Protein AF-A0A7X5Q658-F1 (afdb_monomer)

Sequence (736 aa):
MKQRGTKKLTTQADSSDDNTSDFSSGLELKPAPGEQIKYTPTYDLGKVPDCAEGCVRQLALLLENKLSSTMDMPSSSSGDVQDEQIKLVSSRLRVHLEREELMSKEIGKSLEMLDTKILCRDFTRAKDENAKIKRLLIPFDIEQMRILYEKSLQAGALLKGEEVILFLGETGAGKSSTIHYLAGSKFELREQILKKSKILYMSPVKLPEGNMHLRNVTVSPTAASETRYITAVPIDCGKMGDPFLEGRLVLCDAPGFGDTAGVEVDVANGLGLVEAMRECKSVRLFILVSQEGMGDRMQGVKLIAHRLLSLIPNIGDVLSSITYGFTKYETEEGRRNIPGKIESVYKELIKEEGVDRLFKDVVLDMGKKTRSRTLVVDLKSNQEARNQLLSALKDATPVADPASIFAYDPKAEAREAIAGHVYKCRRSLDVALKSGDYPLAAYQLDQLAFLHRLFAVDASYREAYEEGVEVLLSTLNGVTSQAESDFQRCMQDDYPLRLEDVQAFQEALKALDEAHPLIERHLDPSAPDIAGSGRLHQCLEIAIGELRRGIEEASPRDEHVTKRLEKLVLLKEHFPSCAGPQYDASVRALISPIQVQAGDFGGLSDALSSHEYQMIGERLIALNRFISNLDDKSSTKAQGLQALEKVRALIVERITSAVSINFNQKHVLRDHFMGQIKECAEQLESLVSCQALVTGMGPLEGDLRHLHVAFWEGLQKFFEGRQEKIKVLYKDQKHR

pLDDT: mean 80.55, std 19.77, range [24.72, 98.31]

Secondary structure (DSSP, 8-state):
--------------------------------TT----------GGGS-SSHHHHHHHHHHHHHHHHHHTTS---STHHHHHHHHHHHHHHHHHHHHHHTT---HHHHHHHHHHHHHHHTT-HHHHHHHHHHHHHHH-SS-HHHHHHHHHHHHHHHTTTTT-EEEEEE--TTSSHHHHHHHHTT-EEEEEEEEETTEEEEEEEEEEPPTT-GGGGGS---SSSS----S-EEEEEEGGGGT-TT--SEEEEEEPPPTT--S-HHHHHHHHHHHHHHHHTSSEEEEEEEEEHHHH-TT-HHHHHHHHHHHHH-TTGGGGGGGEEEEEES--SHHHHHTHHHHHHHHHHHHHHSTT--HHHHHHHHHHHHHHHH--EEE-TTS-HHHHHHHHHHHHHSPPBS-GGGT------HHHHHHHHHHHHHHHHHHHHHHHHT-HHHHHHHHHHHHHHHHHTTT-HHHHHHHHHHHHHHHHHHHHHHHHHHHHHHHHHSTTSPPPHHHHHHHHHHHHHHHHTHHHHHHHS-TT-TT---HHHHHHHHHHHHHHHHHHHHHS-TT-HHHHHHHHHHHHHHHH-HHHHHHHHHHHHHHHHHHHHHHHH-HHHHHHHHHTT-HHHHHHHHHHHHHHHHTS-TT-HHHHHHHHHHHHHHHHHHHHHHHHHHHHHH--SS-HHHHHHHHHHHHHHHHHHHHHHHT-TT-HHHHHHHHHHHHHHHHHHHHHHHHHHHHHHHHHHHTT--

Foldseek 3Di:
DDDDDDDDDDDDDDDDDDDPDDPDDDDPDDDDPPDDPPPPPPDPLVLPPLALLSLLVVLLVLLVVLVVCVVPDDDDPPNVVSLVVNLVSLVSNVVRCVLLVVDDPLLVVLSVVLNVCSVVVVSVVNSVSSVSNNCSQQLDDLRLLVVLLVVLVVQLVVQFAAEEEEEAFAQVLCQLVLVQLLLPFAWDWDWDQDPNDIDTDIDGPDGDPPFPLNVVRDDDPDSAWSALHKGWTKHAQCVLPDVVGGDIYIYIYATGPPHPPDLSSVLSRQLSVLSSQQRHQWYAYEYGGEPVCCDPLRVRLLSRLVSLCQFFVPCVVCLQRYDYEYEPPPDPVSLVCVLVSLVVNLVVQVVDPPDDPSSSVNSVSVSVNSVVPHHYDDSPDDSVSSSVNVVVRVPGDIGRRSNVGTDHDRDPSSVVSVVVNLVSLLSSLLSCLVVLVLSSNLSSLVSLVVVCVSCVVDVVSVVSNVVSVVSNQVSLLVLQVVLLVLVVVCLDLVHADDLVNLVSNVVSLVSQVSNVVVCVPRPDPPPPRRRHSVSSVVSVLVSLVVLLVCLLPDDLPDPSNLRSLVVLVSCCVSPVPRSVVSSVVSLCSVCVVLVVCLVCCVVVVVCVVVVVLVVVLVVLVSLVVVLVSDDPPDVSNVVSVVSSVSSLVVVLVVLVVLLVVLVPPPDDDPPVSVVVLVVSLVSLVVSLVSCVVDPDDPPSNVSSVVVNVVSVVVVVVVVVVVVVVVVVVVVVVVVD

Radius of gyration: 47.45 Å; Cα contacts (8 Å, |Δi|>4): 803; chains: 1; bounding box: 129×94×143 Å

Mean predicted aligned error: 13.36 Å

Nearest PDB structures (foldseek):
  4wnd-assembly1_A  TM=1.571E-01  e=8.594E-02  Homo sapiens

Structure (mmCIF, N/CA/C/O backbone):
data_AF-A0A7X5Q658-F1
#
_entry.id   AF-A0A7X5Q658-F1
#
loop_
_atom_site.group_PDB
_atom_site.id
_atom_site.type_symbol
_atom_site.label_atom_id
_atom_site.label_alt_id
_atom_site.label_comp_id
_atom_site.label_asym_id
_atom_site.label_entity_id
_atom_site.label_seq_id
_atom_site.pdbx_PDB_ins_code
_atom_site.Cartn_x
_atom_site.Cartn_y
_atom_site.Cartn_z
_atom_site.occupancy
_atom_site.B_iso_or_equiv
_atom_site.auth_seq_id
_atom_site.auth_comp_id
_atom_site.auth_asym_id
_atom_site.auth_atom_id
_atom_site.pdbx_PDB_model_num
ATOM 1 N N . MET A 1 1 ? -19.180 -63.395 -10.278 1.00 35.56 1 MET A N 1
ATOM 2 C CA . MET A 1 1 ? -18.336 -63.793 -11.434 1.00 35.56 1 MET A CA 1
ATOM 3 C C . MET A 1 1 ? -18.733 -62.900 -12.608 1.00 35.56 1 MET A C 1
ATOM 5 O O . MET A 1 1 ? -19.906 -62.930 -12.923 1.00 35.56 1 MET A O 1
ATOM 9 N N . LYS A 1 2 ? -17.950 -62.035 -13.262 1.00 33.91 2 LYS A N 1
ATOM 10 C CA . LYS A 1 2 ? -16.517 -61.673 -13.345 1.00 33.91 2 LYS A CA 1
ATOM 11 C C . LYS A 1 2 ? -16.477 -60.133 -13.522 1.00 33.91 2 LYS A C 1
ATOM 13 O O . LYS A 1 2 ? -17.253 -59.611 -14.307 1.00 33.91 2 LYS A O 1
ATOM 18 N N . GLN A 1 3 ? -15.808 -59.377 -12.652 1.00 32.81 3 GLN A N 1
ATOM 19 C CA . GLN A 1 3 ? -14.443 -58.831 -12.809 1.00 32.81 3 GLN A CA 1
ATOM 20 C C . GLN A 1 3 ? -14.199 -57.919 -14.036 1.00 32.81 3 GLN A C 1
ATOM 22 O O . GLN A 1 3 ? -13.914 -58.392 -15.130 1.00 32.81 3 GLN A O 1
ATOM 27 N N . ARG A 1 4 ? -14.185 -56.604 -13.778 1.00 36.41 4 ARG A N 1
ATOM 28 C CA . ARG A 1 4 ? -13.302 -55.566 -14.353 1.00 36.41 4 ARG A CA 1
ATOM 29 C C . ARG A 1 4 ? -13.048 -54.608 -13.176 1.00 36.41 4 ARG A C 1
ATOM 31 O O . ARG A 1 4 ? -14.013 -54.144 -12.593 1.00 36.41 4 ARG A O 1
ATOM 38 N N . GLY A 1 5 ? -11.856 -54.358 -12.649 1.00 28.84 5 GLY A N 1
ATOM 39 C CA . GLY A 1 5 ? -10.521 -54.354 -13.232 1.00 28.84 5 GLY A CA 1
ATOM 40 C C . GLY A 1 5 ? -9.914 -52.968 -12.986 1.00 28.84 5 GLY A C 1
ATOM 41 O O . GLY A 1 5 ? -9.596 -52.268 -13.937 1.00 28.84 5 GLY A O 1
ATOM 42 N N . THR A 1 6 ? -9.851 -52.534 -11.723 1.00 30.05 6 THR A N 1
ATOM 43 C CA . THR A 1 6 ? -9.251 -51.264 -11.295 1.00 30.05 6 THR A CA 1
ATOM 44 C C . THR A 1 6 ? -7.732 -51.417 -11.240 1.00 30.05 6 THR A C 1
ATOM 46 O O . THR A 1 6 ? -7.193 -52.127 -10.392 1.00 30.05 6 THR A O 1
ATOM 49 N N . LYS A 1 7 ? -7.022 -50.765 -12.168 1.00 30.78 7 LYS A N 1
ATOM 50 C CA . LYS A 1 7 ? -5.566 -50.601 -12.097 1.00 30.78 7 LYS A CA 1
ATOM 51 C C . LYS A 1 7 ? -5.246 -49.485 -11.100 1.00 30.78 7 LYS A C 1
ATOM 53 O O . LYS A 1 7 ? -5.541 -48.324 -11.357 1.00 30.78 7 LYS A O 1
ATOM 58 N N . LYS A 1 8 ? -4.632 -49.861 -9.975 1.00 29.81 8 LYS A N 1
ATOM 59 C CA . LYS A 1 8 ? -3.841 -48.967 -9.122 1.00 29.81 8 LYS A CA 1
ATOM 60 C C . LYS A 1 8 ? -2.563 -48.597 -9.882 1.00 29.81 8 LYS A C 1
ATOM 62 O O . LYS A 1 8 ? -1.805 -49.498 -10.234 1.00 29.81 8 LYS A O 1
ATOM 67 N N . LEU A 1 9 ? -2.326 -47.308 -10.112 1.00 27.50 9 LEU A N 1
ATOM 68 C CA . LEU A 1 9 ? -0.977 -46.790 -10.325 1.00 27.50 9 LEU A CA 1
ATOM 69 C C . LEU A 1 9 ? -0.419 -46.390 -8.959 1.00 27.50 9 LEU A C 1
ATOM 71 O O . LEU A 1 9 ? -0.879 -45.442 -8.332 1.00 27.50 9 LEU A O 1
ATOM 75 N N . THR A 1 10 ? 0.537 -47.178 -8.491 1.00 30.45 10 THR A N 1
ATOM 76 C CA . THR A 1 10 ? 1.516 -46.816 -7.470 1.00 30.45 10 THR A CA 1
ATOM 77 C C . THR A 1 10 ? 2.650 -46.073 -8.160 1.00 30.45 10 THR A C 1
ATOM 79 O O . THR A 1 10 ? 3.381 -46.682 -8.938 1.00 30.45 10 THR A O 1
ATOM 82 N N . THR A 1 11 ? 2.810 -44.788 -7.868 1.00 28.91 11 THR A N 1
ATOM 83 C CA . THR A 1 11 ? 4.055 -44.054 -8.116 1.00 28.91 11 THR A CA 1
ATOM 84 C C . THR A 1 11 ? 4.715 -43.787 -6.774 1.00 28.91 11 THR A C 1
ATOM 86 O O . THR A 1 11 ? 4.134 -43.151 -5.896 1.00 28.91 11 THR A O 1
ATOM 89 N N . GLN A 1 12 ? 5.900 -44.375 -6.621 1.00 27.09 12 GLN A N 1
ATOM 90 C CA . GLN A 1 12 ? 6.860 -44.103 -5.562 1.00 27.09 12 GLN A CA 1
ATOM 91 C C . GLN A 1 12 ? 7.224 -42.617 -5.603 1.00 27.09 12 GLN A C 1
ATOM 93 O O . GLN A 1 12 ? 7.562 -42.097 -6.664 1.00 27.09 12 GLN A O 1
ATOM 98 N N . ALA A 1 13 ? 7.113 -41.948 -4.459 1.00 28.23 13 ALA A N 1
ATOM 99 C CA . ALA A 1 13 ? 7.691 -40.634 -4.241 1.00 28.23 13 ALA A CA 1
ATOM 100 C C . ALA A 1 13 ? 9.098 -40.859 -3.684 1.00 28.23 13 ALA A C 1
ATOM 102 O O . ALA A 1 13 ? 9.244 -41.252 -2.525 1.00 28.23 13 ALA A O 1
ATOM 103 N N . ASP A 1 14 ? 10.097 -40.673 -4.542 1.00 27.88 14 ASP A N 1
ATOM 104 C CA . ASP A 1 14 ? 11.478 -40.513 -4.115 1.00 27.88 14 ASP A CA 1
ATOM 105 C C . ASP A 1 14 ? 11.698 -39.072 -3.653 1.00 27.88 14 ASP A C 1
ATOM 107 O O . ASP A 1 14 ? 11.283 -38.095 -4.277 1.00 27.88 14 ASP A O 1
ATOM 111 N N . SER A 1 15 ? 12.328 -39.010 -2.493 1.00 31.64 15 SER A N 1
ATOM 112 C CA . SER A 1 15 ? 12.862 -37.868 -1.777 1.00 31.64 15 SER A CA 1
ATOM 113 C C . SER A 1 15 ? 14.041 -37.222 -2.503 1.00 31.64 15 SER A C 1
ATOM 115 O O . SER A 1 15 ? 15.008 -37.930 -2.774 1.00 31.64 15 SER A O 1
ATOM 117 N N . SER A 1 16 ? 14.013 -35.899 -2.675 1.00 31.52 16 SER A N 1
ATOM 118 C CA . SER A 1 16 ? 15.163 -34.993 -2.491 1.00 31.52 16 SER A CA 1
ATOM 119 C C . SER A 1 16 ? 14.821 -33.597 -3.014 1.00 31.52 16 SER A C 1
ATOM 121 O O . SER A 1 16 ? 14.566 -33.448 -4.206 1.00 31.52 16 SER A O 1
ATOM 123 N N . ASP A 1 17 ? 14.787 -32.621 -2.103 1.00 27.41 17 ASP A N 1
ATOM 124 C CA . ASP A 1 17 ? 15.340 -31.257 -2.231 1.00 27.41 17 ASP A CA 1
ATOM 125 C C . ASP A 1 17 ? 14.513 -30.253 -1.414 1.00 27.41 17 ASP A C 1
ATOM 127 O O . ASP A 1 17 ? 13.723 -29.459 -1.922 1.00 27.41 17 ASP A O 1
ATOM 131 N N . ASP A 1 18 ? 14.736 -30.320 -0.098 1.00 29.25 18 ASP A N 1
ATOM 132 C CA . ASP A 1 18 ? 14.509 -29.220 0.834 1.00 29.25 18 ASP A CA 1
ATOM 133 C C . ASP A 1 18 ? 15.504 -28.097 0.512 1.00 29.25 18 ASP A C 1
ATOM 135 O O . ASP A 1 18 ? 16.709 -28.240 0.712 1.00 29.25 18 ASP A O 1
ATOM 139 N N . ASN A 1 19 ? 14.991 -26.966 0.035 1.00 28.89 19 ASN A N 1
ATOM 140 C CA . ASN A 1 19 ? 15.693 -25.685 0.038 1.00 28.89 19 ASN A CA 1
ATOM 141 C C . ASN A 1 19 ? 14.683 -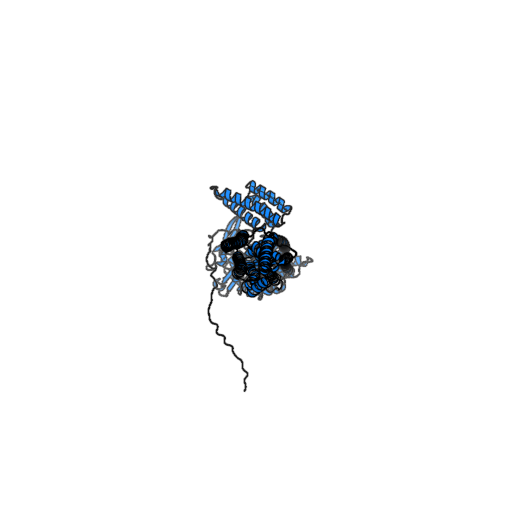24.561 0.316 1.00 28.89 19 ASN A C 1
ATOM 143 O O . ASN A 1 19 ? 14.460 -23.660 -0.489 1.00 28.89 19 ASN A O 1
ATOM 147 N N . THR A 1 20 ? 14.042 -24.618 1.484 1.00 28.72 20 THR A N 1
ATOM 148 C CA . THR A 1 20 ? 13.443 -23.434 2.109 1.00 28.72 20 THR A CA 1
ATOM 149 C C . THR A 1 20 ? 14.514 -22.766 2.958 1.00 28.72 20 THR A C 1
ATOM 151 O O . THR A 1 20 ? 14.817 -23.213 4.062 1.00 28.72 20 THR A O 1
ATOM 154 N N . SER A 1 21 ? 15.126 -21.721 2.409 1.00 27.70 21 SER A N 1
ATOM 155 C CA . SER A 1 21 ? 16.097 -20.885 3.105 1.00 27.70 21 SER A CA 1
ATOM 156 C C . SER A 1 21 ? 15.464 -20.199 4.318 1.00 27.70 21 SER A C 1
ATOM 158 O O . SER A 1 21 ? 14.494 -19.450 4.181 1.00 27.70 21 SER A O 1
ATOM 160 N N . ASP A 1 22 ? 16.069 -20.448 5.477 1.00 27.19 22 ASP A N 1
ATOM 161 C CA . ASP A 1 22 ? 15.908 -19.744 6.746 1.00 27.19 22 ASP A CA 1
ATOM 162 C C . ASP A 1 22 ? 15.853 -18.215 6.578 1.00 27.19 22 ASP A C 1
ATOM 164 O O . ASP A 1 22 ? 16.855 -17.562 6.290 1.00 27.19 22 ASP A O 1
ATOM 168 N N . PHE A 1 23 ? 14.688 -17.631 6.859 1.00 28.72 23 PHE A N 1
ATOM 169 C CA . PHE A 1 23 ? 14.532 -16.222 7.232 1.00 28.72 23 PHE A CA 1
ATOM 170 C C . PHE A 1 23 ? 13.868 -16.152 8.614 1.00 28.72 23 PHE A C 1
ATOM 172 O O . PHE A 1 23 ? 12.767 -15.640 8.795 1.00 28.72 23 PHE A O 1
ATOM 179 N N . SER A 1 24 ? 14.542 -16.703 9.623 1.00 29.53 24 SER A N 1
ATOM 180 C CA . SER A 1 24 ? 14.174 -16.492 11.024 1.00 29.53 24 SER A CA 1
ATOM 181 C C . SER A 1 24 ? 15.415 -16.387 11.902 1.00 29.53 24 SER A C 1
ATOM 183 O O . SER A 1 24 ? 15.733 -17.281 12.681 1.00 29.53 24 SER A O 1
ATOM 185 N N . SER A 1 25 ? 16.121 -15.261 11.808 1.00 27.11 25 SER A N 1
ATOM 186 C CA . SER A 1 25 ? 17.034 -14.855 12.874 1.00 27.11 25 SER A CA 1
ATOM 187 C C . SER A 1 25 ? 17.198 -13.339 12.925 1.00 27.11 25 SER A C 1
ATOM 189 O O . SER A 1 25 ? 17.791 -12.745 12.028 1.00 27.11 25 SER A O 1
ATOM 191 N N . GLY A 1 26 ? 16.746 -12.744 14.031 1.00 26.81 26 GLY A N 1
ATOM 192 C CA . GLY A 1 26 ? 17.356 -11.531 14.575 1.00 26.81 26 GLY A CA 1
ATOM 193 C C . GLY A 1 26 ? 16.479 -10.284 14.596 1.00 26.81 26 GLY A C 1
ATOM 194 O O . GLY A 1 26 ? 16.569 -9.473 13.689 1.00 26.81 26 GLY A O 1
ATOM 195 N N . LEU A 1 27 ? 15.707 -10.109 15.677 1.00 24.72 27 LEU A N 1
ATOM 196 C CA . LEU A 1 27 ? 15.677 -8.907 16.539 1.00 24.72 27 LEU A CA 1
ATOM 197 C C . LEU A 1 27 ? 14.484 -8.994 17.510 1.00 24.72 27 LEU A C 1
ATOM 199 O O . LEU A 1 27 ? 13.467 -8.325 17.351 1.00 24.72 27 LEU A O 1
ATOM 203 N N . GLU A 1 28 ? 14.614 -9.804 18.566 1.00 25.95 28 GLU A N 1
ATOM 204 C CA . GLU A 1 28 ? 13.789 -9.613 19.766 1.00 25.95 28 GLU A CA 1
ATOM 205 C C . GLU A 1 28 ? 14.334 -8.410 20.547 1.00 25.95 28 GLU A C 1
ATOM 207 O O . GLU A 1 28 ? 15.189 -8.535 21.426 1.00 25.95 28 GLU A O 1
ATOM 212 N N . LEU A 1 29 ? 13.839 -7.217 20.225 1.00 25.84 29 LEU A N 1
ATOM 213 C CA . LEU A 1 29 ? 13.955 -6.076 21.125 1.00 25.84 29 LEU A CA 1
ATOM 214 C C . LEU A 1 29 ? 12.963 -6.287 22.272 1.00 25.84 29 LEU A C 1
ATOM 216 O O . LEU A 1 29 ? 11.754 -6.188 22.083 1.00 25.84 29 LEU A O 1
ATOM 220 N N . LYS A 1 30 ? 13.473 -6.592 23.470 1.00 26.16 30 LYS A N 1
ATOM 221 C CA . LYS A 1 30 ? 12.689 -6.530 24.711 1.00 26.16 30 LYS A CA 1
ATOM 222 C C . LYS A 1 30 ? 12.522 -5.055 25.103 1.00 26.16 30 LYS A C 1
ATOM 224 O O . LYS A 1 30 ? 13.516 -4.457 25.514 1.00 26.16 30 LYS A O 1
ATOM 229 N N . PRO A 1 31 ? 11.322 -4.454 25.018 1.00 27.20 31 PRO A N 1
ATOM 230 C CA . PRO A 1 31 ? 11.116 -3.113 25.549 1.00 27.20 31 PRO A CA 1
ATOM 231 C C . PRO A 1 31 ? 11.199 -3.136 27.080 1.00 27.20 31 PRO A C 1
ATOM 233 O O . PRO A 1 31 ? 10.754 -4.086 27.736 1.00 27.20 31 PRO A O 1
ATOM 236 N N . ALA A 1 32 ? 11.776 -2.082 27.657 1.00 25.36 32 ALA A N 1
ATOM 237 C CA . ALA A 1 32 ? 11.790 -1.881 29.098 1.00 25.36 32 ALA A CA 1
ATOM 238 C C . ALA A 1 32 ? 10.349 -1.689 29.626 1.00 25.36 32 ALA A C 1
ATOM 240 O O . ALA A 1 32 ? 9.515 -1.072 28.956 1.00 25.36 32 ALA A O 1
ATOM 241 N N . PRO A 1 33 ? 10.014 -2.203 30.824 1.00 25.95 33 PRO A N 1
ATOM 242 C CA . PRO A 1 33 ? 8.676 -2.058 31.385 1.00 25.95 33 PRO A CA 1
ATOM 243 C C . PRO A 1 33 ? 8.398 -0.587 31.730 1.00 25.95 33 PRO A C 1
ATOM 245 O O . PRO A 1 33 ? 8.945 -0.061 32.696 1.00 25.95 33 PRO A O 1
ATOM 248 N N . GLY A 1 34 ? 7.525 0.059 30.952 1.00 31.28 34 GLY A N 1
ATOM 249 C CA . GLY A 1 34 ? 7.027 1.416 31.216 1.00 31.28 34 GLY A CA 1
ATOM 250 C C . GLY A 1 34 ? 7.221 2.430 30.087 1.00 31.28 34 GLY A C 1
ATOM 251 O O . GLY A 1 34 ? 6.726 3.549 30.209 1.00 31.28 34 GLY A O 1
ATOM 252 N N . GLU A 1 35 ? 7.884 2.067 28.988 1.00 28.78 35 GLU A N 1
ATOM 253 C CA . GLU A 1 35 ? 8.005 2.953 27.829 1.00 28.78 35 GLU A CA 1
ATOM 254 C C . GLU A 1 35 ? 6.730 2.880 26.977 1.00 28.78 35 GLU A C 1
ATOM 256 O O . GLU A 1 35 ? 6.410 1.850 26.382 1.00 28.78 35 GLU A O 1
ATOM 261 N N . GLN A 1 36 ? 5.966 3.977 26.939 1.00 34.78 36 GLN A N 1
ATOM 262 C CA . GLN A 1 36 ? 4.916 4.146 25.939 1.00 34.78 36 GLN A CA 1
ATOM 263 C C . GLN A 1 36 ? 5.590 4.135 24.568 1.00 34.78 36 GLN A C 1
ATOM 265 O O . GLN A 1 36 ? 6.280 5.092 24.212 1.00 34.78 36 GLN A O 1
ATOM 270 N N . ILE A 1 37 ? 5.390 3.066 23.798 1.00 33.56 37 ILE A N 1
ATOM 271 C CA . ILE A 1 37 ? 5.813 3.012 22.400 1.00 33.56 37 ILE A CA 1
ATOM 272 C C . ILE A 1 37 ? 4.954 4.032 21.652 1.00 33.56 37 ILE A C 1
ATOM 274 O O . ILE A 1 37 ? 3.869 3.721 21.158 1.00 33.56 37 ILE A O 1
ATOM 278 N N . LYS A 1 38 ? 5.416 5.286 21.578 1.00 43.91 38 LYS A N 1
ATOM 279 C CA . LYS A 1 38 ? 4.923 6.210 20.561 1.00 43.91 38 LYS A CA 1
ATOM 280 C C . LYS A 1 38 ? 5.203 5.532 19.235 1.00 43.91 38 LYS A C 1
ATOM 282 O O . LYS A 1 38 ? 6.355 5.318 18.876 1.00 43.91 38 LYS A O 1
ATOM 287 N N . TYR A 1 39 ? 4.139 5.148 18.543 1.00 49.41 39 TYR A N 1
ATOM 288 C CA . TYR A 1 39 ? 4.261 4.595 17.210 1.00 49.41 39 TYR A CA 1
ATOM 289 C C . TYR A 1 39 ? 4.769 5.695 16.279 1.00 49.41 39 TYR A C 1
ATOM 291 O O . TYR A 1 39 ? 3.988 6.499 15.769 1.00 49.41 39 TYR A O 1
ATOM 299 N N . THR A 1 40 ? 6.081 5.747 16.097 1.00 55.31 40 THR A N 1
ATOM 300 C CA . THR A 1 40 ? 6.717 6.405 14.964 1.00 55.31 40 THR A CA 1
ATOM 301 C C . THR A 1 40 ? 6.610 5.408 13.817 1.00 55.31 40 THR A C 1
ATOM 303 O O . THR A 1 40 ? 7.179 4.319 13.926 1.00 55.31 40 THR A O 1
ATOM 306 N N . PRO A 1 41 ? 5.839 5.689 12.754 1.00 56.12 41 PRO A N 1
ATOM 307 C CA . PRO A 1 41 ? 5.805 4.806 11.602 1.00 56.12 41 PRO A CA 1
ATOM 308 C C . PRO A 1 41 ? 7.232 4.698 11.058 1.00 56.12 41 PRO A C 1
ATOM 310 O O . PRO A 1 41 ? 7.781 5.673 10.548 1.00 56.12 41 PRO A O 1
ATOM 313 N N . THR A 1 42 ? 7.860 3.536 11.207 1.00 66.75 42 THR A N 1
ATOM 314 C CA . THR A 1 42 ? 9.114 3.233 10.523 1.00 66.75 42 THR A CA 1
ATOM 315 C C . THR A 1 42 ? 8.743 2.938 9.081 1.00 66.75 42 THR A C 1
ATOM 317 O O . THR A 1 42 ? 8.360 1.818 8.750 1.00 66.75 42 THR A O 1
ATOM 320 N N . TYR A 1 43 ? 8.748 3.972 8.242 1.00 74.12 43 TYR A N 1
ATOM 321 C CA . TYR A 1 43 ? 8.582 3.782 6.809 1.00 74.12 43 TYR A CA 1
ATOM 322 C C . TYR A 1 43 ? 9.789 3.009 6.290 1.00 74.12 43 TYR A C 1
ATOM 324 O O . TYR A 1 43 ? 10.930 3.422 6.507 1.00 74.12 43 TYR A O 1
ATOM 332 N N . ASP A 1 44 ? 9.533 1.907 5.594 1.00 82.88 44 ASP A N 1
ATOM 333 C CA . ASP A 1 44 ? 10.563 1.245 4.810 1.00 82.88 44 ASP A CA 1
ATOM 334 C C . ASP A 1 44 ? 10.799 2.067 3.540 1.00 82.88 44 ASP A C 1
ATOM 336 O O . ASP A 1 44 ? 10.178 1.850 2.499 1.00 82.88 44 ASP A O 1
ATOM 340 N N . LEU A 1 45 ? 11.664 3.079 3.653 1.00 86.00 45 LEU A N 1
ATOM 341 C CA . LEU A 1 45 ? 12.028 3.946 2.531 1.00 86.00 45 LEU A CA 1
ATOM 342 C C . LEU A 1 45 ? 12.662 3.158 1.374 1.00 86.00 45 LEU A C 1
ATOM 344 O O . LEU A 1 45 ? 12.697 3.678 0.268 1.00 86.00 45 LEU A O 1
ATOM 348 N N . GLY A 1 46 ? 13.123 1.919 1.597 1.00 87.50 46 GLY A N 1
ATOM 349 C CA . GLY A 1 46 ? 13.646 1.054 0.540 1.00 87.50 46 GLY A CA 1
ATOM 350 C C . GLY A 1 46 ? 12.577 0.544 -0.430 1.00 87.50 46 GLY A C 1
ATOM 351 O O . GLY A 1 46 ? 12.915 0.149 -1.542 1.00 87.50 46 GLY A O 1
ATOM 352 N N . LYS A 1 47 ? 11.294 0.576 -0.042 1.00 88.38 47 LYS A N 1
ATOM 353 C CA . LYS A 1 47 ? 10.166 0.167 -0.898 1.00 88.38 47 LYS A CA 1
ATOM 354 C C . LYS A 1 47 ? 9.595 1.297 -1.753 1.00 88.38 47 LYS A C 1
ATOM 356 O O . LYS A 1 47 ? 8.813 1.026 -2.659 1.00 88.38 47 LYS A O 1
ATOM 361 N N . VAL A 1 48 ? 9.946 2.548 -1.456 1.00 93.12 48 VAL A N 1
ATOM 362 C CA . VAL A 1 48 ? 9.453 3.722 -2.185 1.00 93.12 48 VAL A CA 1
ATOM 363 C C . VAL A 1 48 ? 10.552 4.179 -3.148 1.00 93.12 48 VAL A C 1
ATOM 365 O O . VAL A 1 48 ? 11.674 4.411 -2.695 1.00 93.12 48 VAL A O 1
ATOM 368 N N . PRO A 1 49 ? 10.278 4.314 -4.459 1.00 95.31 49 PRO A N 1
ATOM 369 C CA . PRO A 1 49 ? 11.281 4.770 -5.415 1.00 95.31 49 PRO A CA 1
ATOM 370 C C . PRO A 1 49 ? 11.708 6.217 -5.129 1.00 95.31 49 PRO A C 1
ATOM 372 O O . PRO A 1 49 ? 11.070 6.942 -4.358 1.00 95.31 49 PRO A O 1
ATOM 375 N N . ASP A 1 50 ? 12.787 6.661 -5.776 1.00 96.19 50 ASP A N 1
ATOM 376 C CA . ASP A 1 50 ? 13.228 8.054 -5.700 1.00 96.19 50 ASP A CA 1
ATOM 377 C C . ASP A 1 50 ? 12.250 8.982 -6.442 1.00 96.19 50 ASP A C 1
ATOM 379 O O . ASP A 1 50 ? 12.400 9.251 -7.631 1.00 96.19 50 ASP A O 1
ATOM 383 N N . CYS A 1 51 ? 11.225 9.435 -5.723 1.00 97.38 51 CYS A N 1
ATOM 384 C CA . CYS A 1 51 ? 10.111 10.236 -6.225 1.00 97.38 51 CYS A CA 1
ATOM 385 C C . CYS A 1 51 ? 9.691 11.310 -5.206 1.00 97.38 51 CYS A C 1
ATOM 387 O O . CYS A 1 51 ? 10.224 11.387 -4.087 1.00 97.38 51 CYS A O 1
ATOM 389 N N . ALA A 1 52 ? 8.701 12.131 -5.560 1.00 97.88 52 ALA A N 1
ATOM 390 C CA . ALA A 1 52 ? 8.180 13.190 -4.697 1.00 97.88 52 ALA A CA 1
ATOM 391 C C . ALA A 1 52 ? 7.642 12.636 -3.365 1.00 97.88 52 ALA A C 1
ATOM 393 O O . ALA A 1 52 ? 7.936 13.174 -2.294 1.00 97.88 52 ALA A O 1
ATOM 394 N N . GLU A 1 53 ? 6.906 11.521 -3.410 1.00 96.88 53 GLU A N 1
ATOM 395 C CA . GLU A 1 53 ? 6.417 10.831 -2.213 1.00 96.88 53 GLU A CA 1
ATOM 396 C C . GLU A 1 53 ? 7.574 10.349 -1.321 1.00 96.88 53 GLU A C 1
ATOM 398 O O . GLU A 1 53 ? 7.574 10.610 -0.110 1.00 96.88 53 GLU A O 1
ATOM 403 N N . GLY A 1 54 ? 8.582 9.701 -1.913 1.00 96.38 54 GLY A N 1
ATOM 404 C CA . GLY A 1 54 ? 9.780 9.242 -1.207 1.00 96.38 54 GLY A CA 1
ATOM 405 C C . GLY A 1 54 ? 10.509 10.391 -0.509 1.00 96.38 54 GLY A C 1
ATOM 406 O O . GLY A 1 54 ? 10.846 10.289 0.674 1.00 96.38 54 GLY A O 1
ATOM 407 N N . CYS A 1 55 ? 10.654 11.531 -1.188 1.00 97.69 55 CYS A N 1
ATOM 408 C CA . CYS A 1 55 ? 11.281 12.725 -0.625 1.00 97.69 55 CYS A CA 1
ATOM 409 C C . CYS A 1 55 ? 10.495 13.310 0.555 1.00 97.69 55 CYS A C 1
ATOM 411 O O . CYS A 1 55 ? 11.095 13.628 1.581 1.00 97.69 55 CYS A O 1
ATOM 413 N N . VAL A 1 56 ? 9.163 13.415 0.471 1.00 97.44 56 VAL A N 1
ATOM 414 C CA . VAL A 1 56 ? 8.343 13.924 1.589 1.00 97.44 56 VAL A CA 1
ATOM 415 C C . VAL A 1 56 ? 8.422 13.014 2.816 1.00 97.44 56 VAL A C 1
ATOM 417 O O . VAL A 1 56 ? 8.497 13.507 3.950 1.00 97.44 56 VAL A O 1
ATOM 420 N N . ARG A 1 57 ? 8.427 11.689 2.612 1.00 95.69 57 ARG A N 1
ATOM 421 C CA . ARG A 1 57 ? 8.588 10.703 3.695 1.00 95.69 57 ARG A CA 1
ATOM 422 C C . ARG A 1 57 ? 9.979 10.796 4.324 1.00 95.69 57 ARG A C 1
ATOM 424 O O . ARG A 1 57 ? 10.087 10.866 5.550 1.00 95.69 57 ARG A O 1
ATOM 431 N N . GLN A 1 58 ? 11.027 10.871 3.503 1.00 96.19 58 GLN A N 1
ATOM 432 C CA . GLN A 1 58 ? 12.405 11.043 3.967 1.00 96.19 58 GLN A CA 1
ATOM 433 C C . GLN A 1 58 ? 12.569 12.352 4.753 1.00 96.19 58 GLN A C 1
ATOM 435 O O . GLN A 1 58 ? 13.167 12.360 5.830 1.00 96.19 58 GLN A O 1
ATOM 440 N N . LEU A 1 59 ? 11.983 13.448 4.267 1.00 97.06 59 LEU A N 1
ATOM 441 C CA . LEU A 1 59 ? 12.034 14.744 4.932 1.00 97.06 59 LEU A CA 1
ATOM 442 C C . LEU A 1 59 ? 11.306 14.726 6.283 1.00 97.06 59 LEU A C 1
ATOM 444 O O . LEU A 1 59 ? 11.810 15.288 7.253 1.00 97.06 59 LEU A O 1
ATOM 448 N N . ALA A 1 60 ? 10.163 14.038 6.381 1.00 95.88 60 ALA A N 1
ATOM 449 C CA . ALA A 1 60 ? 9.446 13.874 7.646 1.00 95.88 60 ALA A CA 1
ATOM 450 C C . ALA A 1 60 ? 10.316 13.181 8.707 1.00 95.88 60 ALA A C 1
ATOM 452 O O . ALA A 1 60 ? 10.374 13.650 9.845 1.00 95.88 60 ALA A O 1
ATOM 453 N N . LEU A 1 61 ? 11.025 12.115 8.317 1.00 94.62 61 LEU A N 1
ATOM 454 C CA . LEU A 1 61 ? 11.935 11.378 9.195 1.00 94.62 61 LEU A CA 1
ATOM 455 C C . LEU A 1 61 ? 13.119 12.248 9.643 1.00 94.62 61 LEU A C 1
ATOM 457 O O . LEU A 1 61 ? 13.431 12.303 10.832 1.00 94.62 61 LEU A O 1
ATOM 461 N N . LEU A 1 62 ? 13.757 12.966 8.711 1.00 95.12 62 LEU A N 1
ATOM 462 C CA . LEU A 1 62 ? 14.883 13.854 9.022 1.00 95.12 62 LEU A CA 1
ATOM 463 C C . LEU A 1 62 ? 14.476 14.984 9.981 1.00 95.12 62 LEU A C 1
ATOM 465 O O . LEU A 1 62 ? 15.187 15.250 10.951 1.00 95.12 62 LEU A O 1
ATOM 469 N N . LEU A 1 63 ? 13.318 15.613 9.756 1.00 95.62 63 LEU A N 1
ATOM 470 C CA . LEU A 1 63 ? 12.794 16.675 10.621 1.00 95.62 63 LEU A CA 1
ATOM 471 C C . LEU A 1 63 ? 12.437 16.157 12.022 1.00 95.62 63 LEU A C 1
ATOM 473 O O . LEU A 1 63 ? 12.694 16.834 13.015 1.00 95.62 63 LEU A O 1
ATOM 477 N N . GLU A 1 64 ? 11.866 14.956 12.125 1.00 93.75 64 GLU A N 1
ATOM 478 C CA . GLU A 1 64 ? 11.555 14.331 13.413 1.00 93.75 64 GLU A CA 1
ATOM 479 C C . GLU A 1 64 ? 12.817 13.972 14.200 1.00 93.75 64 GLU A C 1
ATOM 481 O O . GLU A 1 64 ? 12.916 14.314 15.379 1.00 93.75 64 GLU A O 1
ATOM 486 N N . ASN A 1 65 ? 13.816 13.386 13.538 1.00 92.12 65 ASN A N 1
ATOM 487 C CA . ASN A 1 65 ? 15.114 13.104 14.146 1.00 92.12 65 ASN A CA 1
ATOM 488 C C . ASN A 1 65 ? 15.792 14.390 14.637 1.00 92.12 65 ASN A C 1
ATOM 490 O O . ASN A 1 65 ? 16.324 14.428 15.749 1.00 92.12 65 ASN A O 1
ATOM 494 N N . LYS A 1 66 ? 15.714 15.469 13.847 1.00 93.19 66 LYS A N 1
ATOM 495 C CA . LYS A 1 66 ? 16.267 16.772 14.223 1.00 93.19 66 LYS A CA 1
ATOM 496 C C . LYS A 1 66 ? 15.610 17.327 15.489 1.00 93.19 66 LYS A C 1
ATOM 498 O O . LYS A 1 66 ? 16.319 17.769 16.395 1.00 93.19 66 LYS A O 1
ATOM 503 N N . LEU A 1 67 ? 14.282 17.263 15.581 1.00 92.69 67 LEU A N 1
ATOM 504 C CA . LEU A 1 67 ? 13.520 17.731 16.745 1.00 92.69 67 LEU A CA 1
ATOM 505 C C . LEU A 1 67 ? 13.761 16.889 18.006 1.00 92.69 67 LEU A C 1
ATOM 507 O O . LEU A 1 67 ? 13.795 17.443 19.102 1.00 92.69 67 LEU A O 1
ATOM 511 N N . SER A 1 68 ? 13.964 15.577 17.866 1.00 90.38 68 SER A N 1
ATOM 512 C CA . SER A 1 68 ? 14.331 14.711 18.994 1.00 90.38 68 SER A CA 1
ATOM 513 C C . SER A 1 68 ? 15.740 15.020 19.499 1.00 90.38 68 SER A C 1
ATOM 515 O O . SER A 1 68 ? 15.940 15.194 20.696 1.00 90.38 68 SER A O 1
ATOM 517 N N . SER A 1 69 ? 16.705 15.186 18.588 1.00 88.06 69 SER A N 1
ATOM 518 C CA . SER A 1 69 ? 18.103 15.458 18.955 1.00 88.06 69 SER A CA 1
ATOM 519 C C . SER A 1 69 ? 18.324 16.813 19.636 1.00 88.06 69 SER A C 1
ATOM 521 O O . SER A 1 69 ? 19.285 16.970 20.375 1.00 88.06 69 SER A O 1
ATOM 523 N N . THR A 1 70 ? 17.440 17.796 19.423 1.00 77.12 70 THR A N 1
ATOM 524 C CA . THR A 1 70 ? 17.564 19.130 20.040 1.00 77.12 70 THR A CA 1
ATOM 525 C C . THR A 1 70 ? 17.166 19.155 21.517 1.00 77.12 70 THR A C 1
ATOM 527 O O . THR A 1 70 ? 17.448 20.141 22.198 1.00 77.12 70 THR A O 1
ATOM 530 N N . MET A 1 71 ? 16.519 18.099 22.020 1.00 76.06 71 MET A N 1
ATOM 531 C CA . MET A 1 71 ? 16.214 17.950 23.446 1.00 76.06 71 MET A CA 1
ATOM 532 C C . MET A 1 71 ? 17.389 17.382 24.253 1.00 76.06 71 MET A C 1
ATOM 534 O O . MET A 1 71 ? 17.443 17.602 25.464 1.00 76.06 71 MET A O 1
ATOM 538 N N . ASP A 1 72 ? 18.351 16.743 23.585 1.00 66.31 72 ASP A N 1
ATOM 539 C CA . ASP A 1 72 ? 19.571 16.217 24.190 1.00 66.31 72 ASP A CA 1
ATOM 540 C C . ASP A 1 72 ? 20.740 17.202 23.962 1.00 66.31 72 ASP A C 1
ATOM 542 O O . ASP A 1 72 ? 20.857 17.838 22.918 1.00 66.31 72 ASP A O 1
ATOM 546 N N . MET A 1 73 ? 21.576 17.405 24.985 1.00 65.12 73 MET A N 1
ATOM 547 C CA . MET A 1 73 ? 22.553 18.504 25.104 1.00 65.12 73 MET A CA 1
ATOM 548 C C . MET A 1 73 ? 23.353 18.846 23.817 1.00 65.12 73 MET A C 1
ATOM 550 O O . MET A 1 73 ? 23.917 17.956 23.176 1.00 65.12 73 MET A O 1
ATOM 554 N N . PRO A 1 74 ? 23.527 20.145 23.486 1.00 53.22 74 PRO A N 1
ATOM 555 C CA . PRO A 1 74 ? 24.174 20.597 22.257 1.00 53.22 74 PRO A CA 1
ATOM 556 C C . PRO A 1 74 ? 25.693 20.408 22.335 1.00 53.22 74 PRO A C 1
ATOM 558 O O . PRO A 1 74 ? 26.423 21.277 22.806 1.00 53.22 74 PRO A O 1
ATOM 561 N N . SER A 1 75 ? 26.198 19.266 21.873 1.00 50.66 75 SER A N 1
ATOM 562 C CA . SER A 1 75 ? 27.641 19.072 21.715 1.00 50.66 75 SER A CA 1
ATOM 563 C C . SER A 1 75 ? 27.963 18.105 20.576 1.00 50.66 75 SER A C 1
ATOM 565 O O . SER A 1 75 ? 27.983 16.896 20.766 1.00 50.66 75 SER A O 1
ATOM 567 N N . SER A 1 76 ? 28.175 18.643 19.368 1.00 57.78 76 SER A N 1
ATOM 568 C CA . SER A 1 76 ? 29.099 18.154 18.318 1.00 57.78 76 SER A CA 1
ATOM 569 C C . SER A 1 76 ? 28.664 18.602 16.914 1.00 57.78 76 SER A C 1
ATOM 571 O O . SER A 1 76 ? 27.501 18.896 16.654 1.00 57.78 76 SER A O 1
ATOM 573 N N . SER A 1 77 ? 29.626 18.617 15.995 1.00 66.56 77 SER A N 1
ATOM 574 C CA . SER A 1 77 ? 29.554 18.921 14.555 1.00 66.56 77 SER A CA 1
ATOM 575 C C . SER A 1 77 ? 28.537 18.116 13.721 1.00 66.56 77 SER A C 1
ATOM 577 O O . SER A 1 77 ? 28.433 18.327 12.515 1.00 66.56 77 SER A O 1
ATOM 579 N N . SER A 1 78 ? 27.776 17.199 14.323 1.00 70.44 78 SER A N 1
ATOM 580 C CA . SER A 1 78 ? 26.774 16.366 13.640 1.00 70.44 78 SER A CA 1
ATOM 581 C C . SER A 1 78 ? 25.537 17.152 13.182 1.00 70.44 78 SER A C 1
ATOM 583 O O . SER A 1 78 ? 24.882 16.766 12.212 1.00 70.44 78 SER A O 1
ATOM 585 N N . GLY A 1 79 ? 25.238 18.279 13.838 1.00 76.75 79 GLY A N 1
ATOM 586 C CA . GLY A 1 79 ? 24.066 19.102 13.540 1.00 76.75 79 GLY A CA 1
ATOM 587 C C . GLY A 1 79 ? 24.066 19.718 12.138 1.00 76.75 79 GLY A C 1
ATOM 588 O O . GLY A 1 79 ? 23.004 19.781 11.522 1.00 76.75 79 GLY A O 1
ATOM 589 N N . ASP A 1 80 ? 25.229 20.123 11.623 1.00 84.31 80 ASP A N 1
ATOM 590 C CA . ASP A 1 80 ? 25.327 20.774 10.309 1.00 84.31 80 ASP A CA 1
ATOM 591 C C . ASP A 1 80 ? 25.159 19.770 9.155 1.00 84.31 80 ASP A C 1
ATOM 593 O O . ASP A 1 80 ? 24.553 20.094 8.138 1.00 84.31 80 ASP A O 1
ATOM 597 N N . VAL A 1 81 ? 25.596 18.516 9.331 1.00 88.81 81 VAL A N 1
ATOM 598 C CA . VAL A 1 81 ? 25.430 17.459 8.314 1.00 88.81 81 VAL A CA 1
ATOM 599 C C . VAL A 1 81 ? 23.950 17.133 8.086 1.00 88.81 81 VAL A C 1
ATOM 601 O O . VAL A 1 81 ? 23.518 16.985 6.945 1.00 88.81 81 VAL A O 1
ATOM 604 N N . GLN A 1 82 ? 23.153 17.053 9.157 1.00 91.62 82 GLN A N 1
ATOM 605 C CA . GLN A 1 82 ? 21.708 16.821 9.041 1.00 91.62 82 GLN A CA 1
ATOM 606 C C . GLN A 1 82 ? 20.978 17.999 8.385 1.00 91.62 82 GLN A C 1
ATOM 608 O O . GLN A 1 82 ? 20.058 17.776 7.601 1.00 91.62 82 GLN A O 1
ATOM 613 N N . ASP A 1 83 ? 21.387 19.238 8.672 1.00 93.75 83 ASP A N 1
ATOM 614 C CA . ASP A 1 83 ? 20.799 20.427 8.045 1.00 93.75 83 ASP A CA 1
ATOM 615 C C . ASP A 1 83 ? 21.025 20.411 6.524 1.00 93.75 83 ASP A C 1
ATOM 617 O O . ASP A 1 83 ? 20.098 20.680 5.759 1.00 93.75 83 ASP A O 1
ATOM 621 N N . GLU A 1 84 ? 22.230 20.044 6.076 1.00 95.56 84 GLU A N 1
ATOM 622 C CA . GLU A 1 84 ? 22.541 19.908 4.648 1.00 95.56 84 GLU A CA 1
ATOM 623 C C . GLU A 1 84 ? 21.761 18.760 3.989 1.00 95.56 84 GLU A C 1
ATOM 625 O O . GLU A 1 84 ? 21.252 18.922 2.879 1.00 95.56 84 GLU A O 1
ATOM 630 N N . GLN A 1 85 ? 21.558 17.634 4.682 1.00 96.62 85 GLN A N 1
ATOM 631 C CA . GLN A 1 85 ? 20.691 16.556 4.187 1.00 96.62 85 GLN A CA 1
ATOM 632 C C . GLN A 1 85 ? 19.229 17.005 4.040 1.00 96.62 85 GLN A C 1
ATOM 634 O O . GLN A 1 85 ? 18.600 16.712 3.025 1.00 96.62 85 GLN A O 1
ATOM 639 N N . ILE A 1 86 ? 18.689 17.748 5.013 1.00 97.44 86 ILE A N 1
ATOM 640 C CA . ILE A 1 86 ? 17.328 18.307 4.955 1.00 97.44 86 ILE A CA 1
ATOM 641 C C . ILE A 1 86 ? 17.181 19.237 3.740 1.00 97.44 86 ILE A C 1
ATOM 643 O O . ILE A 1 86 ? 16.216 19.108 2.984 1.00 97.44 86 ILE A O 1
ATOM 647 N N . LYS A 1 87 ? 18.149 20.134 3.505 1.00 97.25 87 LYS A N 1
ATOM 648 C CA . LYS A 1 87 ? 18.155 21.034 2.336 1.00 97.25 87 LYS A CA 1
ATOM 649 C C . LYS A 1 87 ? 18.248 20.273 1.015 1.00 97.25 87 LYS A C 1
ATOM 651 O O . LYS A 1 87 ? 17.547 20.613 0.061 1.00 97.25 87 LYS A O 1
ATOM 656 N N . LEU A 1 88 ? 19.087 19.239 0.955 1.00 97.62 88 LEU A N 1
ATOM 657 C CA . LEU A 1 88 ? 19.242 18.403 -0.232 1.00 97.62 88 LEU A CA 1
ATOM 658 C C . LEU A 1 88 ? 17.934 17.681 -0.576 1.00 97.62 88 LEU A C 1
ATOM 660 O O . LEU A 1 88 ? 17.501 17.714 -1.726 1.00 97.62 88 LEU A O 1
ATOM 664 N N . VAL A 1 89 ? 17.278 17.069 0.414 1.00 97.94 89 VAL A N 1
ATOM 665 C CA . VAL A 1 89 ? 16.001 16.367 0.212 1.00 97.94 89 VAL A CA 1
ATOM 666 C C . VAL A 1 89 ? 14.875 17.341 -0.155 1.00 97.94 89 VAL A C 1
ATOM 668 O O . VAL A 1 89 ? 14.101 17.028 -1.054 1.00 97.94 89 VAL A O 1
ATOM 671 N N . SER A 1 90 ? 14.810 18.538 0.447 1.00 97.88 90 SER A N 1
ATOM 672 C CA . SER A 1 90 ? 13.843 19.584 0.042 1.00 97.88 90 SER A CA 1
ATOM 673 C C . SER A 1 90 ? 14.042 20.009 -1.419 1.00 97.88 90 SER A C 1
ATOM 675 O O . SER A 1 90 ? 13.088 20.154 -2.183 1.00 97.88 90 SER A O 1
ATOM 677 N N . SER A 1 91 ? 15.302 20.139 -1.841 1.00 97.81 91 SER A N 1
ATOM 678 C CA . SER A 1 91 ? 15.642 20.507 -3.220 1.00 97.81 91 SER A CA 1
ATOM 679 C C . SER A 1 91 ? 15.252 19.401 -4.209 1.00 97.81 91 SER A C 1
ATOM 681 O O . SER A 1 91 ? 14.661 19.685 -5.249 1.00 97.81 91 SER A O 1
ATOM 683 N N . ARG A 1 92 ? 15.516 18.132 -3.863 1.00 98.00 92 ARG A N 1
ATOM 684 C CA . ARG A 1 92 ? 15.088 16.958 -4.650 1.00 98.00 92 ARG A CA 1
ATOM 685 C C . ARG A 1 92 ? 13.569 16.846 -4.739 1.00 98.00 92 ARG A C 1
ATOM 687 O O . ARG A 1 92 ? 13.054 16.564 -5.815 1.00 98.00 92 ARG A O 1
ATOM 694 N N . LEU A 1 93 ? 12.855 17.125 -3.647 1.00 98.31 93 LEU A N 1
ATOM 695 C CA . LEU A 1 93 ? 11.394 17.153 -3.635 1.00 98.31 93 LEU A CA 1
ATOM 696 C C . LEU A 1 93 ? 10.849 18.105 -4.706 1.00 98.31 93 LEU A C 1
ATOM 698 O O . LEU A 1 93 ? 9.951 17.722 -5.446 1.00 98.31 93 LEU A O 1
ATOM 702 N N . ARG A 1 94 ? 11.407 19.315 -4.832 1.00 98.31 94 ARG A N 1
ATOM 703 C CA . ARG A 1 94 ? 10.997 20.278 -5.868 1.00 98.31 94 ARG A CA 1
ATOM 704 C C . ARG A 1 94 ? 11.174 19.720 -7.281 1.00 98.31 94 ARG A C 1
ATOM 706 O O . ARG A 1 94 ? 10.233 19.766 -8.066 1.00 98.31 94 ARG A O 1
ATOM 713 N N . VAL A 1 95 ? 12.351 19.161 -7.572 1.00 98.06 95 VAL A N 1
ATOM 714 C CA . VAL A 1 95 ? 12.662 18.567 -8.884 1.00 98.06 95 VAL A CA 1
ATOM 715 C C . VAL A 1 95 ? 11.679 17.447 -9.220 1.00 98.06 95 VAL A C 1
ATOM 717 O O . VAL A 1 95 ? 11.143 17.407 -10.323 1.00 98.06 95 VAL A O 1
ATOM 720 N N . HIS A 1 96 ? 11.391 16.567 -8.260 1.00 98.06 96 HIS A N 1
ATOM 721 C CA . HIS A 1 96 ? 10.437 15.477 -8.463 1.00 98.06 96 HIS A CA 1
ATOM 722 C C . HIS A 1 96 ? 9.001 15.962 -8.626 1.00 98.06 96 HIS A C 1
ATOM 724 O O . HIS A 1 96 ? 8.294 15.465 -9.492 1.00 98.06 96 HIS A O 1
ATOM 730 N N . LEU A 1 97 ? 8.569 16.970 -7.865 1.00 97.81 97 LEU A N 1
ATOM 731 C CA . LEU A 1 97 ? 7.237 17.557 -8.026 1.00 97.81 97 LEU A CA 1
ATOM 732 C C . LEU A 1 97 ? 7.025 18.158 -9.422 1.00 97.81 97 LEU A C 1
ATOM 734 O O . LEU A 1 97 ? 5.916 18.089 -9.951 1.00 97.81 97 LEU A O 1
ATOM 738 N N . GLU A 1 98 ? 8.060 18.765 -10.003 1.00 97.38 98 GLU A N 1
ATOM 739 C CA . GLU A 1 98 ? 8.025 19.302 -11.366 1.00 97.38 98 GLU A CA 1
ATOM 740 C C . GLU A 1 98 ? 8.038 18.176 -12.405 1.00 97.38 98 GLU A C 1
ATOM 742 O O . GLU A 1 98 ? 7.181 18.152 -13.286 1.00 97.38 98 GLU A O 1
ATOM 747 N N . ARG A 1 99 ? 8.956 17.211 -12.258 1.00 96.75 99 ARG A N 1
ATOM 748 C CA . ARG A 1 99 ? 9.107 16.054 -13.153 1.00 96.75 99 ARG A CA 1
ATOM 749 C C . ARG A 1 99 ? 7.858 15.173 -13.209 1.00 96.75 99 ARG A C 1
ATOM 751 O O . ARG A 1 99 ? 7.489 14.708 -14.277 1.00 96.75 99 ARG A O 1
ATOM 758 N N . GLU A 1 100 ? 7.211 14.956 -12.068 1.00 96.94 100 GLU A N 1
ATOM 759 C CA . GLU A 1 100 ? 5.999 14.137 -11.933 1.00 96.94 100 GLU A CA 1
ATOM 760 C C . GLU A 1 100 ? 4.707 14.945 -12.179 1.00 96.94 100 GLU A C 1
ATOM 762 O O . GLU A 1 100 ? 3.603 14.428 -12.012 1.00 96.94 100 GLU A O 1
ATOM 767 N N . GLU A 1 101 ? 4.824 16.227 -12.548 1.00 97.25 101 GLU A N 1
ATOM 768 C CA . GLU A 1 101 ? 3.709 17.156 -12.778 1.00 97.25 101 GLU A CA 1
ATOM 769 C C . GLU A 1 101 ? 2.733 17.307 -11.589 1.00 97.25 101 GLU A C 1
ATOM 771 O O . GLU A 1 101 ? 1.528 17.548 -11.751 1.00 97.25 101 GLU A O 1
ATOM 776 N N . LEU A 1 102 ? 3.247 17.190 -10.364 1.00 96.56 102 LEU A N 1
ATOM 777 C CA . LEU A 1 102 ? 2.477 17.254 -9.117 1.00 96.56 102 LEU A CA 1
ATOM 778 C C . LEU A 1 102 ? 2.415 18.667 -8.510 1.00 96.56 102 LEU A C 1
ATOM 780 O O . LEU A 1 102 ? 1.764 18.870 -7.481 1.00 96.56 102 LEU A O 1
ATOM 784 N N . MET A 1 103 ? 3.056 19.660 -9.132 1.00 97.19 103 MET A N 1
ATOM 785 C CA . MET A 1 103 ? 3.049 21.049 -8.663 1.00 97.19 103 MET A CA 1
ATOM 786 C C . MET A 1 103 ? 1.669 21.710 -8.802 1.00 97.19 103 MET A C 1
ATOM 788 O O . MET A 1 103 ? 1.269 22.164 -9.872 1.00 97.19 103 MET A O 1
ATOM 792 N N . SER A 1 104 ? 0.954 21.827 -7.681 1.00 96.75 104 SER A N 1
ATOM 793 C CA . SER A 1 104 ? -0.236 22.678 -7.539 1.00 96.75 104 SER A CA 1
ATOM 794 C C . SER A 1 104 ? 0.109 24.024 -6.898 1.00 96.75 104 SER A C 1
ATOM 796 O O . SER A 1 104 ? 1.172 24.197 -6.297 1.00 96.75 104 SER A O 1
ATOM 798 N N . LYS A 1 105 ? -0.813 24.991 -6.970 1.00 97.75 105 LYS A N 1
ATOM 799 C CA . LYS A 1 105 ? -0.649 26.306 -6.328 1.00 97.75 105 LYS A CA 1
ATOM 800 C C . LYS A 1 105 ? -0.485 26.181 -4.811 1.00 97.75 105 LYS A C 1
ATOM 802 O O . LYS A 1 105 ? 0.273 26.933 -4.202 1.00 97.75 105 LYS A O 1
ATOM 807 N N . GLU A 1 106 ? -1.205 25.251 -4.198 1.00 97.69 106 GLU A N 1
ATOM 808 C CA . GLU A 1 106 ? -1.163 24.957 -2.770 1.00 97.69 106 GLU A CA 1
ATOM 809 C C . GLU A 1 106 ? 0.169 24.309 -2.378 1.00 97.69 106 GLU A C 1
ATOM 811 O O . GLU A 1 106 ? 0.796 24.757 -1.417 1.00 97.69 106 GLU A O 1
ATOM 816 N N . ILE A 1 107 ? 0.634 23.317 -3.150 1.00 97.56 107 ILE A N 1
ATOM 817 C CA . ILE A 1 107 ? 1.937 22.669 -2.929 1.00 97.56 107 ILE A CA 1
ATOM 818 C C . ILE A 1 107 ? 3.071 23.681 -3.099 1.00 97.56 107 ILE A C 1
ATOM 820 O O . ILE A 1 107 ? 3.929 23.762 -2.226 1.00 97.56 107 ILE A O 1
ATOM 824 N N . GLY A 1 108 ? 3.044 24.497 -4.158 1.00 98.00 108 GLY A N 1
ATOM 825 C CA . GLY A 1 108 ? 4.067 25.514 -4.414 1.00 98.00 108 GLY A CA 1
ATOM 826 C C . GLY A 1 108 ? 4.218 26.499 -3.254 1.00 98.00 108 GLY A C 1
ATOM 827 O O . GLY A 1 108 ? 5.329 26.722 -2.779 1.00 98.00 108 GLY A O 1
ATOM 828 N N . LYS A 1 109 ? 3.098 27.000 -2.712 1.00 98.19 109 LYS A N 1
ATOM 829 C CA . LYS A 1 109 ? 3.111 27.850 -1.511 1.00 98.19 109 LYS A CA 1
ATOM 830 C C . LYS A 1 109 ? 3.727 27.126 -0.313 1.00 98.19 109 LYS A C 1
ATOM 832 O O . LYS A 1 109 ? 4.659 27.642 0.295 1.00 98.19 109 LYS A O 1
ATOM 837 N N . SER A 1 110 ? 3.237 25.931 0.028 1.00 98.19 110 SER A N 1
ATOM 838 C CA . SER A 1 110 ? 3.776 25.187 1.174 1.00 98.19 110 SER A CA 1
ATOM 839 C C . SER A 1 110 ? 5.251 24.825 1.016 1.00 98.19 110 SER A C 1
ATOM 841 O O . SER A 1 110 ? 5.965 24.822 2.015 1.00 98.19 110 SER A O 1
ATOM 843 N N . LEU A 1 111 ? 5.732 24.603 -0.209 1.00 98.06 111 LEU A N 1
ATOM 844 C CA . LEU A 1 111 ? 7.142 24.356 -0.502 1.00 98.06 111 LEU A CA 1
ATOM 845 C C . LEU A 1 111 ? 8.008 25.609 -0.278 1.00 98.06 111 LEU A C 1
ATOM 847 O O . LEU A 1 111 ? 9.039 25.525 0.380 1.00 98.06 111 LEU A O 1
ATOM 851 N N . GLU A 1 112 ? 7.567 26.790 -0.724 1.00 98.19 112 GLU A N 1
ATOM 852 C CA . GLU A 1 112 ? 8.254 28.065 -0.439 1.00 98.19 112 GLU A CA 1
ATOM 853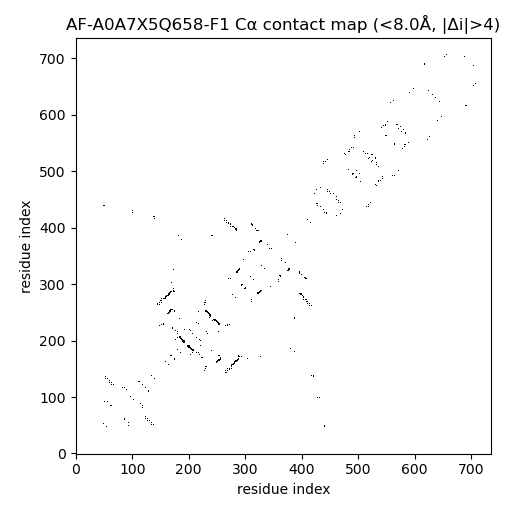 C C . GLU A 1 112 ? 8.335 28.357 1.068 1.00 98.19 112 GLU A C 1
ATOM 855 O O . GLU A 1 112 ? 9.371 28.786 1.594 1.00 98.19 112 GLU A O 1
ATOM 860 N N . MET A 1 113 ? 7.238 28.101 1.788 1.00 98.25 113 MET A N 1
ATOM 861 C CA . MET A 1 113 ? 7.205 28.222 3.243 1.00 98.25 113 MET A CA 1
ATOM 862 C C . MET A 1 113 ? 8.137 27.205 3.909 1.00 98.25 113 MET A C 1
ATOM 864 O O . MET A 1 113 ? 8.883 27.592 4.809 1.00 98.25 113 MET A O 1
ATOM 868 N N . LEU A 1 114 ? 8.132 25.947 3.466 1.00 98.06 114 LEU A N 1
ATOM 869 C CA . LEU A 1 114 ? 9.021 24.892 3.952 1.00 98.06 114 LEU A CA 1
ATOM 870 C C . LEU A 1 114 ? 10.496 25.289 3.796 1.00 98.06 114 LEU A C 1
ATOM 872 O O . LEU A 1 114 ? 11.226 25.280 4.789 1.00 98.06 114 LEU A O 1
ATOM 876 N N . ASP A 1 115 ? 10.906 25.728 2.604 1.00 97.81 115 ASP A N 1
ATOM 877 C CA . ASP A 1 115 ? 12.277 26.170 2.320 1.00 97.81 115 ASP A CA 1
ATOM 878 C C . ASP A 1 115 ? 12.680 27.340 3.234 1.00 97.81 115 ASP A C 1
ATOM 880 O O . ASP A 1 115 ? 13.742 27.324 3.862 1.00 97.81 115 ASP A O 1
ATOM 884 N N . THR A 1 116 ? 11.786 28.319 3.410 1.00 98.12 116 THR A N 1
ATOM 885 C CA . THR A 1 116 ? 12.005 29.448 4.329 1.00 98.12 116 THR A CA 1
ATOM 886 C C . THR A 1 116 ? 12.200 28.977 5.776 1.00 98.12 116 THR A C 1
ATOM 888 O O . THR A 1 116 ? 13.065 29.491 6.488 1.00 98.12 116 THR A O 1
ATOM 891 N N . LYS A 1 117 ? 11.416 27.995 6.247 1.00 97.94 117 LYS A N 1
ATOM 892 C CA . LYS A 1 117 ? 11.537 27.466 7.618 1.00 97.94 117 LYS A CA 1
ATOM 893 C C . LYS A 1 117 ? 12.799 26.641 7.825 1.00 97.94 117 LYS A C 1
ATOM 895 O O . LYS A 1 117 ? 13.408 26.769 8.887 1.00 97.94 117 LYS A O 1
ATOM 900 N N . ILE A 1 118 ? 13.230 25.878 6.822 1.00 96.50 118 ILE A N 1
ATOM 901 C CA . ILE A 1 118 ? 14.514 25.168 6.843 1.00 96.50 118 ILE A CA 1
ATOM 902 C C . ILE A 1 118 ? 15.671 26.175 6.928 1.00 96.50 118 ILE A C 1
ATOM 904 O O . ILE A 1 118 ? 16.540 26.032 7.788 1.00 96.50 118 ILE A O 1
ATOM 908 N N . LEU A 1 119 ? 15.653 27.238 6.114 1.00 96.38 119 LEU A N 1
ATOM 909 C CA . LEU A 1 119 ? 16.683 28.287 6.130 1.00 96.38 119 LEU A CA 1
ATOM 910 C C . LEU A 1 119 ? 16.767 29.016 7.479 1.00 96.38 119 LEU A C 1
ATOM 912 O O . LEU A 1 119 ? 17.862 29.293 7.965 1.00 96.38 119 LEU A O 1
ATOM 916 N N . CYS A 1 120 ? 15.626 29.288 8.115 1.00 96.56 120 CYS A N 1
ATOM 917 C CA . CYS A 1 120 ? 15.572 29.908 9.440 1.00 96.56 120 CYS A CA 1
ATOM 918 C C . CYS A 1 120 ? 15.777 28.924 10.611 1.00 96.56 120 CYS A C 1
ATOM 920 O O . CYS A 1 120 ? 15.650 29.347 11.760 1.00 96.56 120 CYS A O 1
ATOM 922 N N . ARG A 1 121 ? 16.066 27.637 10.351 1.00 95.31 121 ARG A N 1
ATOM 923 C CA . ARG A 1 121 ? 16.196 26.566 11.363 1.00 95.31 121 ARG A CA 1
ATOM 924 C C . ARG A 1 121 ? 14.957 26.390 12.264 1.00 95.31 121 ARG A C 1
ATOM 926 O O . ARG A 1 121 ? 15.060 25.923 13.396 1.00 95.31 121 ARG A O 1
ATOM 933 N N . ASP A 1 122 ? 13.767 26.723 11.761 1.00 96.56 122 ASP A N 1
ATOM 934 C CA . ASP A 1 122 ? 12.481 26.519 12.446 1.00 96.56 122 ASP A CA 1
ATOM 935 C C . ASP A 1 122 ? 11.883 25.155 12.056 1.00 96.56 122 ASP A C 1
ATOM 937 O O . ASP A 1 122 ? 10.913 25.053 11.298 1.00 96.56 122 ASP A O 1
ATOM 941 N N . PHE A 1 123 ? 12.507 24.079 12.546 1.00 95.81 123 PHE A N 1
ATOM 942 C CA . PHE A 1 123 ? 12.176 22.707 12.139 1.00 95.81 123 PHE A CA 1
ATOM 943 C C . PHE A 1 123 ? 10.783 22.242 12.580 1.00 95.81 123 PHE A C 1
ATOM 945 O O . PHE A 1 123 ? 10.197 21.376 11.933 1.00 95.81 123 PHE A O 1
ATOM 952 N N . THR A 1 124 ? 10.214 22.842 13.630 1.00 96.25 124 THR A N 1
ATOM 953 C CA . THR A 1 124 ? 8.833 22.563 14.052 1.00 96.25 124 THR A CA 1
ATOM 954 C C . THR A 1 124 ? 7.855 23.013 12.974 1.00 96.25 124 THR A C 1
ATOM 956 O O . THR A 1 124 ? 7.039 22.220 12.513 1.00 96.25 124 THR A O 1
ATOM 959 N N . ARG A 1 125 ? 7.981 24.260 12.496 1.00 97.19 125 ARG A N 1
ATOM 960 C CA . ARG A 1 125 ? 7.115 24.752 11.415 1.00 97.19 125 ARG A CA 1
ATOM 961 C C . ARG A 1 125 ? 7.439 24.105 10.072 1.00 97.19 125 ARG A C 1
ATOM 963 O O . ARG A 1 125 ? 6.529 23.902 9.278 1.00 97.19 125 ARG A O 1
ATOM 970 N N . ALA A 1 126 ? 8.700 23.746 9.823 1.00 97.81 126 ALA A N 1
ATOM 971 C CA . ALA A 1 126 ? 9.061 22.954 8.647 1.00 97.81 126 ALA A CA 1
ATOM 972 C C . ALA A 1 126 ? 8.347 21.588 8.649 1.00 97.81 126 ALA A C 1
ATOM 974 O O . ALA A 1 126 ? 7.810 21.179 7.623 1.00 97.81 126 ALA A O 1
ATOM 975 N N . LYS A 1 127 ? 8.261 20.911 9.807 1.00 97.12 127 LYS A N 1
ATOM 976 C CA . LYS A 1 127 ? 7.498 19.660 9.958 1.00 97.12 127 LYS A CA 1
ATOM 977 C C . LYS A 1 127 ? 6.017 19.865 9.641 1.00 97.12 127 LYS A C 1
ATOM 979 O O . LYS A 1 127 ? 5.440 19.041 8.933 1.00 97.12 127 LYS A O 1
ATOM 984 N N . ASP A 1 128 ? 5.425 20.964 10.105 1.00 96.81 128 ASP A N 1
ATOM 985 C CA . ASP A 1 128 ? 4.024 21.294 9.823 1.00 96.81 128 ASP A CA 1
ATOM 986 C C . ASP A 1 128 ? 3.770 21.551 8.327 1.00 96.81 128 ASP A C 1
ATOM 988 O O . ASP A 1 128 ? 2.788 21.049 7.779 1.00 96.81 128 ASP A O 1
ATOM 992 N N . GLU A 1 129 ? 4.648 22.293 7.642 1.00 98.12 129 GLU A N 1
ATOM 993 C CA . GLU A 1 129 ? 4.532 22.518 6.192 1.00 98.12 129 GLU A CA 1
ATOM 994 C C . GLU A 1 129 ? 4.757 21.231 5.389 1.00 98.12 129 GLU A C 1
ATOM 996 O O . GLU A 1 129 ? 3.961 20.922 4.503 1.00 98.12 129 GLU A O 1
ATOM 1001 N N . ASN A 1 130 ? 5.756 20.416 5.748 1.00 97.81 130 ASN A N 1
ATOM 1002 C CA . ASN A 1 130 ? 5.963 19.111 5.117 1.00 97.81 130 ASN A CA 1
ATOM 1003 C C . ASN A 1 130 ? 4.744 18.191 5.306 1.00 97.81 130 ASN A C 1
ATOM 1005 O O . ASN A 1 130 ? 4.347 17.488 4.381 1.00 97.81 130 ASN A O 1
ATOM 1009 N N . ALA A 1 131 ? 4.091 18.228 6.473 1.00 95.75 131 ALA A N 1
ATOM 1010 C CA . ALA A 1 131 ? 2.863 17.472 6.711 1.00 95.75 131 ALA A CA 1
ATOM 1011 C C . ALA A 1 131 ? 1.692 17.945 5.828 1.00 95.75 131 ALA A C 1
ATOM 1013 O O . ALA A 1 131 ? 0.880 17.119 5.409 1.00 95.75 131 ALA A O 1
ATOM 1014 N N . LYS A 1 132 ? 1.601 19.245 5.508 1.00 97.25 132 LYS A N 1
ATOM 1015 C CA . LYS A 1 132 ? 0.611 19.756 4.543 1.00 97.25 132 LYS A CA 1
ATOM 1016 C C . LYS A 1 132 ? 0.900 19.251 3.133 1.00 97.25 132 LYS A C 1
ATOM 1018 O O . LYS A 1 132 ? -0.016 18.746 2.492 1.00 97.25 132 LYS A O 1
ATOM 1023 N N . ILE A 1 133 ? 2.158 19.326 2.687 1.00 97.88 133 ILE A N 1
ATOM 1024 C CA . ILE A 1 133 ? 2.575 18.784 1.383 1.00 97.88 133 ILE A CA 1
ATOM 1025 C C . ILE A 1 133 ? 2.261 17.285 1.325 1.00 97.88 133 ILE A C 1
ATOM 1027 O O . ILE A 1 133 ? 1.638 16.839 0.367 1.00 97.88 133 ILE A O 1
ATOM 1031 N N . LYS A 1 134 ? 2.585 16.524 2.382 1.00 96.06 134 LYS A N 1
ATOM 1032 C CA . LYS A 1 134 ? 2.271 15.092 2.481 1.00 96.06 134 LYS A CA 1
ATOM 1033 C C . LYS A 1 134 ? 0.787 14.813 2.260 1.00 96.06 134 LYS A C 1
ATOM 1035 O O . LYS A 1 134 ? 0.470 13.990 1.416 1.00 96.06 134 LYS A O 1
ATOM 1040 N N . ARG A 1 135 ? -0.114 15.505 2.968 1.00 94.00 135 ARG A N 1
ATOM 1041 C CA . ARG A 1 135 ? -1.572 15.311 2.816 1.00 94.00 135 ARG A CA 1
ATOM 1042 C C . ARG A 1 135 ? -2.069 15.644 1.412 1.00 94.00 135 ARG A C 1
ATOM 1044 O O . ARG A 1 135 ? -2.999 15.013 0.929 1.00 94.00 135 ARG A O 1
ATOM 1051 N N . LEU A 1 136 ? -1.466 16.645 0.769 1.00 95.44 136 LEU A N 1
ATOM 1052 C CA . LEU A 1 136 ? -1.813 17.015 -0.601 1.00 95.44 136 LEU A CA 1
ATOM 1053 C C . LEU A 1 136 ? -1.283 16.008 -1.617 1.00 95.44 136 LEU A C 1
ATOM 1055 O O . LEU A 1 136 ? -1.947 15.793 -2.624 1.00 95.44 136 LEU A O 1
ATOM 1059 N N . LEU A 1 137 ? -0.109 15.410 -1.391 1.00 95.69 137 LEU A N 1
ATOM 1060 C CA . LEU A 1 137 ? 0.496 14.421 -2.286 1.00 95.69 137 LEU A CA 1
ATOM 1061 C C . LEU A 1 137 ? -0.096 13.027 -2.121 1.00 95.69 137 LEU A C 1
ATOM 1063 O O . LEU A 1 137 ? -0.392 12.403 -3.135 1.00 95.69 137 LEU A O 1
ATOM 1067 N N . ILE A 1 138 ? -0.323 12.611 -0.878 1.00 95.50 138 ILE A N 1
ATOM 1068 C CA . ILE A 1 138 ? -0.722 11.269 -0.458 1.00 95.50 138 ILE A CA 1
ATOM 1069 C C . ILE A 1 138 ? -2.053 11.398 0.306 1.00 95.50 138 ILE A C 1
ATOM 1071 O O . ILE A 1 138 ? -2.041 11.491 1.537 1.00 95.50 138 ILE A O 1
ATOM 1075 N N . PRO A 1 139 ? -3.206 11.475 -0.388 1.00 94.56 139 PRO A N 1
ATOM 1076 C CA . PRO A 1 139 ? -4.507 11.567 0.276 1.00 94.56 139 PRO A CA 1
ATOM 1077 C C . PRO A 1 139 ? -4.826 10.334 1.122 1.00 94.56 139 PRO A C 1
ATOM 1079 O O . PRO A 1 139 ? -5.582 10.445 2.083 1.00 94.56 139 PRO A O 1
ATOM 1082 N N . PHE A 1 140 ? -4.251 9.184 0.756 1.00 96.31 140 PHE A N 1
ATOM 1083 C CA . PHE A 1 140 ? -4.389 7.927 1.470 1.00 96.31 140 PHE A CA 1
ATOM 1084 C C . PHE A 1 140 ? -3.038 7.200 1.531 1.00 96.31 140 PHE A C 1
ATOM 1086 O O . PHE A 1 140 ? -2.510 6.747 0.518 1.00 96.31 140 PHE A O 1
ATOM 1093 N N . ASP A 1 141 ? -2.445 7.102 2.719 1.00 94.75 141 ASP A N 1
ATOM 1094 C CA . ASP A 1 141 ? -1.130 6.481 2.919 1.00 94.75 141 ASP A CA 1
ATOM 1095 C C . ASP A 1 141 ? -1.233 4.943 2.912 1.00 94.75 141 ASP A C 1
ATOM 1097 O O . ASP A 1 141 ? -1.373 4.297 3.956 1.00 94.75 141 ASP A O 1
ATOM 1101 N N . ILE A 1 142 ? -1.153 4.352 1.712 1.00 94.44 142 ILE A N 1
ATOM 1102 C CA . ILE A 1 142 ? -1.243 2.898 1.499 1.00 94.44 142 ILE A CA 1
ATOM 1103 C C . ILE A 1 142 ? -0.230 2.126 2.341 1.00 94.44 142 ILE A C 1
ATOM 1105 O O . ILE A 1 142 ? -0.591 1.109 2.925 1.00 94.44 142 ILE A O 1
ATOM 1109 N N . GLU A 1 143 ? 1.013 2.593 2.444 1.00 91.38 143 GLU A N 1
ATOM 1110 C CA . GLU A 1 143 ? 2.043 1.880 3.205 1.00 91.38 143 GLU A CA 1
ATOM 1111 C C . GLU A 1 143 ? 1.768 1.918 4.711 1.00 91.38 143 GLU A C 1
ATOM 1113 O O . GLU A 1 143 ? 1.896 0.900 5.394 1.00 91.38 143 GLU A O 1
ATOM 1118 N N . GLN A 1 144 ? 1.301 3.054 5.241 1.00 90.19 144 GLN A N 1
ATOM 1119 C CA . GLN A 1 144 ? 0.839 3.108 6.627 1.00 90.19 144 GLN A CA 1
ATOM 1120 C C . GLN A 1 144 ? -0.342 2.156 6.857 1.00 90.19 144 GLN A C 1
ATOM 1122 O O . GLN A 1 144 ? -0.350 1.426 7.853 1.00 90.19 144 GLN A O 1
ATOM 1127 N N . MET A 1 145 ? -1.324 2.156 5.954 1.00 92.62 145 MET A N 1
ATOM 1128 C CA . MET A 1 145 ? -2.487 1.276 6.043 1.00 92.62 145 MET A CA 1
ATOM 1129 C C . MET A 1 145 ? -2.075 -0.202 5.981 1.00 92.62 145 MET A C 1
ATOM 1131 O O . MET A 1 145 ? -2.495 -0.975 6.839 1.00 92.62 145 MET A O 1
ATOM 1135 N N . ARG A 1 146 ? -1.180 -0.578 5.057 1.00 91.94 146 ARG A N 1
ATOM 1136 C CA . ARG A 1 146 ? -0.637 -1.936 4.901 1.00 91.94 146 ARG A CA 1
ATOM 1137 C C . ARG A 1 146 ? 0.013 -2.434 6.187 1.00 91.94 146 ARG A C 1
ATOM 1139 O O . ARG A 1 146 ? -0.340 -3.509 6.654 1.00 91.94 146 ARG A O 1
ATOM 1146 N N . ILE A 1 147 ? 0.889 -1.639 6.806 1.00 89.38 147 ILE A N 1
ATOM 1147 C CA . ILE A 1 147 ? 1.559 -2.022 8.061 1.00 89.38 147 ILE A CA 1
ATOM 1148 C C . ILE A 1 147 ? 0.537 -2.270 9.183 1.00 89.38 147 ILE A C 1
ATOM 1150 O O . ILE A 1 147 ? 0.674 -3.210 9.967 1.00 89.38 147 ILE A O 1
ATOM 1154 N N . LEU A 1 148 ? -0.487 -1.419 9.294 1.00 88.50 148 LEU A N 1
ATOM 1155 C CA . LEU A 1 148 ? -1.537 -1.570 10.308 1.00 88.50 148 LEU A CA 1
ATOM 1156 C C . LEU A 1 148 ? -2.426 -2.790 10.034 1.00 88.50 148 LEU A C 1
ATOM 1158 O O . LEU A 1 148 ? -2.798 -3.516 10.960 1.00 88.50 148 LEU A O 1
ATOM 1162 N N . TYR A 1 149 ? -2.732 -3.037 8.764 1.00 91.19 149 TYR A N 1
ATOM 1163 C CA . TYR A 1 149 ? -3.508 -4.182 8.320 1.00 91.19 149 TYR A CA 1
ATOM 1164 C C . TYR A 1 149 ? -2.754 -5.500 8.553 1.00 91.19 149 TYR A C 1
ATOM 1166 O O . TYR A 1 149 ? -3.300 -6.411 9.167 1.00 91.19 149 TYR A O 1
ATOM 1174 N N . GLU A 1 150 ? -1.469 -5.582 8.196 1.00 90.19 150 GLU A N 1
ATOM 1175 C CA . GLU A 1 150 ? -0.612 -6.751 8.450 1.00 90.19 150 GLU A CA 1
ATOM 1176 C C . GLU A 1 150 ? -0.512 -7.083 9.944 1.00 90.19 150 GLU A C 1
ATOM 1178 O O . GLU A 1 150 ? -0.615 -8.248 10.330 1.00 90.19 150 GLU A O 1
ATOM 1183 N N . LYS A 1 151 ? -0.391 -6.070 10.813 1.00 85.94 151 LYS A N 1
ATOM 1184 C CA . LYS A 1 151 ? -0.442 -6.273 12.273 1.00 85.94 151 LYS A CA 1
ATOM 1185 C C . LYS A 1 151 ? -1.779 -6.845 12.732 1.00 85.94 151 LYS A C 1
ATOM 1187 O O . LYS A 1 151 ? -1.814 -7.692 13.623 1.00 85.94 151 LYS A O 1
ATOM 1192 N N . SER A 1 152 ? -2.871 -6.405 12.113 1.00 86.56 152 SER A N 1
ATOM 1193 C CA . SER A 1 152 ? -4.203 -6.935 12.401 1.00 86.56 152 SER A CA 1
ATOM 1194 C C . SER A 1 152 ? -4.345 -8.388 11.936 1.00 86.56 152 SER A C 1
ATOM 1196 O O . SER A 1 152 ? -4.908 -9.195 12.670 1.00 86.56 152 SER A O 1
ATOM 1198 N N . LEU A 1 153 ? -3.759 -8.765 10.793 1.00 88.44 153 LEU A N 1
ATOM 1199 C CA . LEU A 1 153 ? -3.714 -10.159 10.328 1.00 88.44 153 LEU A CA 1
ATOM 1200 C C . LEU A 1 153 ? -2.873 -11.056 11.247 1.00 88.44 153 LEU A C 1
ATOM 1202 O O . LEU A 1 153 ? -3.288 -12.168 11.571 1.00 88.44 153 LEU A O 1
ATOM 1206 N N . GLN A 1 154 ? -1.723 -10.570 11.724 1.00 87.94 154 GLN A N 1
ATOM 1207 C CA . GLN A 1 154 ? -0.899 -11.292 12.702 1.00 87.94 154 GLN A CA 1
ATOM 1208 C C . GLN A 1 154 ? -1.671 -11.560 13.999 1.00 87.94 154 GLN A C 1
ATOM 1210 O O . GLN A 1 154 ? -1.597 -12.657 14.551 1.00 87.94 154 GLN A O 1
ATOM 1215 N N . ALA A 1 155 ? -2.452 -10.584 14.467 1.00 82.62 155 ALA A N 1
ATOM 1216 C CA . ALA A 1 155 ? -3.352 -10.787 15.595 1.00 82.62 155 ALA A CA 1
ATOM 1217 C C . ALA A 1 155 ? -4.498 -11.759 15.263 1.00 82.62 155 ALA A C 1
ATOM 1219 O O . ALA A 1 155 ? -4.843 -12.602 16.091 1.00 82.62 155 ALA A O 1
ATOM 1220 N N . GLY A 1 156 ? -5.048 -11.683 14.046 1.00 88.06 156 GLY A N 1
ATOM 1221 C CA . GLY A 1 156 ? -6.076 -12.586 13.526 1.00 88.06 156 GLY A CA 1
ATOM 1222 C C . GLY A 1 156 ? -5.646 -14.054 13.491 1.00 88.06 156 GLY A C 1
ATOM 1223 O O . GLY A 1 156 ? -6.451 -14.934 13.783 1.00 88.06 156 GLY A O 1
ATOM 1224 N N . ALA A 1 157 ? -4.363 -14.337 13.254 1.00 90.88 157 ALA A N 1
ATOM 1225 C CA . ALA A 1 157 ? -3.833 -15.702 13.287 1.00 90.88 157 ALA A CA 1
ATOM 1226 C C . ALA A 1 157 ? -4.042 -16.401 14.647 1.00 90.88 157 ALA A C 1
ATOM 1228 O O . ALA A 1 157 ? -4.221 -17.616 14.687 1.00 90.88 157 ALA A O 1
ATOM 1229 N N . LEU A 1 158 ? -4.081 -15.646 15.756 1.00 89.31 158 LEU A N 1
ATOM 1230 C CA . LEU A 1 158 ? -4.375 -16.176 17.097 1.00 89.31 158 LEU A CA 1
ATOM 1231 C C . LEU A 1 158 ? -5.866 -16.466 17.329 1.00 89.31 158 LEU A C 1
ATOM 1233 O O . LEU A 1 158 ? -6.211 -17.105 18.321 1.00 89.31 158 LEU A O 1
ATOM 1237 N N . LEU A 1 159 ? -6.740 -15.959 16.459 1.00 94.50 159 LEU A N 1
ATOM 1238 C CA . LEU A 1 159 ? -8.195 -16.103 16.539 1.00 94.50 159 LEU A CA 1
ATOM 1239 C C . LEU A 1 159 ? -8.719 -17.235 15.643 1.00 94.50 159 LEU A C 1
ATOM 1241 O O . LEU A 1 159 ? -9.848 -17.695 15.827 1.00 94.50 159 LEU A O 1
ATOM 1245 N N . LYS A 1 160 ? -7.895 -17.716 14.705 1.00 95.75 160 LYS A N 1
ATOM 1246 C CA . LYS A 1 160 ? -8.261 -18.757 13.744 1.00 95.75 160 LYS A CA 1
ATOM 1247 C C . LYS A 1 160 ? -8.744 -20.028 14.448 1.00 95.75 160 LYS A C 1
ATOM 1249 O O . LYS A 1 160 ? -8.004 -20.659 15.198 1.00 95.75 160 LYS A O 1
ATOM 1254 N N . GLY A 1 161 ? -9.987 -20.423 14.173 1.00 95.75 161 GLY A N 1
ATOM 1255 C CA . GLY A 1 161 ? -10.619 -21.614 14.746 1.00 95.75 161 GLY A CA 1
ATOM 1256 C C . GLY A 1 161 ? -10.982 -21.514 16.235 1.00 95.75 161 GLY A C 1
ATOM 1257 O O . GLY A 1 161 ? -11.422 -22.508 16.814 1.00 95.75 161 GLY A O 1
ATOM 1258 N N . GLU A 1 162 ? -10.841 -20.344 16.859 1.00 96.06 162 GLU A N 1
ATOM 1259 C CA . GLU A 1 162 ? -11.143 -20.139 18.279 1.00 96.06 162 GLU A CA 1
ATOM 1260 C C . GLU A 1 162 ? -12.580 -19.631 18.496 1.00 96.06 162 GLU A C 1
ATOM 1262 O O . GLU A 1 162 ? -13.234 -19.097 17.593 1.00 96.06 162 GLU A O 1
ATOM 1267 N N . GLU A 1 163 ? -13.086 -19.801 19.721 1.00 96.25 163 GLU A N 1
ATOM 1268 C CA . GLU A 1 163 ? -14.325 -19.162 20.174 1.00 96.25 163 GLU A CA 1
ATOM 1269 C C . GLU A 1 163 ? -14.009 -17.805 20.802 1.00 96.25 163 GLU A C 1
ATOM 1271 O O . GLU A 1 163 ? -13.307 -17.710 21.815 1.00 96.25 163 GLU A O 1
ATOM 1276 N N . VAL A 1 164 ? -14.543 -16.746 20.198 1.00 96.94 164 VAL A N 1
ATOM 1277 C CA . VAL A 1 164 ? -14.122 -15.375 20.485 1.00 96.94 164 VAL A CA 1
ATOM 1278 C C . VAL A 1 164 ? -15.247 -14.575 21.130 1.00 96.94 164 VAL A C 1
ATOM 1280 O O . VAL A 1 164 ? -16.401 -14.652 20.709 1.00 96.94 164 VAL A O 1
ATOM 1283 N N . ILE A 1 165 ? -14.908 -13.765 22.134 1.00 97.62 165 ILE A N 1
ATOM 1284 C CA . ILE A 1 165 ? -15.751 -12.664 22.612 1.00 97.62 165 ILE A CA 1
ATOM 1285 C C . ILE A 1 165 ? -15.148 -11.367 22.079 1.00 97.62 165 ILE A C 1
ATOM 1287 O O . ILE A 1 165 ? -14.075 -10.949 22.517 1.00 97.62 165 ILE A O 1
ATOM 1291 N N . LEU A 1 166 ? -15.840 -10.738 21.133 1.00 96.69 166 LEU A N 1
ATOM 1292 C CA . LEU A 1 166 ? -15.432 -9.484 20.516 1.00 96.69 166 LEU A CA 1
ATOM 1293 C C . LEU A 1 166 ? -15.975 -8.297 21.312 1.00 96.69 166 LEU A C 1
ATOM 1295 O O . LEU A 1 166 ? -17.190 -8.124 21.434 1.00 96.69 166 LEU A O 1
ATOM 1299 N N . PHE A 1 167 ? -15.071 -7.464 21.829 1.00 96.00 167 PHE A N 1
ATOM 1300 C CA . PHE A 1 167 ? -15.422 -6.270 22.591 1.00 96.00 167 PHE A CA 1
ATOM 1301 C C . PHE A 1 167 ? -15.592 -5.085 21.652 1.00 96.00 167 PHE A C 1
ATOM 1303 O O . PHE A 1 167 ? -14.648 -4.657 20.992 1.00 96.00 167 PHE A O 1
ATOM 1310 N N . LEU A 1 168 ? -16.792 -4.515 21.639 1.00 93.62 168 LEU A N 1
ATOM 1311 C CA . LEU A 1 168 ? -17.162 -3.393 20.786 1.00 93.62 168 LEU A CA 1
ATOM 1312 C C . LEU A 1 168 ? -17.619 -2.208 21.636 1.00 93.62 168 LEU A C 1
ATOM 1314 O O . LEU A 1 168 ? -18.190 -2.375 22.710 1.00 93.62 168 LEU A O 1
ATOM 1318 N N . GLY A 1 169 ? -17.357 -0.991 21.171 1.00 91.69 169 GLY A N 1
ATOM 1319 C CA . GLY A 1 169 ? -17.729 0.232 21.882 1.00 91.69 169 GLY A CA 1
ATOM 1320 C C . GLY A 1 169 ? -16.792 1.392 21.573 1.00 91.69 169 GLY A C 1
ATOM 1321 O O . GLY A 1 169 ? -15.695 1.208 21.034 1.00 91.69 169 GLY A O 1
ATOM 1322 N N . GLU A 1 170 ? -17.216 2.597 21.935 1.00 88.81 170 GLU A N 1
ATOM 1323 C CA . GLU A 1 170 ? -16.435 3.818 21.726 1.00 88.81 170 GLU A CA 1
ATOM 1324 C C . GLU A 1 170 ? -15.103 3.803 22.498 1.00 88.81 170 GLU A C 1
ATOM 1326 O O . GLU A 1 170 ? -14.868 3.004 23.421 1.00 88.81 170 GLU A O 1
ATOM 1331 N N . THR A 1 171 ? -14.186 4.688 22.111 1.00 85.75 171 THR A N 1
ATOM 1332 C CA . THR A 1 171 ? -12.969 4.943 22.889 1.00 85.75 171 THR A CA 1
ATOM 1333 C C . THR A 1 171 ? -13.352 5.422 24.291 1.00 85.75 171 THR A C 1
ATOM 1335 O O . THR A 1 171 ? -14.221 6.270 24.460 1.00 85.75 171 THR A O 1
ATOM 1338 N N . GLY A 1 172 ? -12.756 4.826 25.327 1.00 88.19 172 GLY A N 1
ATOM 1339 C CA . GLY A 1 172 ? -13.120 5.113 26.721 1.00 88.19 172 GLY A CA 1
ATOM 1340 C C . GLY A 1 172 ? -14.369 4.385 27.249 1.00 88.19 172 GLY A C 1
ATOM 1341 O O . GLY A 1 172 ? -14.722 4.572 28.417 1.00 88.19 172 GLY A O 1
ATOM 1342 N N . ALA A 1 173 ? -15.003 3.504 26.459 1.00 92.00 173 ALA A N 1
ATOM 1343 C CA . ALA A 1 173 ? -16.106 2.647 26.921 1.00 92.00 173 ALA A CA 1
ATOM 1344 C C . ALA A 1 173 ? -15.679 1.584 27.957 1.00 92.00 173 ALA A C 1
ATOM 1346 O O . ALA A 1 173 ? -16.527 0.977 28.606 1.00 92.00 173 ALA A O 1
ATOM 1347 N N . GLY A 1 174 ? -14.372 1.363 28.136 1.00 93.31 174 GLY A N 1
ATOM 1348 C CA . GLY A 1 174 ? -13.824 0.421 29.117 1.00 93.31 174 GLY A CA 1
ATOM 1349 C C . GLY A 1 174 ? -13.543 -0.986 28.581 1.00 93.31 174 GLY A C 1
ATOM 1350 O O . GLY A 1 174 ? -13.473 -1.911 29.383 1.00 93.31 174 GLY A O 1
ATOM 1351 N N . LYS A 1 175 ? -13.365 -1.161 27.262 1.00 94.44 175 LYS A N 1
ATOM 1352 C CA . LYS A 1 175 ? -13.043 -2.451 26.612 1.00 94.44 175 LYS A CA 1
ATOM 1353 C C . LYS A 1 175 ? -11.805 -3.120 27.207 1.00 94.44 175 LYS A C 1
ATOM 1355 O O . LYS A 1 175 ? -11.930 -4.130 27.895 1.00 94.44 175 LYS A O 1
ATOM 1360 N N . SER A 1 176 ? -10.648 -2.481 27.068 1.00 94.12 176 SER A N 1
ATOM 1361 C CA . SER A 1 176 ? -9.361 -2.971 27.565 1.00 94.12 176 SER A CA 1
ATOM 1362 C C . SER A 1 176 ? -9.386 -3.229 29.080 1.00 94.12 176 SER A C 1
ATOM 1364 O O . SER A 1 176 ? -8.940 -4.275 29.548 1.00 94.12 176 SER A O 1
ATOM 1366 N N . SER A 1 177 ? -10.003 -2.337 29.869 1.00 95.38 177 SER A N 1
ATOM 1367 C CA . SER A 1 177 ? -10.176 -2.537 31.318 1.00 95.38 177 SER A CA 1
ATOM 1368 C C . SER A 1 177 ? -11.058 -3.746 31.644 1.00 95.38 177 SER A C 1
ATOM 1370 O O . SER A 1 177 ? -10.749 -4.501 32.563 1.00 95.38 177 SER A O 1
ATOM 1372 N N . THR A 1 178 ? -12.134 -3.958 30.885 1.00 96.88 178 THR A N 1
ATOM 1373 C CA . THR A 1 178 ? -13.031 -5.105 31.072 1.00 96.88 178 THR A CA 1
ATOM 1374 C C . THR A 1 178 ? -12.335 -6.410 30.698 1.00 96.88 178 THR A C 1
ATOM 1376 O O . THR A 1 178 ? -12.480 -7.390 31.420 1.00 96.88 178 THR A O 1
ATOM 1379 N N . ILE A 1 179 ? -11.519 -6.422 29.640 1.00 96.69 179 ILE A N 1
ATOM 1380 C CA . ILE A 1 179 ? -10.708 -7.586 29.253 1.00 96.69 179 ILE A CA 1
ATOM 1381 C C . ILE A 1 179 ? -9.711 -7.937 30.353 1.00 96.69 179 ILE A C 1
ATOM 1383 O O . ILE A 1 179 ? -9.660 -9.085 30.785 1.00 96.69 179 ILE A O 1
ATOM 1387 N N . HIS A 1 180 ? -8.974 -6.955 30.878 1.00 96.12 180 HIS A N 1
ATOM 1388 C CA . HIS A 1 180 ? -8.092 -7.171 32.025 1.00 96.12 180 HIS A CA 1
ATOM 1389 C C . HIS A 1 180 ? -8.840 -7.745 33.227 1.00 96.12 180 HIS A C 1
ATOM 1391 O O . HIS A 1 180 ? -8.353 -8.688 33.854 1.00 96.12 180 HIS A O 1
ATOM 1397 N N . TYR A 1 181 ? -10.006 -7.181 33.549 1.00 96.12 181 TYR A N 1
ATOM 1398 C CA . TYR A 1 181 ? -10.835 -7.621 34.666 1.00 96.12 181 TYR A CA 1
ATOM 1399 C C . TYR A 1 181 ? -11.307 -9.063 34.475 1.00 96.12 181 TYR A C 1
ATOM 1401 O O . TYR A 1 181 ? -11.065 -9.891 35.352 1.00 96.12 181 TYR A O 1
ATOM 1409 N N . LEU A 1 182 ? -11.881 -9.388 33.314 1.00 95.50 182 LEU A N 1
ATOM 1410 C CA . LEU A 1 182 ? -12.358 -10.728 32.967 1.00 95.50 182 LEU A CA 1
ATOM 1411 C C . LEU A 1 182 ? -11.233 -11.754 32.871 1.00 95.50 182 LEU A C 1
ATOM 1413 O O . LEU A 1 182 ? -11.448 -12.898 33.243 1.00 95.50 182 LEU A O 1
ATOM 1417 N N . ALA A 1 183 ? -10.034 -11.355 32.448 1.00 94.81 183 ALA A N 1
ATOM 1418 C CA . ALA A 1 183 ? -8.855 -12.217 32.435 1.00 94.81 183 ALA A CA 1
ATOM 1419 C C . ALA A 1 183 ? -8.206 -12.378 33.823 1.00 94.81 183 ALA A C 1
ATOM 1421 O O . ALA A 1 183 ? -7.277 -13.161 33.982 1.00 94.81 183 ALA A O 1
ATOM 1422 N N . GLY A 1 184 ? -8.691 -11.667 34.846 1.00 93.81 184 GLY A N 1
ATOM 1423 C CA . GLY A 1 184 ? -8.286 -11.867 36.237 1.00 93.81 184 GLY A CA 1
ATOM 1424 C C . GLY A 1 184 ? -7.222 -10.906 36.761 1.00 93.81 184 GLY A C 1
ATOM 1425 O O . GLY A 1 184 ? -6.639 -11.158 37.817 1.00 93.81 184 GLY A O 1
ATOM 1426 N N . SER A 1 185 ? -6.980 -9.795 36.065 1.00 94.31 185 SER A N 1
ATOM 1427 C CA . SER A 1 185 ? -6.100 -8.730 36.555 1.00 94.31 185 SER A CA 1
ATOM 1428 C C . SER A 1 185 ? -6.684 -8.073 37.809 1.00 94.31 185 SER A C 1
ATOM 1430 O O . SER A 1 185 ? -7.896 -7.878 37.918 1.00 94.31 185 SER A O 1
ATOM 1432 N N . LYS A 1 186 ? -5.820 -7.686 38.752 1.00 92.75 186 LYS A N 1
ATOM 1433 C CA . LYS A 1 186 ? -6.213 -6.875 39.916 1.00 92.75 186 LYS A CA 1
ATOM 1434 C C . LYS A 1 186 ? -6.081 -5.397 39.586 1.00 92.75 186 LYS A C 1
ATOM 1436 O O . LYS A 1 186 ? -5.088 -5.014 38.970 1.00 92.75 186 LYS A O 1
ATOM 1441 N N . PHE A 1 187 ? -7.033 -4.583 40.031 1.00 93.56 187 PHE A N 1
ATOM 1442 C CA . PHE A 1 187 ? -7.055 -3.143 39.784 1.00 93.56 187 PHE A CA 1
ATOM 1443 C C . PHE A 1 187 ? -6.864 -2.333 41.062 1.00 93.56 187 PHE A C 1
ATOM 1445 O O . PHE A 1 187 ? -7.359 -2.712 42.121 1.00 93.56 187 PHE A O 1
ATOM 1452 N N . GLU A 1 188 ? -6.223 -1.175 40.929 1.00 92.94 188 GLU A N 1
ATOM 1453 C CA . GLU A 1 188 ? -6.158 -0.141 41.965 1.00 92.94 188 GLU A CA 1
ATOM 1454 C C . GLU A 1 188 ? -6.426 1.236 41.354 1.00 92.94 188 GLU A C 1
ATOM 1456 O O . GLU A 1 188 ? -6.253 1.450 40.149 1.00 92.94 188 GLU A O 1
ATOM 1461 N N . LEU A 1 189 ? -6.839 2.177 42.202 1.00 91.19 189 LEU A N 1
ATOM 1462 C CA . LEU A 1 189 ? -6.995 3.572 41.816 1.00 91.19 189 LEU A CA 1
ATOM 1463 C C . LEU A 1 189 ? -5.609 4.224 41.727 1.00 91.19 189 LEU A C 1
ATOM 1465 O O . LEU A 1 189 ? -4.873 4.256 42.712 1.00 91.19 189 LEU A O 1
ATOM 1469 N N . ARG A 1 190 ? -5.256 4.745 40.552 1.00 89.31 190 ARG A N 1
ATOM 1470 C CA . ARG A 1 190 ? -3.997 5.451 40.296 1.00 89.31 190 ARG A CA 1
ATOM 1471 C C . ARG A 1 190 ? -4.249 6.882 39.855 1.00 89.31 190 ARG A C 1
ATOM 1473 O O . ARG A 1 190 ? -5.297 7.203 39.303 1.00 89.31 190 ARG A O 1
ATOM 1480 N N . GLU A 1 191 ? -3.255 7.727 40.088 1.00 86.69 191 GLU A N 1
ATOM 1481 C CA . GLU A 1 191 ? -3.247 9.122 39.662 1.00 86.69 191 GLU A CA 1
ATOM 1482 C C . GLU A 1 191 ? -2.297 9.290 38.467 1.00 86.69 191 GLU A C 1
ATOM 1484 O O . GLU A 1 191 ? -1.164 8.810 38.501 1.00 86.69 191 GLU A O 1
ATOM 1489 N N . GLN A 1 192 ? -2.742 9.979 37.415 1.00 83.50 192 GLN A N 1
ATOM 1490 C CA . GLN A 1 192 ? -1.894 10.397 36.298 1.00 83.50 192 GLN A CA 1
ATOM 1491 C C . GLN A 1 192 ? -1.981 11.908 36.102 1.00 83.50 192 GLN A C 1
ATOM 1493 O O . GLN A 1 192 ? -3.064 12.495 36.118 1.00 83.50 192 GLN A O 1
ATOM 1498 N N . ILE A 1 193 ? -0.823 12.535 35.888 1.00 82.75 193 ILE A N 1
ATOM 1499 C CA . ILE A 1 193 ? -0.727 13.967 35.607 1.00 82.75 193 ILE A CA 1
ATOM 1500 C C . ILE A 1 193 ? -0.826 14.173 34.093 1.00 82.75 193 ILE A C 1
ATOM 1502 O O . ILE A 1 193 ? 0.064 13.786 33.340 1.00 82.75 193 ILE A O 1
ATOM 1506 N N . LEU A 1 194 ? -1.904 14.815 33.647 1.00 76.19 194 LEU A N 1
ATOM 1507 C CA . LEU A 1 194 ? -2.172 15.159 32.251 1.00 76.19 194 LEU A CA 1
ATOM 1508 C C . LEU A 1 194 ? -2.337 16.673 32.126 1.00 76.19 194 LEU A C 1
ATOM 1510 O O . LEU A 1 194 ? -3.235 17.257 32.727 1.00 76.19 194 LEU A O 1
ATOM 1514 N N . LYS A 1 195 ? -1.460 17.332 31.354 1.00 74.12 195 LYS A N 1
ATOM 1515 C CA . LYS A 1 195 ? -1.523 18.782 31.062 1.00 74.12 195 LYS A CA 1
ATOM 1516 C C . LYS A 1 195 ? -1.767 19.662 32.310 1.00 74.12 195 LYS A C 1
ATOM 1518 O O . LYS A 1 195 ? -2.565 20.591 32.262 1.00 74.12 195 LYS A O 1
ATOM 1523 N N . LYS A 1 196 ? -1.061 19.381 33.417 1.00 79.44 196 LYS A N 1
ATOM 1524 C CA . LYS A 1 196 ? -1.176 20.047 34.741 1.00 79.44 196 LYS A CA 1
ATOM 1525 C C . LYS A 1 196 ? -2.434 19.717 35.566 1.00 79.44 196 LYS A C 1
ATOM 1527 O O . LYS A 1 196 ? -2.624 20.310 36.622 1.00 79.44 196 LYS A O 1
ATOM 1532 N N . SER A 1 197 ? -3.259 18.767 35.135 1.00 80.75 197 SER A N 1
ATOM 1533 C CA . SER A 1 197 ? -4.397 18.244 35.903 1.00 80.75 197 SER A CA 1
ATOM 1534 C C . SER A 1 197 ? -4.125 16.818 36.387 1.00 80.75 197 SER A C 1
ATOM 1536 O O . SER A 1 197 ? -3.425 16.058 35.717 1.00 80.75 197 SER A O 1
ATOM 1538 N N . LYS A 1 198 ? -4.646 16.470 37.568 1.00 85.06 198 LYS A N 1
ATOM 1539 C CA . LYS A 1 198 ? -4.564 15.124 38.146 1.00 85.06 198 LYS A CA 1
ATOM 1540 C C . LYS A 1 198 ? -5.834 14.363 37.788 1.00 85.06 198 LYS A C 1
ATOM 1542 O O . LYS A 1 198 ? -6.924 14.822 38.119 1.00 85.06 198 LYS A O 1
ATOM 1547 N N . ILE A 1 199 ? -5.691 13.219 37.129 1.00 84.94 199 ILE A N 1
ATOM 1548 C CA . ILE A 1 199 ? -6.811 12.344 36.781 1.00 84.94 199 ILE A CA 1
ATOM 1549 C C . ILE A 1 199 ? -6.657 11.045 37.564 1.00 84.94 199 ILE A C 1
ATOM 1551 O O . ILE A 1 199 ? -5.614 10.392 37.493 1.00 84.94 199 ILE A O 1
ATOM 1555 N N . LEU A 1 200 ? -7.695 10.687 38.320 1.00 86.88 200 LEU A N 1
ATOM 1556 C CA . LEU A 1 200 ? -7.793 9.397 38.995 1.00 86.88 200 LEU A CA 1
ATOM 1557 C C . LEU A 1 200 ? -8.438 8.385 38.052 1.00 86.88 200 LEU A C 1
ATOM 1559 O O . LEU A 1 200 ? -9.474 8.668 37.453 1.00 86.88 200 LEU A O 1
ATOM 1563 N N . TYR A 1 201 ? -7.843 7.204 37.927 1.00 88.50 201 TYR A N 1
ATOM 1564 C CA . TYR A 1 201 ? -8.380 6.132 37.094 1.00 88.50 201 TYR A CA 1
ATOM 1565 C C . TYR A 1 201 ? -8.012 4.755 37.643 1.00 88.50 201 TYR A C 1
ATOM 1567 O O . TYR A 1 201 ? -7.040 4.595 38.380 1.00 88.50 201 TYR A O 1
ATOM 1575 N N . MET A 1 202 ? -8.806 3.745 37.293 1.00 89.56 202 MET A N 1
ATOM 1576 C CA . MET A 1 202 ? -8.535 2.357 37.665 1.00 89.56 202 MET A CA 1
ATOM 1577 C C . MET A 1 202 ? -7.521 1.750 36.695 1.00 89.56 202 MET A C 1
ATOM 1579 O O . MET A 1 202 ? -7.763 1.706 35.489 1.00 89.56 202 MET A O 1
ATOM 1583 N N . SER A 1 203 ? -6.406 1.249 37.222 1.00 90.88 203 SER A N 1
ATOM 1584 C CA . SER A 1 203 ? -5.315 0.661 36.438 1.00 90.88 203 SER A CA 1
ATOM 1585 C C . SER A 1 203 ? -5.008 -0.762 36.916 1.00 90.88 203 SER A C 1
ATOM 1587 O O . SER A 1 203 ? -5.056 -1.009 38.127 1.00 90.88 203 SER A O 1
ATOM 1589 N N . PRO A 1 204 ? -4.703 -1.713 36.011 1.00 91.75 204 PRO A N 1
ATOM 1590 C CA . PRO A 1 204 ? -4.279 -3.047 36.410 1.00 91.75 204 PRO A CA 1
ATOM 1591 C C . PRO A 1 204 ? -2.908 -2.983 37.102 1.00 91.75 204 PRO A C 1
ATOM 1593 O O . PRO A 1 204 ? -1.938 -2.463 36.557 1.00 91.75 204 PRO A O 1
ATOM 1596 N N . VAL A 1 205 ? -2.818 -3.533 38.313 1.00 91.25 205 VAL A N 1
ATOM 1597 C CA . VAL A 1 205 ? -1.587 -3.548 39.127 1.00 91.25 205 VAL A CA 1
ATOM 1598 C C . VAL A 1 205 ? -0.924 -4.914 39.195 1.00 91.25 205 VAL A C 1
ATOM 1600 O O . VAL A 1 205 ? 0.283 -5.007 39.408 1.00 91.25 205 VAL A O 1
ATOM 1603 N N . LYS A 1 206 ? -1.701 -5.983 39.000 1.00 91.44 206 LYS A N 1
ATOM 1604 C CA . LYS A 1 206 ? -1.202 -7.357 38.956 1.00 91.44 206 LYS A CA 1
ATOM 1605 C C . LYS A 1 206 ? -1.889 -8.106 37.826 1.00 91.44 206 LYS A C 1
ATOM 1607 O O . LYS A 1 206 ? -3.113 -8.230 37.832 1.00 91.44 206 LYS A O 1
ATOM 1612 N N . LEU A 1 207 ? -1.089 -8.612 36.893 1.00 92.25 207 LEU A N 1
ATOM 1613 C CA . LEU A 1 207 ? -1.552 -9.502 35.835 1.00 92.25 207 LEU A CA 1
ATOM 1614 C C . LEU A 1 207 ? -1.638 -10.947 36.362 1.00 92.25 207 LEU A C 1
ATOM 1616 O O . LEU A 1 207 ? -0.842 -11.319 37.232 1.00 92.25 207 LEU A O 1
ATOM 1620 N N . PRO A 1 208 ? -2.586 -11.759 35.867 1.00 89.75 208 PRO A N 1
ATOM 1621 C CA . PRO A 1 208 ? -2.621 -13.194 36.137 1.00 89.75 208 PRO A CA 1
ATOM 1622 C C . PRO A 1 208 ? -1.340 -13.871 35.622 1.00 89.75 208 PRO A C 1
ATOM 1624 O O . PRO A 1 208 ? -0.811 -13.524 34.562 1.00 89.75 208 PRO A O 1
ATOM 1627 N N . GLU A 1 209 ? -0.828 -14.838 36.380 1.00 85.94 209 GLU A N 1
ATOM 1628 C CA . GLU A 1 209 ? 0.370 -15.590 36.000 1.00 85.94 209 GLU A CA 1
ATOM 1629 C C . GLU A 1 209 ? 0.127 -16.380 34.704 1.00 85.94 209 GLU A C 1
ATOM 1631 O O . GLU A 1 209 ? -0.935 -16.967 34.506 1.00 85.94 209 GLU A O 1
ATOM 1636 N N . GLY A 1 210 ? 1.106 -16.368 33.796 1.00 83.25 210 GLY A N 1
ATOM 1637 C CA . GLY A 1 210 ? 1.050 -17.111 32.532 1.00 83.25 210 GLY A CA 1
ATOM 1638 C C . GLY A 1 210 ? 0.307 -16.433 31.372 1.00 83.25 210 GLY A C 1
ATOM 1639 O O . GLY A 1 210 ? 0.459 -16.887 30.242 1.00 83.25 210 GLY A O 1
ATOM 1640 N N . ASN A 1 211 ? -0.428 -15.331 31.581 1.00 87.88 211 ASN A N 1
ATOM 1641 C CA . ASN A 1 211 ? -1.103 -14.619 30.485 1.00 87.88 211 ASN A CA 1
ATOM 1642 C C . ASN A 1 211 ? -0.295 -13.403 30.002 1.00 87.88 211 ASN A C 1
ATOM 1644 O O . ASN A 1 211 ? -0.551 -12.259 30.385 1.00 87.88 211 ASN A O 1
ATOM 1648 N N . MET A 1 212 ? 0.709 -13.650 29.156 1.00 88.19 212 MET A N 1
ATOM 1649 C CA . MET A 1 212 ? 1.573 -12.586 28.627 1.00 88.19 212 MET A CA 1
ATOM 1650 C C . MET A 1 212 ? 0.860 -11.661 27.630 1.00 88.19 212 MET A C 1
ATOM 1652 O O . MET A 1 212 ? 1.270 -10.510 27.492 1.00 88.19 212 MET A O 1
ATOM 1656 N N . HIS A 1 213 ? -0.228 -12.113 26.995 1.00 89.94 213 HIS A N 1
ATOM 1657 C CA . HIS A 1 213 ? -0.979 -11.334 26.000 1.00 89.94 213 HIS A CA 1
ATOM 1658 C C . HIS A 1 213 ? -1.614 -10.068 26.587 1.00 89.94 213 HIS A C 1
ATOM 1660 O O . HIS A 1 213 ? -1.736 -9.061 25.897 1.00 89.94 213 HIS A O 1
ATOM 1666 N N . LEU A 1 214 ? -1.930 -10.070 27.887 1.00 90.56 214 LEU A N 1
ATOM 1667 C CA . LEU A 1 214 ? -2.428 -8.887 28.595 1.00 90.56 214 LEU A CA 1
ATOM 1668 C C . LEU A 1 214 ? -1.431 -7.724 28.636 1.00 90.56 214 LEU A C 1
ATOM 1670 O O . LEU A 1 214 ? -1.838 -6.602 28.904 1.00 90.56 214 LEU A O 1
ATOM 1674 N N . ARG A 1 215 ? -0.138 -7.954 28.370 1.00 88.75 215 ARG A N 1
ATOM 1675 C CA . ARG A 1 215 ? 0.845 -6.863 28.248 1.00 88.75 215 ARG A CA 1
ATOM 1676 C C . ARG A 1 215 ? 0.629 -6.016 26.995 1.00 88.75 215 ARG A C 1
ATOM 1678 O O . ARG A 1 215 ? 1.059 -4.870 26.973 1.00 88.75 215 ARG A O 1
ATOM 1685 N N . ASN A 1 216 ? -0.047 -6.571 25.991 1.00 86.88 216 ASN A N 1
ATOM 1686 C CA . ASN A 1 216 ? -0.374 -5.884 24.744 1.00 86.88 216 ASN A CA 1
ATOM 1687 C C . ASN A 1 216 ? -1.729 -5.160 24.819 1.00 86.88 216 ASN A C 1
ATOM 1689 O O . ASN A 1 216 ? -2.124 -4.490 23.869 1.00 86.88 216 ASN A O 1
ATOM 1693 N N . VAL A 1 217 ? -2.447 -5.286 25.939 1.00 88.19 217 VAL A N 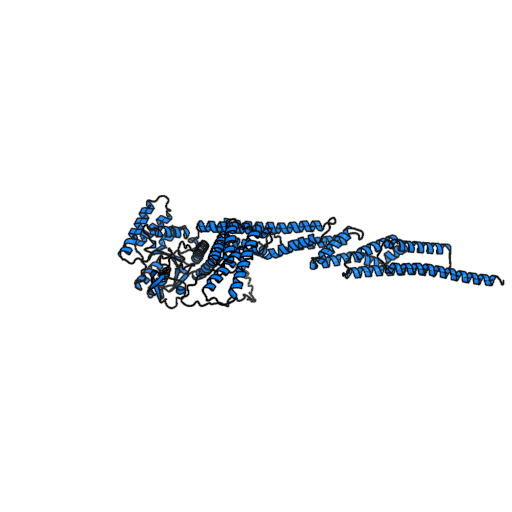1
ATOM 1694 C CA . VAL A 1 217 ? -3.684 -4.555 26.215 1.00 88.19 217 VAL A CA 1
ATOM 1695 C C . VAL A 1 217 ? -3.330 -3.381 27.121 1.00 88.19 217 VAL A C 1
ATOM 1697 O O . VAL A 1 217 ? -2.878 -3.563 28.247 1.00 88.19 217 VAL A O 1
ATOM 1700 N N . THR A 1 218 ? -3.494 -2.158 26.622 1.00 86.56 218 THR A N 1
ATOM 1701 C CA . THR A 1 218 ? -3.126 -0.950 27.373 1.00 86.56 218 THR A CA 1
ATOM 1702 C C . THR A 1 218 ? -4.369 -0.296 27.961 1.00 86.56 218 THR A C 1
ATOM 1704 O O . THR A 1 218 ? -5.346 -0.048 27.260 1.00 86.56 218 THR A O 1
ATOM 1707 N N . VAL A 1 219 ? -4.336 0.019 29.259 1.00 86.94 219 VAL A N 1
ATOM 1708 C CA . VAL A 1 219 ? -5.385 0.799 29.934 1.00 86.94 219 VAL A CA 1
ATOM 1709 C C . VAL A 1 219 ? -4.864 2.209 30.178 1.00 86.94 219 VAL A C 1
ATOM 1711 O O . VAL A 1 219 ? -3.899 2.391 30.918 1.00 86.94 219 VAL A O 1
ATOM 1714 N N . SER A 1 220 ? -5.528 3.203 29.588 1.00 82.75 220 SER A N 1
ATOM 1715 C CA . SER A 1 220 ? -5.187 4.620 29.729 1.00 82.75 220 SER A CA 1
ATOM 1716 C C . SER A 1 220 ? -6.417 5.444 30.132 1.00 82.75 220 SER A C 1
ATOM 1718 O O . SER A 1 220 ? -7.530 5.118 29.710 1.00 82.75 220 SER A O 1
ATOM 1720 N N . PRO A 1 221 ? -6.253 6.519 30.928 1.00 78.44 221 PRO A N 1
ATOM 1721 C CA . PRO A 1 221 ? -7.314 7.489 31.186 1.00 78.44 221 PRO A CA 1
ATOM 1722 C C . PRO A 1 221 ? -7.491 8.509 30.051 1.00 78.44 221 PRO A C 1
ATOM 1724 O O . PRO A 1 221 ? -8.383 9.353 30.126 1.00 78.44 221 PRO A O 1
ATOM 1727 N N . THR A 1 222 ? -6.633 8.495 29.026 1.00 76.62 222 THR A N 1
ATOM 1728 C CA . THR A 1 222 ? -6.742 9.410 27.886 1.00 76.62 222 THR A CA 1
ATOM 1729 C C . THR A 1 222 ? -7.866 8.983 26.944 1.00 76.62 222 THR A C 1
ATOM 1731 O O . THR A 1 222 ? -8.123 7.803 26.736 1.00 76.62 222 THR A O 1
ATOM 1734 N N . ALA A 1 223 ? -8.528 9.964 26.327 1.00 62.22 223 ALA A N 1
ATOM 1735 C CA . ALA A 1 223 ? -9.544 9.724 25.299 1.00 62.22 223 ALA A CA 1
ATOM 1736 C C . ALA A 1 223 ? -8.948 9.327 23.930 1.00 62.22 223 ALA A C 1
ATOM 1738 O O . ALA A 1 223 ? -9.687 9.188 22.962 1.00 62.22 223 ALA A O 1
ATOM 1739 N N . ALA A 1 224 ? -7.623 9.180 23.831 1.00 64.25 224 ALA A N 1
ATOM 1740 C CA . ALA A 1 224 ? -6.962 8.699 22.624 1.00 64.25 224 ALA A CA 1
ATOM 1741 C C . ALA A 1 224 ? -6.992 7.167 22.613 1.00 64.25 224 ALA A C 1
ATOM 1743 O O . ALA A 1 224 ? -6.709 6.540 23.634 1.00 64.25 224 ALA A O 1
ATOM 1744 N N . SER A 1 225 ? -7.343 6.565 21.475 1.00 59.44 225 SER A N 1
ATOM 1745 C CA . SER A 1 225 ? -7.294 5.111 21.337 1.00 59.44 225 SER A CA 1
ATOM 1746 C C . SER A 1 225 ? -5.835 4.6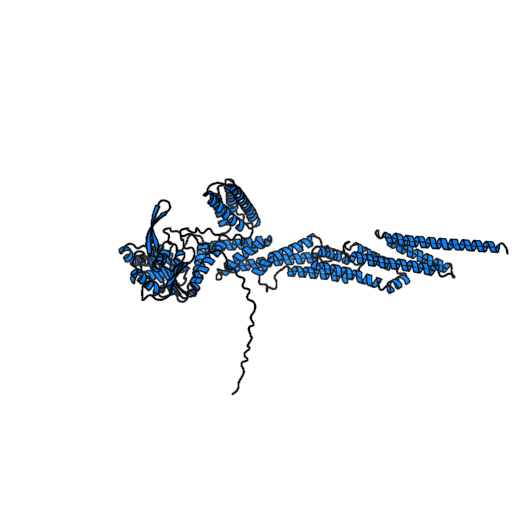60 21.328 1.00 59.44 225 SER A C 1
ATOM 1748 O O . SER A 1 225 ? -5.079 4.960 20.404 1.00 59.44 225 SER A O 1
ATOM 1750 N N . GLU A 1 226 ? -5.428 3.951 22.376 1.00 65.31 226 GLU A N 1
ATOM 1751 C CA . GLU A 1 226 ? -4.124 3.280 22.421 1.00 65.31 226 GLU A CA 1
ATOM 1752 C C . GLU A 1 226 ? -4.155 1.978 21.591 1.00 65.31 226 GLU A C 1
ATOM 1754 O O . GLU A 1 226 ? -3.138 1.547 21.048 1.00 65.31 226 GLU A O 1
ATOM 1759 N N . THR A 1 227 ? -5.339 1.372 21.436 1.00 68.69 227 THR A N 1
ATOM 1760 C CA . THR A 1 227 ? -5.555 0.139 20.668 1.00 68.69 227 THR A CA 1
ATOM 1761 C C . THR A 1 227 ? -5.679 0.472 19.180 1.00 68.69 227 THR A C 1
ATOM 1763 O O . THR A 1 227 ? -6.727 0.923 18.718 1.00 68.69 227 THR A O 1
ATOM 1766 N N . ARG A 1 228 ? -4.588 0.268 18.432 1.00 74.12 228 ARG A N 1
ATOM 1767 C CA . ARG A 1 228 ? -4.483 0.557 16.986 1.00 74.12 228 ARG A CA 1
ATOM 1768 C C . ARG A 1 228 ? -4.667 -0.649 16.069 1.00 74.12 228 ARG A C 1
ATOM 1770 O O . ARG A 1 228 ? -4.559 -0.493 14.864 1.00 74.12 228 ARG A O 1
ATOM 1777 N N . TYR A 1 229 ? -4.814 -1.834 16.637 1.00 81.50 229 TYR A N 1
ATOM 1778 C CA . TYR A 1 229 ? -5.066 -3.095 15.951 1.00 81.50 229 TYR A CA 1
ATOM 1779 C C . TYR A 1 229 ? -5.680 -4.048 16.974 1.00 81.50 229 TYR A C 1
ATOM 1781 O O . TYR A 1 229 ? -5.710 -3.754 18.172 1.00 81.50 229 TYR A O 1
ATOM 1789 N N . ILE A 1 230 ? -6.209 -5.166 16.504 1.00 89.06 230 ILE A N 1
ATOM 1790 C CA . ILE A 1 230 ? -6.888 -6.135 17.361 1.00 89.06 230 ILE A CA 1
ATOM 1791 C C . ILE A 1 230 ? -5.894 -6.841 18.273 1.00 89.06 230 ILE A C 1
ATOM 1793 O O . ILE A 1 230 ? -4.826 -7.248 17.826 1.00 89.06 230 ILE A O 1
ATOM 1797 N N . THR A 1 231 ? -6.270 -7.048 19.533 1.00 91.19 231 THR A N 1
ATOM 1798 C CA . THR A 1 231 ? -5.464 -7.821 20.484 1.00 91.19 231 THR A CA 1
ATOM 1799 C C . THR A 1 231 ? -6.262 -9.003 21.014 1.00 91.19 231 THR A C 1
ATOM 1801 O O . THR A 1 231 ? -7.284 -8.842 21.681 1.00 91.19 231 THR A O 1
ATOM 1804 N N . ALA A 1 232 ? -5.759 -10.206 20.746 1.00 93.38 232 ALA A N 1
ATOM 1805 C CA . ALA A 1 232 ? -6.314 -11.459 21.235 1.00 93.38 232 ALA A CA 1
ATOM 1806 C C . ALA A 1 232 ? -5.736 -11.815 22.615 1.00 93.38 232 ALA A C 1
ATOM 1808 O O . ALA A 1 232 ? -4.519 -11.912 22.787 1.00 93.38 232 ALA A O 1
ATOM 1809 N N . VAL A 1 233 ? -6.608 -12.050 23.596 1.00 94.81 233 VAL A N 1
ATOM 1810 C CA . VAL A 1 233 ? -6.250 -12.481 24.952 1.00 94.81 233 VAL A CA 1
ATOM 1811 C C . VAL A 1 233 ? -6.905 -13.833 25.237 1.00 94.81 233 VAL A C 1
ATOM 1813 O O . VAL A 1 233 ? -8.084 -13.882 25.599 1.00 94.81 233 VAL A O 1
ATOM 1816 N N . PRO A 1 234 ? -6.172 -14.949 25.089 1.00 94.19 234 PRO A N 1
ATOM 1817 C CA . PRO A 1 234 ? -6.693 -16.255 25.451 1.00 94.19 234 PRO A CA 1
ATOM 1818 C C . PRO A 1 234 ? -6.887 -16.340 26.968 1.00 94.19 234 PRO A C 1
ATOM 1820 O O . PRO A 1 234 ? -6.032 -15.914 27.750 1.00 94.19 234 PRO A O 1
ATOM 1823 N N . ILE A 1 235 ? -8.010 -16.917 27.380 1.00 93.56 235 ILE A N 1
ATOM 1824 C CA . ILE A 1 235 ? -8.324 -17.236 28.768 1.00 93.56 235 ILE A CA 1
ATOM 1825 C C . ILE A 1 235 ? -8.737 -18.705 28.876 1.00 93.56 235 ILE A C 1
ATOM 1827 O O . ILE A 1 235 ? -9.471 -19.245 28.046 1.00 93.56 235 ILE A O 1
ATOM 1831 N N . ASP A 1 236 ? -8.238 -19.356 29.919 1.00 90.94 236 ASP A N 1
ATOM 1832 C CA . ASP A 1 236 ? -8.647 -20.700 30.310 1.00 90.94 236 ASP A CA 1
ATOM 1833 C C . ASP A 1 236 ? -9.679 -20.553 31.424 1.00 90.94 236 ASP A C 1
ATOM 1835 O O . ASP A 1 236 ? -9.339 -20.183 32.551 1.00 90.94 236 ASP A O 1
ATOM 1839 N N . CYS A 1 237 ? -10.944 -20.790 31.086 1.00 87.25 237 CYS A N 1
ATOM 1840 C CA . CYS A 1 237 ? -12.061 -20.582 31.996 1.00 87.25 237 CYS A CA 1
ATOM 1841 C C . CYS A 1 237 ? -11.911 -21.415 33.277 1.00 87.25 237 CYS A C 1
ATOM 1843 O O . CYS A 1 237 ? -12.184 -20.905 34.365 1.00 87.25 237 CYS A O 1
ATOM 1845 N N . GLY A 1 238 ? -11.367 -22.635 33.175 1.00 84.31 238 GLY A N 1
ATOM 1846 C CA . GLY A 1 238 ? -11.196 -23.528 34.326 1.00 84.31 238 GLY A CA 1
ATOM 1847 C C . GLY A 1 238 ? -10.174 -23.006 35.339 1.00 84.31 238 GLY A C 1
ATOM 1848 O O . GLY A 1 238 ? -10.236 -23.323 36.526 1.00 84.31 238 GLY A O 1
ATOM 1849 N N . LYS A 1 239 ? -9.254 -22.137 34.901 1.00 84.94 239 LYS A N 1
ATOM 1850 C CA . LYS A 1 239 ? -8.258 -21.485 35.765 1.00 84.94 239 LYS A CA 1
ATOM 1851 C C . LYS A 1 239 ? -8.761 -20.191 36.411 1.00 84.94 239 LYS A C 1
ATOM 1853 O O . LYS A 1 239 ? -8.045 -19.600 37.218 1.00 84.94 239 LYS A O 1
ATOM 1858 N N . MET A 1 240 ? -9.987 -19.753 36.115 1.00 81.62 240 MET A N 1
ATOM 1859 C CA . MET A 1 240 ? -10.557 -18.501 36.639 1.00 81.62 240 MET A CA 1
ATOM 1860 C C . MET A 1 240 ? -11.194 -18.639 38.033 1.00 81.62 240 MET A C 1
ATOM 1862 O O . MET A 1 240 ? -11.695 -17.654 38.593 1.00 81.62 240 MET A O 1
ATOM 1866 N N . GLY A 1 241 ? -11.115 -19.834 38.628 1.00 75.94 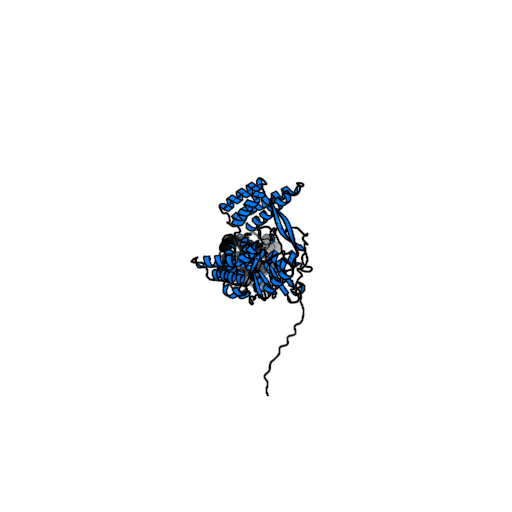241 GLY A N 1
ATOM 1867 C CA . GLY A 1 241 ? -11.571 -20.132 39.987 1.00 75.94 241 GLY A CA 1
ATOM 1868 C C . GLY A 1 241 ? -13.069 -20.416 40.107 1.00 75.94 241 GLY A C 1
ATOM 1869 O O . GLY A 1 241 ? -13.587 -20.381 41.218 1.00 75.94 241 GLY A O 1
ATOM 1870 N N . ASP A 1 242 ? -13.754 -20.671 38.991 1.00 78.56 242 ASP A N 1
ATOM 1871 C CA . ASP A 1 242 ? -15.123 -21.189 38.969 1.00 78.56 242 ASP A CA 1
ATOM 1872 C C . ASP A 1 242 ? -15.102 -22.651 38.489 1.00 78.56 242 ASP A C 1
ATOM 1874 O O . ASP A 1 242 ? -14.685 -22.896 37.355 1.00 78.56 242 ASP A O 1
ATOM 1878 N N . PRO A 1 243 ? -15.525 -23.627 39.313 1.00 74.31 243 PRO A N 1
ATOM 1879 C CA . PRO A 1 243 ? -15.491 -25.039 38.939 1.00 74.31 243 PRO A CA 1
ATOM 1880 C C . PRO A 1 243 ? -16.488 -25.406 37.829 1.00 74.31 243 PRO A C 1
ATOM 1882 O O . PRO A 1 243 ? -16.363 -26.482 37.256 1.00 74.31 243 PRO A O 1
ATOM 1885 N N . PHE A 1 244 ? -17.465 -24.550 37.517 1.00 80.50 244 PHE A N 1
ATOM 1886 C CA . PHE A 1 244 ? -18.463 -24.801 36.471 1.00 80.50 244 PHE A CA 1
ATOM 1887 C C . PHE A 1 244 ? -18.114 -24.127 35.138 1.00 80.50 244 PHE A C 1
ATOM 1889 O O . PHE A 1 244 ? -18.772 -24.355 34.120 1.00 80.50 244 PHE A O 1
ATOM 1896 N N . LEU A 1 245 ? -17.075 -23.291 35.121 1.00 81.56 245 LEU A N 1
ATOM 1897 C CA . LEU A 1 245 ? -16.662 -22.547 33.942 1.00 81.56 245 LEU A CA 1
ATOM 1898 C C . LEU A 1 245 ? -15.502 -23.271 33.244 1.00 81.56 245 LEU A C 1
ATOM 1900 O O . LEU A 1 245 ? -14.341 -22.985 33.490 1.00 81.56 245 LEU A O 1
ATOM 1904 N N . GLU A 1 246 ? -15.800 -24.208 32.346 1.00 84.00 246 GLU A N 1
ATOM 1905 C CA . GLU A 1 246 ? -14.760 -24.951 31.608 1.00 84.00 246 GLU A CA 1
ATOM 1906 C C . GLU A 1 246 ? -14.474 -24.382 30.208 1.00 84.00 246 GLU A C 1
ATOM 1908 O O . GLU A 1 246 ? -15.256 -23.604 29.661 1.00 84.00 246 GLU A O 1
ATOM 1913 N N . GLY A 1 247 ? -13.370 -24.802 29.591 1.00 87.56 247 GLY A N 1
ATOM 1914 C CA . GLY A 1 247 ? -13.057 -24.505 28.193 1.00 87.56 247 GLY A CA 1
ATOM 1915 C C . GLY A 1 247 ? -12.187 -23.267 27.972 1.00 87.56 247 GLY A C 1
ATOM 1916 O O . GLY A 1 247 ? -11.830 -22.529 28.891 1.00 87.56 247 GLY A O 1
ATOM 1917 N N . ARG A 1 248 ? -11.819 -23.065 26.708 1.00 91.50 248 ARG A N 1
ATOM 1918 C CA . ARG A 1 248 ? -10.963 -21.967 26.262 1.00 91.50 248 ARG A CA 1
ATOM 1919 C C . ARG A 1 248 ? -11.806 -20.929 25.535 1.00 91.50 248 ARG A C 1
ATOM 1921 O O . ARG A 1 248 ? -12.628 -21.287 24.699 1.00 91.50 248 ARG A O 1
ATOM 1928 N N . LEU A 1 249 ? -11.583 -19.661 25.860 1.00 93.88 249 LEU A N 1
ATOM 1929 C CA . LEU A 1 249 ? -12.170 -18.520 25.162 1.00 93.88 249 LEU A CA 1
ATOM 1930 C C . LEU A 1 249 ? -11.066 -17.532 24.819 1.00 93.88 249 LEU A C 1
ATOM 1932 O O . LEU A 1 249 ? -10.063 -17.439 25.529 1.00 93.88 249 LEU A O 1
ATOM 1936 N N . VAL A 1 250 ? -11.267 -16.754 23.764 1.00 96.25 250 VAL A N 1
ATOM 1937 C CA . VAL A 1 250 ? -10.381 -15.638 23.442 1.00 96.25 250 VAL A CA 1
ATOM 1938 C C . VAL A 1 250 ? -11.151 -14.332 23.578 1.00 96.25 250 VAL A C 1
ATOM 1940 O O . VAL A 1 250 ? -12.163 -14.115 22.915 1.00 96.25 250 VAL A O 1
ATOM 1943 N N . LEU A 1 251 ? -10.684 -13.459 24.470 1.00 96.69 251 LEU A N 1
ATOM 1944 C CA . LEU A 1 251 ? -11.196 -12.099 24.598 1.00 96.69 251 LEU A CA 1
ATOM 1945 C C . LEU A 1 251 ? -10.481 -11.224 23.573 1.00 96.69 251 LEU A C 1
ATOM 1947 O O . LEU A 1 251 ? -9.253 -11.194 23.535 1.00 96.69 251 LEU A O 1
ATOM 1951 N N . CYS A 1 252 ? -11.238 -10.522 22.744 1.00 95.19 252 CYS A N 1
ATOM 1952 C CA . CYS A 1 252 ? -10.699 -9.755 21.632 1.00 95.19 252 CYS A CA 1
ATOM 1953 C C . CYS A 1 252 ? -10.924 -8.258 21.875 1.00 95.19 252 CYS A C 1
ATOM 1955 O O . CYS A 1 252 ? -12.066 -7.791 21.852 1.00 95.19 252 CYS A O 1
ATOM 1957 N N . ASP A 1 253 ? -9.839 -7.521 22.143 1.00 93.06 253 ASP A N 1
ATOM 1958 C CA . ASP A 1 253 ? -9.870 -6.057 22.218 1.00 93.06 253 ASP A CA 1
ATOM 1959 C C . ASP A 1 253 ? -9.823 -5.499 20.800 1.00 93.06 253 ASP A C 1
ATOM 1961 O O . ASP A 1 253 ? -8.836 -5.695 20.088 1.00 93.06 253 ASP A O 1
ATOM 1965 N N . ALA A 1 254 ? -10.883 -4.811 20.389 1.00 88.56 254 ALA A N 1
ATOM 1966 C CA . ALA A 1 254 ? -10.921 -4.114 19.115 1.00 88.56 254 ALA A CA 1
ATOM 1967 C C . ALA A 1 254 ? -10.613 -2.618 19.308 1.00 88.56 254 ALA A C 1
ATOM 1969 O O . ALA A 1 254 ? -10.962 -2.040 20.348 1.00 88.56 254 ALA A O 1
ATOM 1970 N N . PRO A 1 255 ? -10.015 -1.956 18.302 1.00 83.94 255 PRO A N 1
ATOM 1971 C CA . PRO A 1 255 ? -9.920 -0.501 18.252 1.00 83.94 255 PRO A CA 1
ATOM 1972 C C . PRO A 1 255 ? -11.271 0.176 18.519 1.00 83.94 255 PRO A C 1
ATOM 1974 O O . PRO A 1 255 ? -12.337 -0.359 18.204 1.00 83.94 255 PRO A O 1
ATOM 1977 N N . GLY A 1 256 ? -11.245 1.361 19.135 1.00 76.50 256 GLY A N 1
ATOM 1978 C CA . GLY A 1 256 ? -12.467 2.129 19.364 1.00 76.50 256 GLY A CA 1
ATOM 1979 C C . GLY A 1 256 ? -13.180 2.474 18.057 1.00 76.50 256 GLY A C 1
ATOM 1980 O O . GLY A 1 256 ? -12.550 2.866 17.077 1.00 76.50 256 GLY A O 1
ATOM 1981 N N . PHE A 1 257 ? -14.510 2.358 18.040 1.00 68.69 257 PHE A N 1
ATOM 1982 C CA . PHE A 1 257 ? -15.283 2.806 16.887 1.00 68.69 257 PHE A CA 1
ATOM 1983 C C . PHE A 1 257 ? -15.110 4.306 16.659 1.00 68.69 257 PHE A C 1
ATOM 1985 O O . PHE A 1 257 ? -15.308 5.099 17.578 1.00 68.69 257 PHE A O 1
ATOM 1992 N N . GLY A 1 258 ? -14.826 4.693 15.414 1.00 61.16 258 GLY A N 1
ATOM 1993 C CA . GLY A 1 258 ? -14.639 6.100 15.066 1.00 61.16 258 GLY A CA 1
ATOM 1994 C C . GLY A 1 258 ? -13.331 6.683 15.590 1.00 61.16 258 GLY A C 1
ATOM 1995 O O . GLY A 1 258 ? -13.292 7.875 15.882 1.00 61.16 258 GLY A O 1
ATOM 1996 N N . ASP A 1 259 ? -12.290 5.858 15.722 1.00 64.44 259 ASP A N 1
ATOM 1997 C CA . ASP A 1 259 ? -10.951 6.344 16.031 1.00 64.44 259 ASP A CA 1
ATOM 1998 C C . ASP A 1 259 ? -10.554 7.456 15.046 1.00 64.44 259 ASP A C 1
ATOM 2000 O O . ASP A 1 259 ? -10.641 7.303 13.827 1.00 64.44 259 ASP A O 1
ATOM 2004 N N . THR A 1 260 ? -10.163 8.612 15.576 1.00 64.38 260 THR A N 1
ATOM 2005 C CA . THR A 1 260 ? -9.867 9.824 14.794 1.00 64.38 260 THR A CA 1
ATOM 2006 C C . THR A 1 260 ? -8.404 9.872 14.352 1.00 64.38 260 THR A C 1
ATOM 2008 O O . THR A 1 260 ? -7.885 10.937 14.018 1.00 64.38 260 THR A O 1
ATOM 2011 N N . ALA A 1 261 ? -7.702 8.739 14.412 1.00 75.12 261 ALA A N 1
ATOM 2012 C CA . ALA A 1 261 ? -6.269 8.642 14.151 1.00 75.12 261 ALA A CA 1
ATOM 2013 C C . ALA A 1 261 ? -5.894 8.707 12.655 1.00 75.12 261 ALA A C 1
ATOM 2015 O O . ALA A 1 261 ? -4.706 8.668 12.335 1.00 75.12 261 ALA A O 1
ATOM 2016 N N . GLY A 1 262 ? -6.879 8.830 11.759 1.00 86.94 262 GLY A N 1
ATOM 2017 C CA . GLY A 1 262 ? -6.705 8.946 10.309 1.00 86.94 262 GLY A CA 1
ATOM 2018 C C . GLY A 1 262 ? -7.569 7.947 9.540 1.00 86.94 262 GLY A C 1
ATOM 2019 O O . GLY A 1 262 ? -8.016 6.943 10.097 1.00 86.94 262 GLY A O 1
ATOM 2020 N N . VAL A 1 263 ? -7.795 8.220 8.254 1.00 90.75 263 VAL A N 1
ATOM 2021 C CA . VAL A 1 263 ? -8.578 7.343 7.365 1.00 90.75 263 VAL A CA 1
ATOM 2022 C C . VAL A 1 263 ? -7.889 5.993 7.154 1.00 90.75 263 VAL A C 1
ATOM 2024 O O . VAL A 1 263 ? -8.555 4.967 7.082 1.00 90.75 263 VAL A O 1
ATOM 2027 N N . GLU A 1 264 ? -6.557 5.962 7.151 1.00 91.69 264 GLU A N 1
ATOM 2028 C CA . GLU A 1 264 ? -5.752 4.747 7.008 1.00 91.69 264 GLU A CA 1
ATOM 2029 C C . GLU A 1 264 ? -5.916 3.811 8.203 1.00 91.69 264 GLU A C 1
ATOM 2031 O O . GLU A 1 264 ? -6.010 2.598 8.035 1.00 91.69 264 GLU A O 1
ATOM 2036 N N . VAL A 1 265 ? -5.965 4.379 9.413 1.00 88.62 265 VAL A N 1
ATOM 2037 C CA . VAL A 1 265 ? -6.164 3.618 10.652 1.00 88.62 265 VAL A CA 1
ATOM 2038 C C . VAL A 1 265 ? -7.572 3.031 10.682 1.00 88.62 265 VAL A C 1
ATOM 2040 O O . VAL A 1 265 ? -7.737 1.864 11.021 1.00 88.62 265 VAL A O 1
ATOM 2043 N N . ASP A 1 266 ? -8.579 3.813 10.288 1.00 88.06 266 ASP A N 1
ATOM 2044 C CA . ASP A 1 266 ? -9.969 3.353 10.218 1.00 88.06 266 ASP A CA 1
ATOM 2045 C C . ASP A 1 266 ? -10.144 2.197 9.222 1.00 88.06 266 ASP A C 1
ATOM 2047 O O . ASP A 1 266 ? -10.749 1.181 9.564 1.00 88.06 266 ASP A O 1
ATOM 2051 N N . VAL A 1 267 ? -9.559 2.322 8.026 1.00 91.00 267 VAL A N 1
ATOM 2052 C CA . VAL A 1 267 ? -9.598 1.287 6.984 1.00 91.00 267 VAL A CA 1
ATOM 2053 C C . VAL A 1 267 ? -8.846 0.030 7.412 1.00 91.00 267 VAL A C 1
ATOM 2055 O O . VAL A 1 267 ? -9.410 -1.062 7.347 1.00 91.00 267 VAL A O 1
ATOM 2058 N N . ALA A 1 268 ? -7.613 0.169 7.908 1.00 91.50 268 ALA A N 1
ATOM 2059 C CA . ALA A 1 268 ? -6.823 -0.967 8.380 1.00 91.50 268 ALA A CA 1
ATOM 2060 C C . ALA A 1 268 ? -7.530 -1.730 9.507 1.00 91.50 268 ALA A C 1
ATOM 2062 O O . ALA A 1 268 ? -7.574 -2.958 9.486 1.00 91.50 268 ALA A O 1
ATOM 2063 N N . ASN A 1 269 ? -8.108 -1.007 10.469 1.00 88.25 269 ASN A N 1
ATOM 2064 C CA . ASN A 1 269 ? -8.819 -1.604 11.595 1.00 88.25 269 ASN A CA 1
ATOM 2065 C C . ASN A 1 269 ? -10.103 -2.301 11.159 1.00 88.25 269 ASN A C 1
ATOM 2067 O O . ASN A 1 269 ? -10.385 -3.397 11.633 1.00 88.25 269 ASN A O 1
ATOM 2071 N N . GLY A 1 270 ? -10.880 -1.676 10.272 1.00 89.81 270 GLY A N 1
ATOM 2072 C CA . GLY A 1 270 ? -12.122 -2.247 9.766 1.00 89.81 270 GLY A CA 1
ATOM 2073 C C . GLY A 1 270 ? -11.893 -3.537 8.986 1.00 89.81 270 GLY A C 1
ATOM 2074 O O . GLY A 1 270 ? -12.494 -4.564 9.301 1.00 89.81 270 GLY A O 1
ATOM 2075 N N . LEU A 1 271 ? -10.969 -3.509 8.025 1.00 91.25 271 LEU A N 1
ATOM 2076 C CA . LEU A 1 271 ? -10.605 -4.683 7.230 1.00 91.25 271 LEU A CA 1
ATOM 2077 C C . LEU A 1 271 ? -9.935 -5.761 8.077 1.00 91.25 271 LEU A C 1
ATOM 2079 O O . LEU A 1 271 ? -10.324 -6.923 8.016 1.00 91.25 271 LEU A O 1
ATOM 2083 N N . GLY A 1 272 ? -8.970 -5.368 8.910 1.00 92.06 272 GLY A N 1
ATOM 2084 C CA . GLY A 1 272 ? -8.280 -6.276 9.818 1.00 92.06 272 GLY A CA 1
ATOM 2085 C C . GLY A 1 272 ? -9.240 -6.970 10.782 1.00 92.06 272 GLY A C 1
ATOM 2086 O O . GLY A 1 272 ? -9.072 -8.153 11.061 1.00 92.06 272 GLY A O 1
ATOM 2087 N N . LEU A 1 273 ? -10.281 -6.266 11.242 1.00 92.25 273 LEU A N 1
ATOM 2088 C CA . LEU A 1 273 ? -11.350 -6.845 12.052 1.00 92.25 273 LEU A CA 1
ATOM 2089 C C . LEU A 1 273 ? -12.179 -7.855 11.296 1.00 92.25 273 LEU A C 1
ATOM 2091 O O . LEU A 1 273 ? -12.386 -8.947 11.815 1.00 92.25 273 LEU A O 1
ATOM 2095 N N . VAL A 1 274 ? -12.640 -7.515 10.098 1.00 92.38 274 VAL A N 1
ATOM 2096 C CA . VAL A 1 274 ? -13.435 -8.447 9.302 1.00 92.38 274 VAL A CA 1
ATOM 2097 C C . VAL A 1 274 ? -12.638 -9.713 9.035 1.00 92.38 274 VAL A C 1
ATOM 2099 O O . VAL A 1 274 ? -13.088 -10.777 9.442 1.00 92.38 274 VAL A O 1
ATOM 2102 N N . GLU A 1 275 ? -11.436 -9.606 8.473 1.00 92.56 275 GLU A N 1
ATOM 2103 C CA . GLU A 1 275 ? -10.589 -10.762 8.155 1.00 92.56 275 GLU A CA 1
ATOM 2104 C C . GLU A 1 275 ? -10.270 -11.614 9.385 1.00 92.56 275 GLU A C 1
ATOM 2106 O O . GLU A 1 275 ? -10.434 -12.833 9.358 1.00 92.56 275 GLU A O 1
ATOM 2111 N N . ALA A 1 276 ? -9.917 -10.983 10.509 1.00 93.56 276 ALA A N 1
ATOM 2112 C CA . ALA A 1 276 ? -9.697 -11.703 11.758 1.00 93.56 276 ALA A CA 1
ATOM 2113 C C . ALA A 1 276 ? -10.957 -12.440 12.237 1.00 93.56 276 ALA A C 1
ATOM 2115 O O . ALA A 1 276 ? -10.855 -13.551 12.753 1.00 93.56 276 ALA A O 1
ATOM 2116 N N . MET A 1 277 ? -12.144 -11.843 12.083 1.00 94.94 277 MET A N 1
ATOM 2117 C CA . MET A 1 277 ? -13.398 -12.480 12.483 1.00 94.94 277 MET A CA 1
ATOM 2118 C C . MET A 1 277 ? -13.791 -13.631 11.555 1.00 94.94 277 MET A C 1
ATOM 2120 O O . MET A 1 277 ? -14.293 -14.631 12.066 1.00 94.94 277 MET A O 1
ATOM 2124 N N . ARG A 1 278 ? -13.546 -13.534 10.238 1.00 93.69 278 ARG A N 1
ATOM 2125 C CA . ARG A 1 278 ? -13.883 -14.587 9.255 1.00 93.69 278 ARG A CA 1
ATOM 2126 C C . ARG A 1 278 ? -13.217 -15.927 9.559 1.00 93.69 278 ARG A C 1
ATOM 2128 O O . ARG A 1 278 ? -13.795 -16.972 9.285 1.00 93.69 278 ARG A O 1
ATOM 2135 N N . GLU A 1 279 ? -12.025 -15.894 10.144 1.00 94.62 279 GLU A N 1
ATOM 2136 C CA . GLU A 1 279 ? -11.241 -17.086 10.475 1.00 94.62 279 GLU A CA 1
ATOM 2137 C C . GLU A 1 279 ? -11.637 -17.725 11.823 1.00 94.62 279 GLU A C 1
ATOM 2139 O O . GLU A 1 279 ? -11.185 -18.828 12.146 1.00 94.62 279 GLU A O 1
ATOM 2144 N N . CYS A 1 280 ? -12.469 -17.063 12.635 1.00 96.69 280 CYS A N 1
ATOM 2145 C CA . CYS A 1 280 ? -12.916 -17.576 13.933 1.00 96.69 280 CYS A CA 1
ATOM 2146 C C . CYS A 1 280 ? -13.886 -18.757 13.779 1.00 96.69 280 CYS A C 1
ATOM 2148 O O . CYS A 1 280 ? -14.710 -18.788 12.869 1.00 96.69 280 CYS A O 1
ATOM 2150 N N . LYS A 1 281 ? -13.890 -19.684 14.749 1.00 96.56 281 LYS A N 1
ATOM 2151 C CA . LYS A 1 281 ? -14.909 -20.750 14.808 1.00 96.56 281 LYS A CA 1
ATOM 2152 C C . LYS A 1 281 ? -16.288 -20.180 15.122 1.00 96.56 281 LYS A C 1
ATOM 2154 O O . LYS A 1 281 ? -17.285 -20.652 14.594 1.00 96.56 281 LYS A O 1
ATOM 2159 N N . SER A 1 282 ? -16.354 -19.232 16.055 1.00 97.00 282 SER A N 1
ATOM 2160 C CA . SER A 1 282 ? -17.590 -18.521 16.379 1.00 97.00 282 SER A CA 1
ATOM 2161 C C . SER A 1 282 ? -17.301 -17.229 17.138 1.00 97.00 282 SER A C 1
ATOM 2163 O O . SER A 1 282 ? -16.296 -17.140 17.851 1.00 97.00 282 SER A O 1
ATOM 2165 N N . VAL A 1 283 ? -18.181 -16.234 17.009 1.00 97.38 283 VAL A N 1
ATOM 2166 C CA . VAL A 1 283 ? -18.000 -14.910 17.628 1.00 97.38 283 VAL A CA 1
ATOM 2167 C C . VAL A 1 283 ? -19.207 -14.542 18.483 1.00 97.38 283 VAL A C 1
ATOM 2169 O O . VAL A 1 283 ? -20.350 -14.616 18.044 1.00 97.38 283 VAL A O 1
ATOM 2172 N N . ARG A 1 284 ? -18.961 -14.098 19.714 1.00 96.94 284 ARG A N 1
ATOM 2173 C CA . ARG A 1 284 ? -19.956 -13.479 20.598 1.00 96.94 284 ARG A CA 1
ATOM 2174 C C . ARG A 1 284 ? -19.669 -11.993 20.696 1.00 96.94 284 ARG A C 1
ATOM 2176 O O . ARG A 1 284 ? -18.527 -11.594 20.910 1.00 96.94 284 ARG A O 1
ATOM 2183 N N . LEU A 1 285 ? -20.698 -11.173 20.546 1.00 96.69 285 LEU A N 1
ATOM 2184 C CA . LEU A 1 285 ? -20.546 -9.724 20.519 1.00 96.69 285 LEU A CA 1
ATOM 2185 C C . LEU A 1 285 ? -20.801 -9.165 21.913 1.00 96.69 285 LEU A C 1
ATOM 2187 O O . LEU A 1 285 ? -21.881 -9.368 22.465 1.00 96.69 285 LEU A O 1
ATOM 2191 N N . PHE A 1 286 ? -19.838 -8.437 22.476 1.00 97.50 286 PHE A N 1
ATOM 2192 C CA . PHE A 1 286 ? -20.020 -7.736 23.741 1.00 97.50 286 PHE A CA 1
ATOM 2193 C C . PHE A 1 286 ? -19.840 -6.232 23.563 1.00 97.50 286 PHE A C 1
ATOM 2195 O O . PHE A 1 286 ? -18.730 -5.719 23.427 1.00 97.50 286 PHE A O 1
ATOM 2202 N N . ILE A 1 287 ? -20.963 -5.521 23.555 1.00 96.06 287 ILE A N 1
ATOM 2203 C CA . ILE A 1 287 ? -21.015 -4.078 23.357 1.00 96.06 287 ILE A CA 1
ATOM 2204 C C . ILE A 1 287 ? -20.954 -3.391 24.712 1.00 96.06 287 ILE A C 1
ATOM 2206 O O . ILE A 1 287 ? -21.850 -3.555 25.539 1.00 96.06 287 ILE A O 1
ATOM 2210 N N . LEU A 1 288 ? -19.925 -2.576 24.913 1.00 95.69 288 LEU A N 1
ATOM 2211 C CA . LEU A 1 288 ? -19.746 -1.781 26.115 1.00 95.69 288 LEU A CA 1
ATOM 2212 C C . LEU A 1 288 ? -20.196 -0.338 25.903 1.00 95.69 288 LEU A C 1
ATOM 2214 O O . LEU A 1 288 ? -19.763 0.338 24.969 1.00 95.69 288 LEU A O 1
ATOM 2218 N N . VAL A 1 289 ? -21.018 0.144 26.832 1.00 94.50 289 VAL A N 1
ATOM 2219 C CA . VAL A 1 289 ? -21.473 1.534 26.913 1.00 94.50 289 VAL A CA 1
ATOM 2220 C C . VAL A 1 289 ? -21.074 2.089 28.275 1.00 94.50 289 VAL A C 1
ATOM 2222 O O . VAL A 1 289 ? -21.487 1.570 29.313 1.00 94.50 289 VAL A O 1
ATOM 2225 N N . SER A 1 290 ? -20.258 3.139 28.302 1.00 93.88 290 SER A N 1
ATOM 2226 C CA . SER A 1 290 ? -19.935 3.810 29.563 1.00 93.88 290 SER A CA 1
ATOM 2227 C C . SER A 1 290 ? -21.039 4.786 29.965 1.00 93.88 290 SER A C 1
ATOM 2229 O O . SER A 1 290 ? -21.735 5.326 29.106 1.00 93.88 290 SER A O 1
ATOM 2231 N N . GLN A 1 291 ? -21.184 5.054 31.266 1.00 93.19 291 GLN A N 1
ATOM 2232 C CA . GLN A 1 291 ? -22.136 6.054 31.765 1.00 93.19 291 GLN A CA 1
ATOM 2233 C C . GLN A 1 291 ? -21.948 7.421 31.086 1.00 93.19 291 GLN A C 1
ATOM 2235 O O . GLN A 1 291 ? -22.929 8.070 30.731 1.00 93.19 291 GLN A O 1
ATOM 2240 N N . GLU A 1 292 ? -20.696 7.838 30.892 1.00 88.38 292 GLU A N 1
ATOM 2241 C CA . GLU A 1 292 ? -20.337 9.093 30.221 1.00 88.38 292 GLU A CA 1
ATOM 2242 C C . GLU A 1 292 ? -20.633 9.038 28.718 1.00 88.38 292 GLU A C 1
ATOM 2244 O O . GLU A 1 292 ? -21.249 9.956 28.185 1.00 88.38 292 GLU A O 1
ATOM 2249 N N . GLY A 1 293 ? -20.246 7.946 28.045 1.00 85.44 293 GLY A N 1
ATOM 2250 C CA . GLY A 1 293 ? -20.473 7.755 26.609 1.00 85.44 293 GLY A CA 1
ATOM 2251 C C . GLY A 1 293 ? -21.954 7.649 26.253 1.00 85.44 293 GLY A C 1
ATOM 2252 O O . GLY A 1 293 ? -22.353 7.983 25.145 1.00 85.44 293 GLY A O 1
ATOM 2253 N N . MET A 1 294 ? -22.801 7.264 27.211 1.00 86.31 294 MET A N 1
ATOM 2254 C CA . MET A 1 294 ? -24.250 7.338 27.057 1.00 86.31 294 MET A CA 1
ATOM 2255 C C . MET A 1 294 ? -24.679 8.771 26.671 1.00 86.31 294 MET A C 1
ATOM 2257 O O . MET A 1 294 ? -25.436 8.943 25.720 1.00 86.31 294 MET A O 1
ATOM 2261 N N . GLY A 1 295 ? -24.124 9.801 27.319 1.00 84.06 295 GLY A N 1
ATOM 2262 C CA . GLY A 1 295 ? -24.401 11.214 27.040 1.00 84.06 295 GLY A CA 1
ATOM 2263 C C . GLY A 1 295 ? -25.804 11.687 27.454 1.00 84.06 295 GLY A C 1
ATOM 2264 O O . GLY A 1 295 ? -26.701 10.891 27.735 1.00 84.06 295 GLY A O 1
ATOM 2265 N N . ASP A 1 296 ? -26.017 13.007 27.452 1.00 73.19 296 ASP A N 1
ATOM 2266 C CA . ASP A 1 296 ? -27.257 13.641 27.949 1.00 73.19 296 ASP A CA 1
ATOM 2267 C C . ASP A 1 296 ? -28.502 13.299 27.118 1.00 73.19 296 ASP A C 1
ATOM 2269 O O . ASP A 1 296 ? -29.631 13.363 27.602 1.00 73.19 296 ASP A O 1
ATOM 2273 N N . ARG A 1 297 ? -28.293 12.924 25.851 1.00 71.62 297 ARG A N 1
ATOM 2274 C CA . ARG A 1 297 ? -29.338 12.526 24.893 1.00 71.62 297 ARG A CA 1
ATOM 2275 C C . ARG A 1 297 ? -29.029 11.204 24.208 1.00 71.62 297 ARG A C 1
ATOM 2277 O O . ARG A 1 297 ? -29.437 10.987 23.070 1.00 71.62 297 ARG A O 1
ATOM 2284 N N . MET A 1 298 ? -28.276 10.333 24.880 1.00 76.25 298 MET A N 1
ATOM 2285 C CA . MET A 1 298 ? -28.104 8.949 24.426 1.00 76.25 298 MET A CA 1
ATOM 2286 C C . MET A 1 298 ? -27.383 8.845 23.073 1.00 76.25 298 MET A C 1
ATOM 2288 O O . MET A 1 298 ? -27.569 7.889 22.319 1.00 76.25 298 MET A O 1
ATOM 2292 N N . GLN A 1 299 ? -26.560 9.850 22.752 1.00 81.12 299 GLN A N 1
ATOM 2293 C CA . GLN A 1 299 ? -25.852 9.949 21.476 1.00 81.12 299 GLN A CA 1
ATOM 2294 C C . GLN A 1 299 ? -24.902 8.768 21.271 1.00 81.12 299 GLN A C 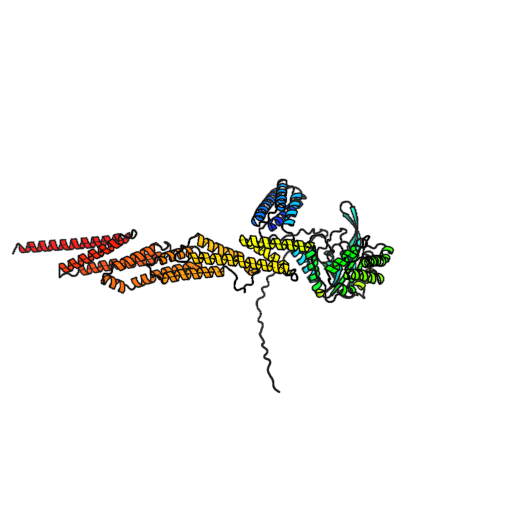1
ATOM 2296 O O . GLN A 1 299 ? -24.848 8.248 20.161 1.00 81.12 299 GLN A O 1
ATOM 2301 N N . GLY A 1 300 ? -24.249 8.273 22.329 1.00 82.88 300 GLY A N 1
ATOM 2302 C CA . GLY A 1 300 ? -23.377 7.100 22.217 1.00 82.88 300 GLY A CA 1
ATOM 2303 C C . GLY A 1 300 ? -24.126 5.827 21.832 1.00 82.88 300 GLY A C 1
ATOM 2304 O O . GLY A 1 300 ? -23.613 5.022 21.063 1.00 82.88 300 GLY A O 1
ATOM 2305 N N . VAL A 1 301 ? -25.382 5.654 22.266 1.00 83.75 301 VAL A N 1
ATOM 2306 C CA . VAL A 1 301 ? -26.208 4.512 21.824 1.00 83.75 301 VAL A CA 1
ATOM 2307 C C . VAL A 1 301 ? -26.499 4.617 20.327 1.00 83.75 301 VAL A C 1
ATOM 2309 O O . VAL A 1 301 ? -26.392 3.617 19.614 1.00 83.75 301 VAL A O 1
ATOM 2312 N N . LYS A 1 302 ? -26.809 5.827 19.836 1.00 83.94 302 LYS A N 1
ATOM 2313 C CA . LYS A 1 302 ? -27.012 6.061 18.401 1.00 83.94 302 LYS A CA 1
ATOM 2314 C C . LYS A 1 302 ? -25.727 5.782 17.608 1.00 83.94 302 LYS A C 1
ATOM 2316 O O . LYS A 1 302 ? -25.750 5.064 16.614 1.00 83.94 302 LYS A O 1
ATOM 2321 N N . LEU A 1 303 ? -24.587 6.292 18.064 1.00 84.69 303 LEU A N 1
ATOM 2322 C CA . LEU A 1 303 ? -23.301 6.082 17.397 1.00 84.69 303 LEU A CA 1
ATOM 2323 C C . LEU A 1 303 ? -22.919 4.599 17.341 1.00 84.69 303 LEU A C 1
ATOM 2325 O O . LEU A 1 303 ? -22.555 4.104 16.275 1.00 84.69 303 LEU A O 1
ATOM 2329 N N . ILE A 1 304 ? -23.074 3.870 18.447 1.00 87.12 304 ILE A N 1
ATOM 2330 C CA . ILE A 1 304 ? -22.808 2.429 18.508 1.00 87.12 304 ILE A CA 1
ATOM 2331 C C . ILE A 1 304 ? -23.696 1.664 17.526 1.00 87.12 304 ILE A C 1
ATOM 2333 O O . ILE A 1 304 ? -23.185 0.843 16.769 1.00 87.12 304 ILE A O 1
ATOM 2337 N N . ALA A 1 305 ? -25.000 1.942 17.486 1.00 86.75 305 ALA A N 1
ATOM 2338 C CA . ALA A 1 305 ? -25.907 1.253 16.572 1.00 86.75 305 ALA A CA 1
ATOM 2339 C C . ALA A 1 305 ? -25.542 1.500 15.096 1.00 86.75 305 ALA A C 1
ATOM 2341 O O . ALA A 1 305 ? -25.430 0.539 14.340 1.00 86.75 305 ALA A O 1
ATOM 2342 N N . HIS A 1 306 ? -25.246 2.743 14.695 1.00 85.19 306 HIS A N 1
ATOM 2343 C CA . HIS A 1 306 ? -24.775 3.030 13.331 1.00 85.19 306 HIS A CA 1
ATOM 2344 C C . HIS A 1 306 ? -23.475 2.293 12.979 1.00 85.19 306 HIS A C 1
ATOM 2346 O O . HIS A 1 306 ? -23.316 1.811 11.861 1.00 85.19 306 HIS A O 1
ATOM 2352 N N . ARG A 1 307 ? -22.546 2.177 13.932 1.00 84.75 307 ARG A N 1
ATOM 2353 C CA . ARG A 1 307 ? -21.270 1.475 13.730 1.00 84.75 307 ARG A CA 1
ATOM 2354 C C . ARG A 1 307 ? -21.450 -0.028 13.589 1.00 84.75 307 ARG A C 1
ATOM 2356 O O . ARG A 1 307 ? -20.791 -0.650 12.760 1.00 84.75 307 ARG A O 1
ATOM 2363 N N . LEU A 1 308 ? -22.358 -0.609 14.361 1.00 88.88 308 LEU A N 1
ATOM 2364 C CA . LEU A 1 308 ? -22.665 -2.026 14.237 1.00 88.88 308 LEU A CA 1
ATOM 2365 C C . LEU A 1 308 ? -23.300 -2.340 12.884 1.00 88.88 308 LEU A C 1
ATOM 2367 O O . LEU A 1 308 ? -22.923 -3.336 12.287 1.00 88.88 308 LEU A O 1
ATOM 2371 N N . LEU A 1 309 ? -24.170 -1.466 12.368 1.00 89.25 309 LEU A N 1
ATOM 2372 C CA . LEU A 1 309 ? -24.735 -1.615 11.022 1.00 89.25 309 LEU A CA 1
ATOM 2373 C C . LEU A 1 309 ? -23.660 -1.576 9.929 1.00 89.25 309 LEU A C 1
ATOM 2375 O O . LEU A 1 309 ? -23.759 -2.320 8.961 1.00 89.25 309 LEU A O 1
ATOM 2379 N N . SER A 1 310 ? -22.608 -0.764 10.096 1.00 85.31 310 SER A N 1
ATOM 2380 C CA . SER A 1 310 ? -21.490 -0.735 9.137 1.00 85.31 310 SER A CA 1
ATOM 2381 C C . SER A 1 310 ? -20.585 -1.971 9.183 1.00 85.31 310 SER A C 1
ATOM 2383 O O . SER A 1 310 ? -19.923 -2.264 8.197 1.00 85.31 310 SER A O 1
ATOM 2385 N N . LEU A 1 311 ? -20.537 -2.674 10.320 1.00 88.81 311 LEU A N 1
ATOM 2386 C CA . LEU A 1 311 ? -19.726 -3.885 10.501 1.00 88.81 311 LEU A CA 1
ATOM 2387 C C . LEU A 1 311 ? -20.526 -5.170 10.216 1.00 88.81 311 LEU A C 1
ATOM 2389 O O . LEU A 1 311 ? -19.969 -6.203 9.848 1.00 88.81 311 LEU A O 1
ATOM 2393 N N . ILE A 1 312 ? -21.837 -5.108 10.445 1.00 92.50 312 ILE A N 1
ATOM 2394 C CA . ILE A 1 312 ? -22.782 -6.212 10.328 1.00 92.50 312 ILE A CA 1
ATOM 2395 C C . ILE A 1 312 ? -24.035 -5.686 9.613 1.00 92.50 312 ILE A C 1
ATOM 2397 O O . ILE A 1 312 ? -24.999 -5.280 10.273 1.00 92.50 312 ILE A O 1
ATOM 2401 N N . PRO A 1 313 ? -24.047 -5.683 8.268 1.00 89.88 313 PRO A N 1
ATOM 2402 C CA . PRO A 1 313 ? -25.149 -5.116 7.491 1.00 89.88 313 PRO A CA 1
ATOM 2403 C C . PRO A 1 313 ? -26.511 -5.744 7.821 1.00 89.88 313 PRO A C 1
ATOM 2405 O O . PRO A 1 313 ? -27.512 -5.042 7.933 1.00 89.88 313 PRO A O 1
ATOM 2408 N N . ASN A 1 314 ? -26.540 -7.057 8.073 1.00 91.00 314 ASN A N 1
ATOM 2409 C CA . ASN A 1 314 ? -27.746 -7.805 8.441 1.00 91.00 314 ASN A CA 1
ATOM 2410 C C . ASN A 1 314 ? -27.836 -8.033 9.957 1.00 91.00 314 ASN A C 1
ATOM 2412 O O . ASN A 1 314 ? -28.061 -9.148 10.423 1.00 91.00 314 ASN A O 1
ATOM 2416 N N . ILE A 1 315 ? -27.644 -6.976 10.757 1.00 93.75 315 ILE A N 1
ATOM 2417 C CA . ILE A 1 315 ? -27.564 -7.107 12.223 1.00 93.75 315 ILE A CA 1
ATOM 2418 C C . ILE A 1 315 ? -28.788 -7.769 12.863 1.00 93.75 315 ILE A C 1
ATOM 2420 O O . ILE A 1 315 ? -28.661 -8.387 13.919 1.00 93.75 315 ILE A O 1
ATOM 2424 N N . GLY A 1 316 ? -29.957 -7.665 12.220 1.00 93.62 316 GLY A N 1
ATOM 2425 C CA . GLY A 1 316 ? -31.201 -8.292 12.666 1.00 93.62 316 GLY A CA 1
ATOM 2426 C C . GLY A 1 316 ? -31.053 -9.794 12.926 1.00 93.62 316 GLY A C 1
ATOM 2427 O O . GLY A 1 316 ? -31.579 -10.291 13.922 1.00 93.62 316 GLY A O 1
ATOM 2428 N N . ASP A 1 317 ? -30.260 -10.480 12.101 1.00 93.19 317 ASP A N 1
ATOM 2429 C CA . ASP A 1 317 ? -30.059 -11.932 12.163 1.00 93.19 317 ASP A CA 1
ATOM 2430 C C . ASP A 1 317 ? -29.147 -12.357 13.321 1.00 93.19 317 ASP A C 1
ATOM 2432 O O . ASP A 1 317 ? -29.134 -13.522 13.717 1.00 93.19 317 ASP A O 1
ATOM 2436 N N . VAL A 1 318 ? -28.405 -11.411 13.905 1.00 95.19 318 VAL A N 1
ATOM 2437 C CA . VAL A 1 318 ? -27.442 -11.675 14.983 1.00 95.19 318 VAL A CA 1
ATOM 2438 C C . VAL A 1 318 ? -27.752 -10.932 16.275 1.00 95.19 318 VAL A C 1
ATOM 2440 O O . VAL A 1 318 ? -26.959 -10.991 17.215 1.00 95.19 318 VAL A O 1
ATOM 2443 N N . LEU A 1 319 ? -28.911 -10.270 16.380 1.00 95.75 319 LEU A N 1
ATOM 2444 C CA . LEU A 1 319 ? -29.309 -9.573 17.607 1.00 95.75 319 LEU A CA 1
ATOM 2445 C C . LEU A 1 319 ? -29.251 -10.508 18.816 1.00 95.75 319 LEU A C 1
ATOM 2447 O O . LEU A 1 319 ? -28.722 -10.118 19.849 1.00 95.75 319 LEU A O 1
ATOM 2451 N N . SER A 1 320 ? -29.681 -11.769 18.703 1.00 94.44 320 SER A N 1
ATOM 2452 C CA . SER A 1 320 ? -29.591 -12.751 19.800 1.00 94.44 320 SER A CA 1
ATOM 2453 C C . SER A 1 320 ? -28.165 -12.985 20.309 1.00 94.44 320 SER A C 1
ATOM 2455 O O . SER A 1 320 ? -27.992 -13.316 21.480 1.00 94.44 320 SER A O 1
ATOM 2457 N N . SER A 1 321 ? -27.156 -12.771 19.463 1.00 95.00 321 SER A N 1
ATOM 2458 C CA . SER A 1 321 ? -25.738 -12.967 19.779 1.00 95.00 321 SER A CA 1
ATOM 2459 C C . SER A 1 321 ? -25.058 -11.765 20.425 1.00 95.00 321 SER A C 1
ATOM 2461 O O . SER A 1 321 ? -23.895 -11.842 20.832 1.00 95.00 321 SER A O 1
ATOM 2463 N N . ILE A 1 322 ? -25.775 -10.649 20.535 1.00 96.31 322 ILE A N 1
ATOM 2464 C CA . ILE A 1 322 ? -25.268 -9.420 21.126 1.00 96.31 322 ILE A CA 1
ATOM 2465 C C . ILE A 1 322 ? -25.521 -9.404 22.631 1.00 96.31 322 ILE A C 1
ATOM 2467 O O . ILE A 1 322 ? -26.646 -9.553 23.101 1.00 96.31 322 ILE A O 1
ATOM 2471 N N . THR A 1 323 ? -24.482 -9.137 23.405 1.00 97.50 323 THR A N 1
ATOM 2472 C CA . THR A 1 323 ? -24.580 -8.841 24.832 1.00 97.50 323 THR A CA 1
ATOM 2473 C C . THR A 1 323 ? -24.227 -7.377 25.070 1.00 97.50 323 THR A C 1
ATOM 2475 O O . THR A 1 323 ? -23.293 -6.857 24.464 1.00 97.50 323 THR A O 1
ATOM 2478 N N . TYR A 1 324 ? -24.958 -6.706 25.962 1.00 97.06 324 TYR A N 1
ATOM 2479 C CA . TYR A 1 324 ? -24.737 -5.296 26.294 1.00 97.06 324 TYR A CA 1
ATOM 2480 C C . TYR A 1 324 ? -24.219 -5.162 27.722 1.00 97.06 324 TYR A C 1
ATOM 2482 O O . TYR A 1 324 ? -24.860 -5.642 28.658 1.00 97.06 324 TYR A O 1
ATOM 2490 N N . GLY A 1 325 ? -23.070 -4.513 27.885 1.00 96.75 325 GLY A N 1
ATOM 2491 C CA . GLY A 1 325 ? -22.437 -4.247 29.170 1.00 96.75 325 GLY A CA 1
ATOM 2492 C C . GLY A 1 325 ? -22.308 -2.755 29.437 1.00 96.75 325 GLY A C 1
ATOM 2493 O O . GLY A 1 325 ? -22.052 -1.959 28.535 1.00 96.75 325 GLY A O 1
ATOM 2494 N N . PHE A 1 326 ? -22.468 -2.377 30.698 1.00 96.56 326 PHE A N 1
ATOM 2495 C CA . PHE A 1 326 ? -22.482 -0.986 31.128 1.00 96.56 326 PHE A CA 1
ATOM 2496 C C . PHE A 1 326 ? -21.326 -0.719 32.082 1.00 96.56 326 PHE A C 1
ATOM 2498 O O . PHE A 1 326 ? -21.167 -1.420 33.079 1.00 96.56 326 PHE A O 1
ATOM 2505 N N . THR A 1 327 ? -20.503 0.283 31.784 1.00 95.94 327 THR A N 1
ATOM 2506 C CA . THR A 1 327 ? -19.288 0.586 32.556 1.00 95.94 327 THR A CA 1
ATOM 2507 C C . THR A 1 327 ? -19.372 1.960 33.212 1.00 95.94 327 THR A C 1
ATOM 2509 O O . THR A 1 327 ? -20.165 2.813 32.810 1.00 95.94 327 THR A O 1
ATOM 2512 N N . LYS A 1 328 ? -18.544 2.190 34.237 1.00 93.50 328 LYS A N 1
ATOM 2513 C CA . LYS A 1 328 ? -18.462 3.465 34.977 1.00 93.50 328 LYS A CA 1
ATOM 2514 C C . LYS A 1 328 ? -19.752 3.883 35.709 1.00 93.50 328 LYS A C 1
ATOM 2516 O O . LYS A 1 328 ? -19.898 5.050 36.042 1.00 93.50 328 LYS A O 1
ATOM 2521 N N . TYR A 1 329 ? -20.661 2.947 35.998 1.00 93.12 329 TYR A N 1
ATOM 2522 C CA . TYR A 1 329 ? -21.838 3.208 36.836 1.00 93.12 329 TYR A CA 1
ATOM 2523 C C . TYR A 1 329 ? -21.512 3.007 38.316 1.00 93.12 329 TYR A C 1
ATOM 2525 O O . TYR A 1 329 ? -21.536 1.881 38.828 1.00 93.12 329 TYR A O 1
ATOM 2533 N N . GLU A 1 330 ? -21.211 4.111 38.998 1.00 88.06 330 GLU A N 1
ATOM 2534 C CA . GLU A 1 330 ? -20.780 4.105 40.402 1.00 88.06 330 GLU A CA 1
ATOM 2535 C C . GLU A 1 330 ? -21.935 3.936 41.398 1.00 88.06 330 GLU A C 1
ATOM 2537 O O . GLU A 1 330 ? -21.729 3.408 42.488 1.00 88.06 330 GLU A O 1
ATOM 2542 N N . THR A 1 331 ? -23.152 4.358 41.036 1.00 91.25 331 THR A N 1
ATOM 2543 C CA . THR A 1 331 ? -24.314 4.336 41.935 1.00 91.25 331 THR A CA 1
ATOM 2544 C C . THR A 1 331 ? -25.339 3.279 41.533 1.00 91.25 331 THR A C 1
ATOM 2546 O O . THR A 1 331 ? -25.654 3.098 40.357 1.00 91.25 331 THR A O 1
ATOM 2549 N N . GLU A 1 332 ? -25.934 2.618 42.528 1.00 90.12 332 GLU A N 1
ATOM 2550 C CA . GLU A 1 332 ? -27.022 1.649 42.322 1.00 90.12 332 GLU A CA 1
ATOM 2551 C C . GLU A 1 332 ? -28.262 2.267 41.664 1.00 90.12 332 GLU A C 1
ATOM 2553 O O . GLU A 1 332 ? -28.981 1.599 40.923 1.00 90.12 332 GLU A O 1
ATOM 2558 N N . GLU A 1 333 ? -28.520 3.551 41.912 1.00 91.69 333 GLU A N 1
ATOM 2559 C CA . GLU A 1 333 ? -29.572 4.303 41.226 1.00 91.69 333 GLU A CA 1
ATOM 2560 C C . GLU A 1 333 ? -29.255 4.463 39.733 1.00 91.69 333 GLU A C 1
ATOM 2562 O O . GLU A 1 333 ? -30.101 4.188 38.882 1.00 91.69 333 GLU A O 1
ATOM 2567 N N . GLY A 1 334 ? -28.011 4.829 39.400 1.00 90.56 334 GLY A N 1
ATOM 2568 C CA . GLY A 1 334 ? -27.550 4.914 38.018 1.00 90.56 334 GLY A CA 1
ATOM 2569 C C . GLY A 1 334 ? -27.726 3.591 37.276 1.00 90.56 334 GLY A C 1
ATOM 2570 O O . GLY A 1 334 ? -28.235 3.594 36.155 1.00 90.56 334 GLY A O 1
ATOM 2571 N N . ARG A 1 335 ? -27.380 2.472 37.929 1.00 93.31 335 ARG A N 1
ATOM 2572 C CA . ARG A 1 335 ? -27.537 1.106 37.398 1.00 93.31 335 ARG A CA 1
ATOM 2573 C C . ARG A 1 335 ? -29.007 0.748 37.158 1.00 93.31 335 ARG A C 1
ATOM 2575 O O . ARG A 1 335 ? -29.358 0.300 36.069 1.00 93.31 335 ARG A O 1
ATOM 2582 N N . ARG A 1 336 ? -29.883 1.002 38.138 1.00 94.25 336 ARG A N 1
ATOM 2583 C CA . ARG A 1 336 ? -31.331 0.723 38.043 1.00 94.25 336 ARG A CA 1
ATOM 2584 C C . ARG A 1 336 ? -32.045 1.544 36.969 1.00 94.25 336 ARG A C 1
ATOM 2586 O O . ARG A 1 336 ? -33.046 1.088 36.424 1.00 94.25 336 ARG A O 1
ATOM 2593 N N . ASN A 1 337 ? -31.517 2.718 36.631 1.00 93.81 337 ASN A N 1
ATOM 2594 C CA . ASN A 1 337 ? -32.112 3.614 35.642 1.00 93.81 337 ASN A CA 1
ATOM 2595 C C . ASN A 1 337 ? -31.718 3.301 34.184 1.00 93.81 337 ASN A C 1
ATOM 2597 O O . ASN A 1 337 ? -32.293 3.897 33.271 1.00 93.81 337 ASN A O 1
ATOM 2601 N N . ILE A 1 338 ? -30.777 2.379 33.931 1.00 94.25 338 ILE A N 1
ATOM 2602 C CA . ILE A 1 338 ? -30.321 2.030 32.570 1.00 94.25 338 ILE A CA 1
ATOM 2603 C C . ILE A 1 338 ? -31.480 1.584 31.653 1.00 94.25 338 ILE A C 1
ATOM 2605 O O . ILE A 1 338 ? -31.618 2.172 30.576 1.00 94.25 338 ILE A O 1
ATOM 2609 N N . PRO A 1 339 ? -32.360 0.634 32.044 1.00 95.25 339 PRO A N 1
ATOM 2610 C CA . PRO A 1 339 ? -33.446 0.189 31.168 1.00 95.25 339 PRO A CA 1
ATOM 2611 C C . PRO A 1 339 ? -34.424 1.318 30.811 1.00 95.25 339 PRO A C 1
ATOM 2613 O O . PRO A 1 339 ? -34.835 1.441 29.658 1.00 95.25 339 PRO A O 1
ATOM 2616 N N . GLY A 1 340 ? -34.761 2.176 31.783 1.00 93.31 340 GLY A N 1
ATOM 2617 C CA . GLY A 1 340 ? -35.658 3.316 31.568 1.00 93.31 340 GLY A CA 1
ATOM 2618 C C . GLY A 1 340 ? -35.058 4.366 30.630 1.00 93.31 340 GLY A C 1
ATOM 2619 O O . GLY A 1 340 ? -35.754 4.903 29.768 1.00 93.31 340 GLY A O 1
ATOM 2620 N N . LYS A 1 341 ? -33.746 4.603 30.740 1.00 92.44 341 LYS A N 1
ATOM 2621 C CA . LYS A 1 341 ? -32.995 5.479 29.834 1.00 92.44 341 LYS A CA 1
ATOM 2622 C C . LYS A 1 341 ? -33.043 4.975 28.389 1.00 92.44 341 LYS A C 1
ATOM 2624 O O . LYS A 1 341 ? -33.400 5.746 27.505 1.00 92.44 341 LYS A O 1
ATOM 2629 N N . ILE A 1 342 ? -32.766 3.691 28.151 1.00 92.25 342 ILE A N 1
ATOM 2630 C CA . ILE A 1 342 ? -32.804 3.087 26.804 1.00 92.25 342 ILE A CA 1
ATOM 2631 C C . ILE A 1 342 ? -34.225 3.096 26.226 1.00 92.25 342 ILE A C 1
ATOM 2633 O O . ILE A 1 342 ? -34.421 3.391 25.049 1.00 92.25 342 ILE A O 1
ATOM 2637 N N . GLU A 1 343 ? -35.238 2.830 27.052 1.00 92.06 343 GLU A N 1
ATOM 2638 C CA . GLU A 1 343 ? -36.635 2.902 26.622 1.00 92.06 343 GLU A CA 1
ATOM 2639 C C . GLU A 1 343 ? -37.037 4.312 26.167 1.00 92.06 343 GLU A C 1
ATOM 2641 O O . GLU A 1 343 ? -37.779 4.445 25.191 1.00 92.06 343 GLU A O 1
ATOM 2646 N N . SER A 1 344 ? -36.545 5.360 26.837 1.00 90.38 344 SER A N 1
ATOM 2647 C CA . SER A 1 344 ? -36.769 6.745 26.402 1.00 90.38 344 SER A CA 1
ATOM 2648 C C . SER A 1 344 ? -36.223 6.974 24.994 1.00 90.38 344 SER A C 1
ATOM 2650 O O . SER A 1 344 ? -36.945 7.487 24.140 1.00 90.38 344 SER A O 1
ATOM 2652 N N . VAL A 1 345 ? -35.000 6.501 24.719 1.00 89.06 345 VAL A N 1
ATOM 2653 C CA . VAL A 1 345 ? -34.379 6.580 23.383 1.00 89.06 345 VAL A CA 1
ATOM 2654 C C . VAL A 1 345 ? -35.244 5.896 22.349 1.00 89.06 345 VAL A C 1
ATOM 2656 O O . VAL A 1 345 ? -35.553 6.477 21.317 1.00 89.06 345 VAL A O 1
ATOM 2659 N N . TYR A 1 346 ? -35.669 4.666 22.627 1.00 91.25 346 TYR A N 1
ATOM 2660 C CA . TYR A 1 346 ? -36.492 3.914 21.692 1.00 91.25 346 TYR A CA 1
ATOM 2661 C C . TYR A 1 346 ? -37.808 4.644 21.372 1.00 91.25 346 TYR A C 1
ATOM 2663 O O . TYR A 1 346 ? -38.192 4.750 20.208 1.00 91.25 346 TYR A O 1
ATOM 2671 N N . LYS A 1 347 ? -38.473 5.216 22.385 1.00 91.88 347 LYS A N 1
ATOM 2672 C CA . LYS A 1 347 ? -39.703 6.007 22.203 1.00 91.88 347 LYS A CA 1
ATOM 2673 C C . LYS A 1 347 ? -39.478 7.273 21.379 1.00 91.88 347 LYS A C 1
ATOM 2675 O O . LYS A 1 347 ? -40.368 7.654 20.624 1.00 91.88 347 LYS A O 1
ATOM 2680 N N . GLU A 1 348 ? -38.331 7.928 21.528 1.00 89.38 348 GLU A N 1
ATOM 2681 C CA . GLU A 1 348 ? -37.947 9.076 20.700 1.00 89.38 348 GLU A CA 1
ATOM 2682 C C . GLU A 1 348 ? -37.683 8.650 19.251 1.00 89.38 348 GLU A C 1
ATOM 2684 O O . GLU A 1 348 ? -38.235 9.247 18.331 1.00 89.38 348 GLU A O 1
ATOM 2689 N N . LEU A 1 349 ? -36.946 7.557 19.040 1.00 87.62 349 LEU A N 1
ATOM 2690 C CA . LEU A 1 349 ? -36.623 7.031 17.709 1.00 87.62 349 LEU A CA 1
ATOM 2691 C C . LEU A 1 349 ? -37.842 6.549 16.921 1.00 87.62 349 LEU A C 1
ATOM 2693 O O . LEU A 1 349 ? -37.852 6.627 15.696 1.00 87.62 349 LEU A O 1
ATOM 2697 N N . ILE A 1 350 ? -38.878 6.034 17.591 1.00 89.75 350 ILE A N 1
ATOM 2698 C CA . ILE A 1 350 ? -40.134 5.672 16.916 1.00 89.75 350 ILE A CA 1
ATOM 2699 C C . ILE A 1 350 ? -40.836 6.915 16.358 1.00 89.75 350 ILE A C 1
ATOM 2701 O O . ILE A 1 350 ? -41.465 6.821 15.307 1.00 89.75 350 ILE A O 1
ATOM 2705 N N . LYS A 1 351 ? -40.730 8.059 17.045 1.00 91.12 351 LYS A N 1
ATOM 2706 C CA . LYS A 1 351 ? -41.340 9.326 16.614 1.00 91.12 351 LYS A CA 1
ATOM 2707 C C . LYS A 1 351 ? -40.550 10.013 15.498 1.00 91.12 351 LYS A C 1
ATOM 2709 O O . LYS A 1 351 ? -41.110 10.850 14.803 1.00 91.12 351 LYS A O 1
ATOM 2714 N N . GLU A 1 352 ? -39.268 9.692 15.357 1.00 88.38 352 GLU A N 1
ATOM 2715 C CA . GLU A 1 352 ? -38.378 10.261 14.347 1.00 88.38 352 GLU A CA 1
ATOM 2716 C C . GLU A 1 352 ? -38.600 9.561 12.986 1.00 88.38 352 GLU A C 1
ATOM 2718 O O . GLU A 1 352 ? -38.397 8.346 12.835 1.00 88.38 352 GLU A O 1
ATOM 2723 N N . GLU A 1 353 ? -39.069 10.326 11.995 1.00 85.00 353 GLU A N 1
ATOM 2724 C CA . GLU A 1 353 ? -39.244 9.859 10.614 1.00 85.00 353 GLU A CA 1
ATOM 2725 C C . GLU A 1 353 ? -37.884 9.667 9.924 1.00 85.00 353 GLU A C 1
ATOM 2727 O O . GLU A 1 353 ? -36.926 10.385 10.197 1.00 85.00 353 GLU A O 1
ATOM 2732 N N . GLY A 1 354 ? -37.778 8.678 9.030 1.00 83.19 354 GLY A N 1
ATOM 2733 C CA . GLY A 1 354 ? -36.553 8.419 8.257 1.00 83.19 354 GLY A CA 1
ATOM 2734 C C . GLY A 1 354 ? -35.436 7.669 8.996 1.00 83.19 354 GLY A C 1
ATOM 2735 O O . GLY A 1 354 ? -34.436 7.319 8.377 1.00 83.19 354 GLY A O 1
ATOM 2736 N N . VAL A 1 355 ? -35.597 7.365 10.289 1.00 84.88 355 VAL A N 1
ATOM 2737 C CA . VAL A 1 355 ? -34.640 6.523 11.026 1.00 84.88 355 VAL A CA 1
ATOM 2738 C C . VAL A 1 355 ? -34.719 5.074 10.545 1.00 84.88 355 VAL A C 1
ATOM 2740 O O . VAL A 1 355 ? -35.804 4.484 10.520 1.00 84.88 355 VAL A O 1
ATOM 2743 N N . ASP A 1 356 ? -33.554 4.501 10.239 1.00 85.94 356 ASP A N 1
ATOM 2744 C CA . ASP A 1 356 ? -33.370 3.115 9.802 1.00 85.94 356 ASP A CA 1
ATOM 2745 C C . ASP A 1 356 ? -34.076 2.113 10.741 1.00 85.94 356 ASP A C 1
ATOM 2747 O O . ASP A 1 356 ? -34.016 2.204 11.971 1.00 85.94 356 ASP A O 1
ATOM 2751 N N . ARG A 1 357 ? -34.768 1.134 10.155 1.00 91.00 357 ARG A N 1
ATOM 2752 C CA . ARG A 1 357 ? -35.447 0.066 10.891 1.00 91.00 357 ARG A CA 1
ATOM 2753 C C . ARG A 1 357 ? -34.463 -0.795 11.683 1.00 91.00 357 ARG A C 1
ATOM 2755 O O . ARG A 1 357 ? -34.728 -1.063 12.852 1.00 91.00 357 ARG A O 1
ATOM 2762 N N . LEU A 1 358 ? -33.333 -1.180 11.089 1.00 88.75 358 LEU A N 1
ATOM 2763 C CA . LEU A 1 358 ? -32.342 -2.040 11.745 1.00 88.75 358 LEU A CA 1
ATOM 2764 C C . LEU A 1 358 ? -31.747 -1.350 12.974 1.00 88.75 358 LEU A C 1
ATOM 2766 O O . LEU A 1 358 ? -31.517 -1.963 14.015 1.00 88.75 358 LEU A O 1
ATOM 2770 N N . PHE A 1 359 ? -31.583 -0.035 12.885 1.00 89.00 359 PHE A N 1
ATOM 2771 C CA . PHE A 1 359 ? -31.178 0.793 14.006 1.00 89.00 359 PHE A CA 1
ATOM 2772 C C . PHE A 1 359 ? -32.195 0.751 15.160 1.00 89.00 359 PHE A C 1
ATOM 2774 O O . PHE A 1 359 ? -31.816 0.572 16.321 1.00 89.00 359 PHE A O 1
ATOM 2781 N N . LYS A 1 360 ? -33.496 0.872 14.856 1.00 91.75 360 LYS A N 1
ATOM 2782 C CA . LYS A 1 360 ? -34.571 0.740 15.857 1.00 91.75 360 LYS A CA 1
ATOM 2783 C C . LYS A 1 360 ? -34.561 -0.646 16.505 1.00 91.75 360 LYS A C 1
ATOM 2785 O O . LYS A 1 360 ? -34.785 -0.738 17.713 1.00 91.75 360 LYS A O 1
ATOM 2790 N N . ASP A 1 361 ? -34.261 -1.690 15.736 1.00 94.00 361 ASP A N 1
ATOM 2791 C CA . ASP A 1 361 ? -34.203 -3.069 16.223 1.00 94.00 361 ASP A CA 1
ATOM 2792 C C . ASP A 1 361 ? -33.047 -3.285 17.219 1.00 94.00 361 ASP A C 1
ATOM 2794 O O . ASP A 1 361 ? -33.261 -3.899 18.265 1.00 94.00 361 ASP A O 1
ATOM 2798 N N . VAL A 1 362 ? -31.867 -2.694 16.981 1.00 94.12 362 VAL A N 1
ATOM 2799 C CA . VAL A 1 362 ? -30.730 -2.733 17.927 1.00 94.12 362 VAL A CA 1
ATOM 2800 C C . VAL A 1 362 ? -31.083 -2.073 19.263 1.00 94.12 362 VAL A C 1
ATOM 2802 O O . VAL A 1 362 ? -30.822 -2.632 20.329 1.00 94.12 362 VAL A O 1
ATOM 2805 N N . VAL A 1 363 ? -31.694 -0.884 19.234 1.00 93.19 363 VAL A N 1
ATOM 2806 C CA . VAL A 1 363 ? -32.067 -0.168 20.468 1.00 93.19 363 VAL A CA 1
ATOM 2807 C C . VAL A 1 363 ? -33.185 -0.905 21.212 1.00 93.19 363 VAL A C 1
ATOM 2809 O O . VAL A 1 363 ? -33.162 -0.992 22.444 1.00 93.19 363 VAL A O 1
ATOM 2812 N N . LEU A 1 364 ? -34.141 -1.485 20.481 1.00 94.94 364 LEU A N 1
ATOM 2813 C CA . LEU A 1 364 ? -35.191 -2.322 21.055 1.00 94.94 364 LEU A CA 1
ATOM 2814 C C . LEU A 1 364 ? -34.617 -3.574 21.731 1.00 94.94 364 LEU A C 1
ATOM 2816 O O . LEU A 1 364 ? -35.035 -3.907 22.842 1.00 94.94 364 LEU A O 1
ATOM 2820 N N . ASP A 1 365 ? -33.676 -4.262 21.084 1.00 96.50 365 ASP A N 1
ATOM 2821 C CA . ASP A 1 365 ? -33.007 -5.441 21.638 1.00 96.50 365 ASP A CA 1
ATOM 2822 C C . ASP A 1 365 ? -32.223 -5.097 22.913 1.00 96.50 365 ASP A C 1
ATOM 2824 O O . ASP A 1 365 ? -32.404 -5.744 23.950 1.00 96.50 365 ASP A O 1
ATOM 2828 N N . MET A 1 366 ? -31.465 -3.995 22.894 1.00 95.62 366 MET A N 1
ATOM 2829 C CA . MET A 1 366 ? -30.783 -3.459 24.075 1.00 95.62 366 MET A CA 1
ATOM 2830 C C . MET A 1 366 ? -31.761 -3.186 25.229 1.00 95.62 366 MET A C 1
ATOM 2832 O O . MET A 1 366 ? -31.506 -3.575 26.373 1.00 95.62 366 MET A O 1
ATOM 2836 N N . GLY A 1 367 ? -32.915 -2.574 24.946 1.00 94.69 367 GLY A N 1
ATOM 2837 C CA . GLY A 1 367 ? -33.963 -2.323 25.938 1.00 94.69 367 GLY A CA 1
ATOM 2838 C C . GLY A 1 367 ? -34.583 -3.606 26.505 1.00 94.69 367 GLY A C 1
ATOM 2839 O O . GLY A 1 367 ? -34.797 -3.714 27.714 1.00 94.69 367 GLY A O 1
ATOM 2840 N N . LYS A 1 368 ? -34.838 -4.614 25.661 1.00 96.50 368 LYS A N 1
ATOM 2841 C CA . LYS A 1 368 ? -35.361 -5.922 26.094 1.00 96.50 368 LYS A CA 1
ATOM 2842 C C . LYS A 1 368 ? -34.374 -6.643 27.014 1.00 96.50 368 LYS A C 1
ATOM 2844 O O . LYS A 1 368 ? -34.766 -7.074 28.098 1.00 96.50 368 LYS A O 1
ATOM 2849 N N . LYS A 1 369 ? -33.099 -6.726 26.622 1.00 95.88 369 LYS A N 1
ATOM 2850 C CA . LYS A 1 369 ? -32.066 -7.445 27.386 1.00 95.88 369 LYS A CA 1
ATOM 2851 C C . LYS A 1 369 ? -31.722 -6.765 28.704 1.00 95.88 369 LYS A C 1
ATOM 2853 O O . LYS A 1 369 ? -31.555 -7.444 29.714 1.00 95.88 369 LYS A O 1
ATOM 2858 N N . THR A 1 370 ? -31.694 -5.434 28.737 1.00 95.00 370 THR A N 1
ATOM 2859 C CA . THR A 1 370 ? -31.437 -4.697 29.985 1.00 95.00 370 THR A CA 1
ATOM 2860 C C . THR A 1 370 ? -32.570 -4.834 30.999 1.00 95.00 370 THR A C 1
ATOM 2862 O O . THR A 1 370 ? -32.291 -4.916 32.196 1.00 95.00 370 THR A O 1
ATOM 2865 N N . ARG A 1 371 ? -33.830 -4.952 30.551 1.00 94.62 371 ARG A N 1
ATOM 2866 C CA . ARG A 1 371 ? -34.974 -5.263 31.430 1.00 94.62 371 ARG A CA 1
ATOM 2867 C C . ARG A 1 371 ? -34.904 -6.664 32.030 1.00 94.62 371 ARG A C 1
ATOM 2869 O O . ARG A 1 371 ? -35.261 -6.821 33.192 1.00 94.62 371 ARG A O 1
ATOM 2876 N N . SER A 1 372 ? -34.474 -7.668 31.260 1.00 92.81 372 SER A N 1
ATOM 2877 C CA . SER A 1 372 ? -34.313 -9.027 31.791 1.00 92.81 372 SER A CA 1
ATOM 2878 C C . SER A 1 372 ? -33.121 -9.131 32.738 1.00 92.81 372 SER A C 1
ATOM 2880 O O . SER A 1 372 ? -33.225 -9.747 33.794 1.00 92.81 372 SER A O 1
ATOM 2882 N N . ARG A 1 373 ? -31.983 -8.535 32.362 1.00 93.94 373 ARG A N 1
ATOM 2883 C CA . ARG A 1 373 ? -30.751 -8.540 33.154 1.00 93.94 373 ARG A CA 1
ATOM 2884 C C . ARG A 1 373 ? -29.830 -7.413 32.690 1.00 93.94 373 ARG A C 1
ATOM 2886 O O . ARG A 1 373 ? -29.263 -7.471 31.604 1.00 93.94 373 ARG A O 1
ATOM 2893 N N . THR A 1 374 ? -29.631 -6.403 33.531 1.00 94.81 374 THR A N 1
ATOM 2894 C CA . THR A 1 374 ? -28.628 -5.361 33.269 1.00 94.81 374 THR A CA 1
ATOM 2895 C C . THR A 1 374 ? -27.244 -5.867 33.683 1.00 94.81 374 THR A C 1
ATOM 2897 O O . THR A 1 374 ? -27.032 -6.200 34.848 1.00 94.81 374 THR A O 1
ATOM 2900 N N . LEU A 1 375 ? -26.300 -5.930 32.740 1.00 96.12 375 LEU A N 1
ATOM 2901 C CA . LEU A 1 375 ? -24.917 -6.330 33.008 1.00 96.12 375 LEU A CA 1
ATOM 2902 C C . LEU A 1 375 ? -24.056 -5.090 33.244 1.00 96.12 375 LEU A C 1
ATOM 2904 O O . LEU A 1 375 ? -23.766 -4.340 32.315 1.00 96.12 375 LEU A O 1
ATOM 2908 N N . VAL A 1 376 ? -23.641 -4.873 34.488 1.00 95.81 376 VAL A N 1
ATOM 2909 C CA . VAL A 1 376 ? -22.765 -3.755 34.859 1.00 95.81 376 VAL A CA 1
ATOM 2910 C C . VAL A 1 376 ? -21.371 -4.291 35.150 1.00 95.81 376 VAL A C 1
ATOM 2912 O O . VAL A 1 376 ? -21.213 -5.204 35.957 1.00 95.81 376 VAL A O 1
ATOM 2915 N N . VAL A 1 377 ? -20.357 -3.721 34.502 1.00 95.81 377 VAL A N 1
ATOM 2916 C CA . VAL A 1 377 ? -18.954 -4.049 34.762 1.00 95.81 377 VAL A CA 1
ATOM 2917 C C . VAL A 1 377 ? -18.446 -3.155 35.885 1.00 95.81 377 VAL A C 1
ATOM 2919 O O . VAL A 1 377 ? -18.206 -1.960 35.693 1.00 95.81 377 VAL A O 1
ATOM 2922 N N . ASP A 1 378 ? -18.261 -3.751 37.057 1.00 93.50 378 ASP A N 1
ATOM 2923 C CA . ASP A 1 378 ? -17.680 -3.090 38.218 1.00 93.50 378 ASP A CA 1
ATOM 2924 C C . ASP A 1 378 ? -16.273 -3.636 38.484 1.00 93.50 378 ASP A C 1
ATOM 2926 O O . ASP A 1 378 ? -16.105 -4.737 39.008 1.00 93.50 378 ASP A O 1
ATOM 2930 N N . LEU A 1 379 ? -15.250 -2.848 38.142 1.00 92.88 379 LEU A N 1
ATOM 2931 C CA . LEU A 1 379 ? -13.842 -3.230 38.308 1.00 92.88 379 LEU A CA 1
ATOM 2932 C C . LEU A 1 379 ? -13.427 -3.402 39.783 1.00 92.88 379 LEU A C 1
ATOM 2934 O O . LEU A 1 379 ? -12.350 -3.935 40.043 1.00 92.88 379 LEU A O 1
ATOM 2938 N N . LYS A 1 380 ? -14.247 -2.942 40.743 1.00 89.81 380 LYS A N 1
ATOM 2939 C CA . LYS A 1 380 ? -14.021 -3.098 42.192 1.00 89.81 380 LYS A CA 1
ATOM 2940 C C . LYS A 1 380 ? -14.732 -4.322 42.775 1.00 89.81 380 LYS A C 1
ATOM 2942 O O . LYS A 1 380 ? -14.556 -4.619 43.955 1.00 89.81 380 LYS A O 1
ATOM 2947 N N . SER A 1 381 ? -15.556 -5.004 41.984 1.00 87.06 381 SER A N 1
ATOM 2948 C CA . SER A 1 381 ? -16.327 -6.153 42.453 1.00 87.06 381 SER A CA 1
ATOM 2949 C C . SER A 1 381 ? -15.455 -7.387 42.708 1.00 87.06 381 SER A C 1
ATOM 2951 O O . SER A 1 381 ? -14.289 -7.466 42.312 1.00 87.06 381 SER A O 1
ATOM 2953 N N . ASN A 1 382 ? -16.027 -8.356 43.422 1.00 89.12 382 ASN A N 1
ATOM 2954 C CA . ASN A 1 382 ? -15.341 -9.584 43.799 1.00 89.12 382 ASN A CA 1
ATOM 2955 C C . ASN A 1 382 ? -15.235 -10.584 42.624 1.00 89.12 382 ASN A C 1
ATOM 2957 O O . ASN A 1 382 ? -15.784 -10.394 41.538 1.00 89.12 382 ASN A O 1
ATOM 2961 N N . GLN A 1 383 ? -14.511 -11.679 42.862 1.00 89.00 383 GLN A N 1
ATOM 2962 C CA . GLN A 1 383 ? -14.311 -12.752 41.883 1.00 89.00 383 GLN A CA 1
ATOM 2963 C C . GLN A 1 383 ? -15.620 -13.426 41.445 1.00 89.00 383 GLN A C 1
ATOM 2965 O O . GLN A 1 383 ? -15.732 -13.832 40.293 1.00 89.00 383 GLN A O 1
ATOM 2970 N N . GLU A 1 384 ? -16.617 -13.510 42.324 1.00 90.50 384 GLU A N 1
ATOM 2971 C CA . GLU A 1 384 ? -17.916 -14.106 42.006 1.00 90.50 384 GLU A CA 1
ATOM 2972 C C . GLU A 1 384 ? -18.671 -13.282 40.954 1.00 90.50 384 GLU A C 1
ATOM 2974 O O . GLU A 1 384 ? -19.111 -13.831 39.947 1.00 90.50 384 GLU A O 1
ATOM 2979 N N . ALA A 1 385 ? -18.732 -11.956 41.115 1.00 91.62 385 ALA A N 1
ATOM 2980 C CA . ALA A 1 385 ? -19.341 -11.058 40.132 1.00 91.62 385 ALA A CA 1
ATOM 2981 C C . ALA A 1 385 ? -18.649 -11.149 38.760 1.00 91.62 385 ALA A C 1
ATOM 2983 O O . ALA A 1 385 ? -19.316 -11.177 37.721 1.00 91.62 385 ALA A O 1
ATOM 2984 N N . ARG A 1 386 ? -17.314 -11.273 38.750 1.00 93.31 386 ARG A N 1
ATOM 2985 C CA . ARG A 1 386 ? -16.537 -11.498 37.522 1.00 93.31 386 ARG A CA 1
ATOM 2986 C C . ARG A 1 386 ? -16.945 -12.796 36.835 1.00 93.31 386 ARG A C 1
ATOM 2988 O O . ARG A 1 386 ? -17.184 -12.799 35.630 1.00 93.31 386 ARG A O 1
ATOM 2995 N N . ASN A 1 387 ? -17.009 -13.888 37.592 1.00 92.12 387 ASN A N 1
ATOM 2996 C CA . ASN A 1 387 ? -17.330 -15.209 37.061 1.00 92.12 387 ASN A CA 1
ATOM 2997 C C . ASN A 1 387 ? -18.778 -15.261 36.547 1.00 92.12 387 ASN A C 1
ATOM 2999 O O . ASN A 1 387 ? -19.022 -15.798 35.471 1.00 92.12 387 ASN A O 1
ATOM 3003 N N . GLN A 1 388 ? -19.717 -14.600 37.233 1.00 92.44 388 GLN A N 1
ATOM 3004 C CA . GLN A 1 388 ? -21.100 -14.447 36.770 1.00 92.44 388 GLN A CA 1
ATOM 3005 C C . GLN A 1 388 ? -21.204 -13.658 35.457 1.00 92.44 388 GLN A C 1
ATOM 3007 O O . GLN A 1 388 ? -22.046 -13.985 34.616 1.00 92.44 388 GLN A O 1
ATOM 3012 N N . LEU A 1 389 ? -20.382 -12.616 35.274 1.00 94.50 389 LEU A N 1
ATOM 3013 C CA . LEU A 1 389 ? -20.303 -11.886 34.007 1.00 94.50 389 LEU A CA 1
ATOM 3014 C C . LEU A 1 389 ? -19.703 -12.773 32.910 1.00 94.50 389 LEU A C 1
ATOM 3016 O O . LEU A 1 389 ? -20.246 -12.831 31.812 1.00 94.50 389 LEU A O 1
ATOM 3020 N N . LEU A 1 390 ? -18.622 -13.493 33.209 1.00 93.75 390 LEU A N 1
ATOM 3021 C CA . LEU A 1 390 ? -17.961 -14.372 32.247 1.00 93.75 390 LEU A CA 1
ATOM 3022 C C . LEU A 1 390 ? -18.860 -15.540 31.806 1.00 93.75 390 LEU A C 1
ATOM 3024 O O . LEU A 1 390 ? -18.930 -15.822 30.613 1.00 93.75 390 LEU A O 1
ATOM 3028 N N . SER A 1 391 ? -19.601 -16.162 32.729 1.00 93.25 391 SER A N 1
ATOM 3029 C CA . SER A 1 391 ? -20.632 -17.161 32.403 1.00 93.25 391 SER A CA 1
ATOM 3030 C C . SER A 1 391 ? -21.717 -16.553 31.521 1.00 93.25 391 SER A C 1
ATOM 3032 O O . SER A 1 391 ? -21.994 -17.100 30.460 1.00 93.25 391 SER A O 1
ATOM 3034 N N . ALA A 1 392 ? -22.246 -15.371 31.863 1.00 93.56 392 ALA A N 1
ATOM 3035 C CA . ALA A 1 392 ? -23.255 -14.713 31.033 1.00 93.56 392 ALA A CA 1
ATOM 3036 C C . ALA A 1 392 ? -22.766 -14.450 29.596 1.00 93.56 392 ALA A C 1
ATOM 3038 O O . ALA A 1 392 ? -23.537 -14.597 28.651 1.00 93.56 392 ALA A O 1
ATOM 3039 N N . LEU A 1 393 ? -21.490 -14.088 29.426 1.00 94.88 393 LEU A N 1
ATOM 3040 C CA . LEU A 1 393 ? -20.885 -13.896 28.107 1.00 94.88 393 LEU A CA 1
ATOM 3041 C C . LEU A 1 393 ? -20.662 -15.215 27.366 1.00 94.88 393 LEU A C 1
ATOM 3043 O O . LEU A 1 393 ? -20.846 -15.259 26.156 1.00 94.88 393 LEU A O 1
ATOM 3047 N N . LYS A 1 394 ? -20.274 -16.284 28.064 1.00 93.12 394 LYS A N 1
ATOM 3048 C CA . LYS A 1 394 ? -20.058 -17.612 27.473 1.00 93.12 394 LYS A CA 1
ATOM 3049 C C . LYS A 1 394 ? -21.371 -18.267 27.026 1.00 93.12 394 LYS A C 1
ATOM 3051 O O . LYS A 1 394 ? -21.415 -18.887 25.962 1.00 93.12 394 LYS A O 1
ATOM 3056 N N . ASP A 1 395 ? -22.426 -18.092 27.815 1.00 92.69 395 ASP A N 1
ATOM 3057 C CA . ASP A 1 395 ? -23.750 -18.675 27.583 1.00 92.69 395 ASP A CA 1
ATOM 3058 C C . ASP A 1 395 ? -24.551 -17.912 26.515 1.00 92.69 395 ASP A C 1
ATOM 3060 O O . ASP A 1 395 ? -25.571 -18.403 26.027 1.00 92.69 395 ASP A O 1
ATOM 3064 N N . ALA A 1 396 ? -24.089 -16.722 26.116 1.00 94.44 396 ALA A N 1
ATOM 3065 C CA . ALA A 1 396 ? -24.674 -15.982 25.008 1.00 94.44 396 ALA A CA 1
ATOM 3066 C C . ALA A 1 396 ? -24.576 -16.780 23.697 1.00 94.44 396 ALA A C 1
ATOM 3068 O O . ALA A 1 396 ? -23.571 -17.445 23.419 1.00 94.44 396 ALA A O 1
ATOM 3069 N N . THR A 1 397 ? -25.620 -16.687 22.870 1.00 96.44 397 THR A N 1
ATOM 3070 C CA . THR A 1 397 ? -25.690 -17.365 21.573 1.00 96.44 397 THR A CA 1
ATOM 3071 C C . THR A 1 397 ? -24.560 -16.875 20.664 1.00 96.44 397 THR A C 1
ATOM 3073 O O . THR A 1 397 ? -24.497 -15.684 20.378 1.00 96.44 397 THR A O 1
ATOM 3076 N N . PRO A 1 398 ? -23.658 -17.732 20.173 1.00 97.06 398 PRO A N 1
ATOM 3077 C CA . PRO A 1 398 ? -22.596 -17.280 19.284 1.00 97.06 398 PRO A CA 1
ATOM 3078 C C . PRO A 1 398 ? -23.088 -17.094 17.843 1.00 97.06 398 PRO A C 1
ATOM 3080 O O . PRO A 1 398 ? -24.014 -17.770 17.399 1.00 97.06 398 PRO A O 1
ATOM 3083 N N . VAL A 1 399 ? -22.419 -16.217 17.097 1.00 97.19 399 VAL A N 1
ATOM 3084 C CA . VAL A 1 399 ? -22.452 -16.198 15.631 1.00 97.19 399 VAL A CA 1
ATOM 3085 C C . VAL A 1 399 ? -21.605 -17.372 15.149 1.00 97.19 399 VAL A C 1
ATOM 3087 O O . VAL A 1 399 ? -20.385 -17.361 15.313 1.00 97.19 399 VAL A O 1
ATOM 3090 N N . ALA A 1 400 ? -22.260 -18.409 14.626 1.00 96.38 400 ALA A N 1
ATOM 3091 C CA . ALA A 1 400 ? -21.613 -19.667 14.246 1.00 96.38 400 ALA A CA 1
ATOM 3092 C C . ALA A 1 400 ? -20.812 -19.583 12.937 1.00 96.38 400 ALA A C 1
ATOM 3094 O O . ALA A 1 400 ? -19.861 -20.335 12.771 1.00 96.38 400 ALA A O 1
ATOM 3095 N N . ASP A 1 401 ? -21.185 -18.675 12.033 1.00 96.00 401 ASP A N 1
ATOM 3096 C CA . ASP A 1 401 ? -20.467 -18.407 10.785 1.00 96.00 401 ASP A CA 1
ATOM 3097 C C . ASP A 1 401 ? -20.175 -16.903 10.668 1.00 96.00 401 ASP A C 1
ATOM 3099 O O . ASP A 1 401 ? -20.960 -16.149 10.092 1.00 96.00 401 ASP A O 1
ATOM 3103 N N . PRO A 1 402 ? -19.079 -16.421 11.275 1.00 95.56 402 PRO A N 1
ATOM 3104 C CA . PRO A 1 402 ? -18.714 -15.012 11.196 1.00 95.56 402 PRO A CA 1
ATOM 3105 C C . PRO A 1 402 ? -18.457 -14.539 9.757 1.00 95.56 402 PRO A C 1
ATOM 3107 O O . PRO A 1 402 ? -18.695 -13.371 9.447 1.00 95.56 402 PRO A O 1
ATOM 3110 N N . ALA A 1 403 ? -17.994 -15.423 8.868 1.00 93.44 403 ALA A N 1
ATOM 3111 C CA . ALA A 1 403 ? -17.558 -15.042 7.530 1.00 93.44 403 ALA A CA 1
ATOM 3112 C C . ALA A 1 403 ? -18.690 -14.499 6.647 1.00 93.44 403 ALA A C 1
ATOM 3114 O O . ALA A 1 403 ? -18.450 -13.603 5.836 1.00 93.44 403 ALA A O 1
ATOM 3115 N N . SER A 1 404 ? -19.918 -14.989 6.844 1.00 93.19 404 SER A N 1
ATOM 3116 C CA . SER A 1 404 ? -21.113 -14.519 6.131 1.00 93.19 404 SER A CA 1
ATOM 3117 C C . SER A 1 404 ? -21.760 -13.267 6.733 1.00 93.19 404 SER A C 1
ATOM 3119 O O . SER A 1 404 ? -22.622 -12.661 6.097 1.00 93.19 404 SER A O 1
ATOM 3121 N N . ILE A 1 405 ? -21.353 -12.863 7.939 1.00 93.88 405 ILE A N 1
ATOM 3122 C CA . ILE A 1 405 ? -22.003 -11.796 8.713 1.00 93.88 405 ILE A CA 1
ATOM 3123 C C . ILE A 1 405 ? -21.168 -10.516 8.735 1.00 93.88 405 ILE A C 1
ATOM 3125 O O . ILE A 1 405 ? -21.715 -9.420 8.590 1.00 93.88 405 ILE A O 1
ATOM 3129 N N . PHE A 1 406 ? -19.855 -10.640 8.941 1.00 93.12 406 PHE A N 1
ATOM 3130 C CA . PHE A 1 406 ? -18.963 -9.491 9.042 1.00 93.12 406 PHE A CA 1
ATOM 3131 C C . PHE A 1 406 ? -18.590 -8.964 7.655 1.00 93.12 406 PHE A C 1
ATOM 3133 O O . PHE A 1 406 ? -18.029 -9.675 6.816 1.00 93.12 406 PHE A O 1
ATOM 3140 N N . ALA A 1 407 ? -18.859 -7.681 7.444 1.00 91.19 407 ALA A N 1
ATOM 3141 C CA . ALA A 1 407 ? -18.459 -6.941 6.259 1.00 91.19 407 ALA A CA 1
ATOM 3142 C C . ALA A 1 407 ? -17.910 -5.581 6.684 1.00 91.19 407 ALA A C 1
ATOM 3144 O O . ALA A 1 407 ? -18.351 -5.009 7.678 1.00 91.19 407 ALA A O 1
ATOM 3145 N N . TYR A 1 408 ? -16.931 -5.071 5.942 1.00 89.00 408 TYR A N 1
ATOM 3146 C CA . TYR A 1 408 ? -16.415 -3.730 6.166 1.00 89.00 408 TYR A CA 1
ATOM 3147 C C . TYR A 1 408 ? -16.808 -2.870 4.988 1.00 89.00 408 TYR A C 1
ATOM 3149 O O . TYR A 1 408 ? -16.522 -3.209 3.840 1.00 89.00 408 TYR A O 1
ATOM 3157 N N . ASP A 1 409 ? -17.434 -1.749 5.308 1.00 86.38 409 ASP A N 1
ATOM 3158 C CA . ASP A 1 409 ? -17.751 -0.721 4.345 1.00 86.38 409 ASP A CA 1
ATOM 3159 C C . ASP A 1 409 ? -17.052 0.589 4.752 1.00 86.38 409 ASP A C 1
ATOM 3161 O O . ASP A 1 409 ? -17.377 1.152 5.808 1.00 86.38 409 ASP A O 1
ATOM 3165 N N . PRO A 1 410 ? -16.060 1.073 3.976 1.00 87.81 410 PRO A N 1
ATOM 3166 C CA . PRO A 1 410 ? -15.349 2.300 4.304 1.00 87.81 410 PRO A CA 1
ATOM 3167 C C . PRO A 1 410 ? -16.297 3.496 4.409 1.00 87.81 410 PRO A C 1
ATOM 3169 O O . PRO A 1 410 ? -17.230 3.653 3.620 1.00 87.81 410 PRO A O 1
ATOM 3172 N N . LYS A 1 411 ? -16.026 4.402 5.355 1.00 87.88 411 LYS A N 1
ATOM 3173 C CA . LYS A 1 411 ? -16.774 5.666 5.466 1.00 87.88 411 LYS A CA 1
ATOM 3174 C C . LYS A 1 411 ? -16.602 6.521 4.211 1.00 87.88 411 LYS A C 1
ATOM 3176 O O . LYS A 1 411 ? -15.578 6.432 3.542 1.00 87.88 411 LYS A O 1
ATOM 3181 N N . ALA A 1 412 ? -17.541 7.440 3.973 1.00 90.12 412 ALA A N 1
ATOM 3182 C CA . ALA A 1 412 ? -17.473 8.394 2.861 1.00 90.12 412 ALA A CA 1
ATOM 3183 C C . ALA A 1 412 ? -16.122 9.134 2.783 1.00 90.12 412 ALA A C 1
ATOM 3185 O O . ALA A 1 412 ? -15.521 9.177 1.719 1.00 90.12 412 ALA A O 1
ATOM 3186 N N . GLU A 1 413 ? -15.606 9.614 3.919 1.00 91.25 413 GLU A N 1
ATOM 3187 C CA . GLU A 1 413 ? -14.296 10.280 4.017 1.00 91.25 413 GLU A CA 1
ATOM 3188 C C . GLU A 1 413 ? -13.137 9.369 3.573 1.00 91.25 413 GLU A C 1
ATOM 3190 O O . GLU A 1 413 ? -12.240 9.799 2.853 1.00 91.25 413 GLU A O 1
ATOM 3195 N N . ALA A 1 414 ? -13.164 8.093 3.973 1.00 91.94 414 ALA A N 1
ATOM 3196 C CA . ALA A 1 414 ? -12.158 7.116 3.570 1.00 91.94 414 ALA A CA 1
ATOM 3197 C C . ALA A 1 414 ? -12.286 6.764 2.082 1.00 91.94 414 ALA A C 1
ATOM 3199 O O . ALA A 1 414 ? -11.274 6.690 1.392 1.00 91.94 414 ALA A O 1
ATOM 3200 N N . ARG A 1 415 ? -13.512 6.609 1.562 1.00 93.31 415 ARG A N 1
ATOM 3201 C CA . ARG A 1 415 ? -13.747 6.382 0.126 1.00 93.31 415 ARG A CA 1
ATOM 3202 C C . ARG A 1 415 ? -13.246 7.547 -0.716 1.00 93.31 415 ARG A C 1
ATOM 3204 O O . ARG A 1 415 ? -12.599 7.312 -1.727 1.00 93.31 415 ARG A O 1
ATOM 3211 N N . GLU A 1 416 ? -13.511 8.781 -0.294 1.00 94.88 416 GLU A N 1
ATOM 3212 C CA . GLU A 1 416 ? -13.025 9.985 -0.972 1.00 94.88 416 GLU A CA 1
ATOM 3213 C C . GLU A 1 416 ? -11.492 10.045 -0.965 1.00 94.88 416 GLU A C 1
ATOM 3215 O O . GLU A 1 416 ? -10.884 10.285 -2.008 1.00 94.88 416 GLU A O 1
ATOM 3220 N N . ALA A 1 417 ? -10.857 9.747 0.174 1.00 95.31 417 ALA A N 1
ATOM 3221 C CA . ALA A 1 417 ? -9.402 9.680 0.278 1.00 95.31 417 ALA A CA 1
ATOM 3222 C C . ALA A 1 417 ? -8.799 8.599 -0.638 1.00 95.31 417 ALA A C 1
ATOM 3224 O O . ALA A 1 417 ? -7.862 8.884 -1.385 1.00 95.31 417 ALA A O 1
ATOM 3225 N N . ILE A 1 418 ? -9.359 7.382 -0.632 1.00 95.88 418 ILE A N 1
ATOM 3226 C CA . ILE A 1 418 ? -8.913 6.279 -1.496 1.00 95.88 418 ILE A CA 1
ATOM 3227 C C . ILE A 1 418 ? -9.127 6.641 -2.971 1.00 95.88 418 ILE A C 1
ATOM 3229 O O . ILE A 1 418 ? -8.214 6.469 -3.772 1.00 95.88 418 ILE A O 1
ATOM 3233 N N . ALA A 1 419 ? -10.285 7.189 -3.347 1.00 95.75 419 ALA A N 1
ATOM 3234 C CA . ALA A 1 419 ? -10.570 7.593 -4.725 1.00 95.75 419 ALA A CA 1
ATOM 3235 C C . ALA A 1 419 ? -9.620 8.703 -5.207 1.00 95.75 419 ALA A C 1
ATOM 3237 O O . ALA A 1 419 ? -9.080 8.629 -6.313 1.00 95.75 419 ALA A O 1
ATOM 3238 N N . GLY A 1 420 ? -9.357 9.704 -4.361 1.00 95.69 420 GLY A N 1
ATOM 3239 C CA . GLY A 1 420 ? -8.376 10.752 -4.642 1.00 95.69 420 GLY A CA 1
ATOM 3240 C C . GLY A 1 420 ? -6.962 10.194 -4.820 1.00 95.69 420 GLY A C 1
ATOM 3241 O O . GLY A 1 420 ? -6.215 10.663 -5.681 1.00 95.69 420 GLY A O 1
ATOM 3242 N N . HIS A 1 421 ? -6.607 9.167 -4.047 1.00 96.25 421 HIS A N 1
ATOM 3243 C CA . HIS A 1 421 ? -5.337 8.460 -4.171 1.00 96.25 421 HIS A CA 1
ATOM 3244 C C . HIS A 1 421 ? -5.244 7.645 -5.467 1.00 96.25 421 HIS A C 1
ATOM 3246 O O . HIS A 1 421 ? -4.287 7.816 -6.214 1.00 96.25 421 HIS A O 1
ATOM 3252 N N . VAL A 1 422 ? -6.272 6.863 -5.810 1.00 97.19 422 VAL A N 1
ATOM 3253 C CA . VAL A 1 422 ? -6.362 6.114 -7.081 1.00 97.19 422 VAL A CA 1
ATOM 3254 C C . VAL A 1 422 ? -6.202 7.043 -8.285 1.00 97.19 422 VAL A C 1
ATOM 3256 O O . VAL A 1 422 ? -5.423 6.755 -9.193 1.00 97.19 422 VAL A O 1
ATOM 3259 N N . TYR A 1 423 ? -6.885 8.192 -8.277 1.00 96.44 423 TYR A N 1
ATOM 3260 C CA . TYR A 1 423 ? -6.754 9.200 -9.329 1.00 96.44 423 TYR A CA 1
ATOM 3261 C C . TYR A 1 423 ? -5.305 9.692 -9.488 1.00 96.44 423 TYR A C 1
ATOM 3263 O O . TYR A 1 423 ? -4.795 9.808 -10.605 1.00 96.44 423 TYR A O 1
ATOM 3271 N N . LYS A 1 424 ? -4.612 9.946 -8.373 1.00 95.94 424 LYS A N 1
ATOM 3272 C CA . LYS A 1 424 ? -3.201 10.356 -8.378 1.00 95.94 424 LYS A CA 1
ATOM 3273 C C . LYS A 1 424 ? -2.273 9.253 -8.862 1.00 95.94 424 LYS A C 1
ATOM 3275 O O . LYS A 1 424 ? -1.395 9.559 -9.664 1.00 95.94 424 LYS A O 1
ATOM 3280 N N . CYS A 1 425 ? -2.483 8.007 -8.436 1.00 96.81 425 CYS A N 1
ATOM 3281 C CA . CYS A 1 425 ? -1.713 6.864 -8.921 1.00 96.81 425 CYS A CA 1
ATOM 3282 C C . CYS A 1 425 ? -1.833 6.732 -10.438 1.00 96.81 425 CYS A C 1
ATOM 3284 O O . CYS A 1 425 ? -0.816 6.643 -11.113 1.00 96.81 425 CYS A O 1
ATOM 3286 N N . ARG A 1 426 ? -3.052 6.813 -10.992 1.00 97.25 426 ARG A N 1
ATOM 3287 C CA . ARG A 1 426 ? -3.282 6.754 -12.446 1.00 97.25 426 ARG A CA 1
ATOM 3288 C C . ARG A 1 426 ? -2.551 7.863 -13.198 1.00 97.25 426 ARG A C 1
ATOM 3290 O O . ARG A 1 426 ? -1.896 7.597 -14.200 1.00 97.25 426 ARG A O 1
ATOM 3297 N N . ARG A 1 427 ? -2.636 9.104 -12.710 1.00 96.69 427 ARG A N 1
ATOM 3298 C CA . ARG A 1 427 ? -1.938 10.233 -13.339 1.00 96.69 427 ARG A CA 1
ATOM 3299 C C . ARG A 1 427 ? -0.416 10.089 -13.240 1.00 96.69 427 ARG A C 1
ATOM 3301 O O . ARG A 1 427 ? 0.278 10.324 -14.221 1.00 96.69 427 ARG A O 1
ATOM 3308 N N . SER A 1 428 ? 0.094 9.711 -12.070 1.00 96.88 428 SER A N 1
ATOM 3309 C CA . SER A 1 428 ? 1.527 9.500 -11.849 1.00 96.88 428 SER A CA 1
ATOM 3310 C C . SER A 1 428 ? 2.060 8.352 -12.706 1.00 96.88 428 SER A C 1
ATOM 3312 O O . SER A 1 428 ? 3.131 8.488 -13.285 1.00 96.88 428 SER A O 1
ATOM 3314 N N . LEU A 1 429 ? 1.287 7.273 -12.863 1.00 97.94 429 LEU A N 1
ATOM 3315 C CA . LEU A 1 429 ? 1.603 6.152 -13.744 1.00 97.94 429 LEU A CA 1
ATOM 3316 C C . LEU A 1 429 ? 1.743 6.599 -15.205 1.00 97.94 429 LEU A C 1
ATOM 3318 O O . LEU A 1 429 ? 2.742 6.277 -15.838 1.00 97.94 429 LEU A O 1
ATOM 3322 N N . ASP A 1 430 ? 0.786 7.369 -15.727 1.00 97.50 430 ASP A N 1
ATOM 3323 C CA . ASP A 1 430 ? 0.835 7.891 -17.100 1.00 97.50 430 ASP A CA 1
ATOM 3324 C C . ASP A 1 430 ? 2.083 8.764 -17.340 1.00 97.50 430 ASP A C 1
ATOM 3326 O O . ASP A 1 430 ? 2.803 8.574 -18.321 1.00 97.50 430 ASP A O 1
ATOM 3330 N N . VAL A 1 431 ? 2.400 9.671 -16.409 1.00 97.81 431 VAL A N 1
ATOM 3331 C CA . VAL A 1 431 ? 3.610 10.513 -16.482 1.00 97.81 431 VAL A CA 1
ATOM 3332 C C . VAL A 1 431 ? 4.890 9.672 -16.386 1.00 97.81 431 VAL A C 1
ATOM 3334 O O . VAL A 1 431 ? 5.835 9.888 -17.150 1.00 97.81 431 VAL A O 1
ATOM 3337 N N . ALA A 1 432 ? 4.929 8.693 -15.480 1.00 97.94 432 ALA A N 1
ATOM 3338 C CA . ALA A 1 432 ? 6.075 7.809 -15.290 1.00 97.94 432 ALA A CA 1
ATOM 3339 C C . ALA A 1 432 ? 6.357 6.977 -16.549 1.00 97.94 432 ALA A C 1
ATOM 3341 O O . ALA A 1 432 ? 7.488 6.942 -17.023 1.00 97.94 432 ALA A O 1
ATOM 3342 N N . LEU A 1 433 ? 5.324 6.388 -17.155 1.00 97.19 433 LEU A N 1
ATOM 3343 C CA . LEU A 1 433 ? 5.459 5.604 -18.383 1.00 97.19 433 LEU A CA 1
ATOM 3344 C C . LEU A 1 433 ? 5.914 6.459 -19.572 1.00 97.19 433 LEU A C 1
ATOM 3346 O O . LEU A 1 433 ? 6.808 6.050 -20.308 1.00 97.19 433 LEU A O 1
ATOM 3350 N N . LYS A 1 434 ? 5.376 7.676 -19.726 1.00 95.56 434 LYS A N 1
ATOM 3351 C CA . LYS A 1 434 ? 5.800 8.616 -20.782 1.00 95.56 434 LYS A CA 1
ATOM 3352 C C . LYS A 1 434 ? 7.247 9.077 -20.640 1.00 95.56 434 LYS A C 1
ATOM 3354 O O . LYS A 1 434 ? 7.892 9.371 -21.642 1.00 95.56 434 LYS A O 1
ATOM 3359 N N . SER A 1 435 ? 7.740 9.175 -19.409 1.00 95.62 435 SER A N 1
ATOM 3360 C CA . SER A 1 435 ? 9.115 9.595 -19.115 1.00 95.62 435 SER A CA 1
ATOM 3361 C C . SER A 1 435 ? 10.107 8.433 -19.012 1.00 95.62 435 SER A C 1
ATOM 3363 O O . SER A 1 435 ? 11.300 8.681 -18.854 1.00 95.62 435 SER A O 1
ATOM 3365 N N . GLY A 1 436 ? 9.639 7.182 -19.110 1.00 95.81 436 GLY A N 1
ATOM 3366 C CA . GLY A 1 436 ? 10.465 5.987 -18.925 1.00 95.81 436 GLY A CA 1
ATOM 3367 C C . GLY A 1 436 ? 10.880 5.724 -17.470 1.00 95.81 436 GLY A C 1
ATOM 3368 O O . GLY A 1 436 ? 11.810 4.959 -17.235 1.00 95.81 436 GLY A O 1
ATOM 3369 N N . ASP A 1 437 ? 10.220 6.333 -16.477 1.00 96.94 437 ASP A N 1
ATOM 3370 C CA . ASP A 1 437 ? 10.457 6.061 -15.051 1.00 96.94 437 ASP A CA 1
ATOM 3371 C C . ASP A 1 437 ? 9.713 4.783 -14.617 1.00 96.94 437 ASP A C 1
ATOM 3373 O O . ASP A 1 437 ? 8.702 4.805 -13.907 1.00 96.94 437 ASP A O 1
ATOM 3377 N N . TYR A 1 438 ? 10.200 3.635 -15.090 1.00 96.12 438 TYR A N 1
ATOM 3378 C CA . TYR A 1 438 ? 9.609 2.327 -14.793 1.00 96.12 438 TYR A CA 1
ATOM 3379 C C . TYR A 1 438 ? 9.583 1.963 -13.298 1.00 96.12 438 TYR A C 1
ATOM 3381 O O . TYR A 1 438 ? 8.597 1.353 -12.876 1.00 96.12 438 TYR A O 1
ATOM 3389 N N . PRO A 1 439 ? 10.572 2.343 -12.458 1.00 95.88 439 PRO A N 1
ATOM 3390 C CA . PRO A 1 439 ? 10.474 2.155 -11.011 1.00 95.88 439 PRO A CA 1
ATOM 3391 C C . PRO A 1 439 ? 9.275 2.881 -10.388 1.00 95.88 439 PRO A C 1
ATOM 3393 O O . PRO A 1 439 ? 8.565 2.292 -9.568 1.00 95.88 439 PRO A O 1
ATOM 3396 N N . LEU A 1 440 ? 9.011 4.133 -10.786 1.00 97.06 440 LEU A N 1
ATOM 3397 C CA . LEU A 1 440 ? 7.824 4.859 -10.335 1.00 97.06 440 LEU A CA 1
ATOM 3398 C C . LEU A 1 440 ? 6.540 4.225 -10.881 1.00 97.06 440 LEU A C 1
ATOM 3400 O O . LEU A 1 440 ? 5.592 4.036 -10.120 1.00 97.06 440 LEU A O 1
ATOM 3404 N N . ALA A 1 441 ? 6.511 3.833 -12.158 1.00 98.06 441 ALA A N 1
ATOM 3405 C CA . ALA A 1 441 ? 5.360 3.150 -12.751 1.00 98.06 441 ALA A CA 1
ATOM 3406 C C . ALA A 1 441 ? 5.013 1.844 -12.010 1.00 98.06 441 ALA A C 1
ATOM 3408 O O . ALA A 1 441 ? 3.850 1.617 -11.668 1.00 98.06 441 ALA A O 1
ATOM 3409 N N . ALA A 1 442 ? 6.020 1.026 -11.687 1.00 96.75 442 ALA A N 1
ATOM 3410 C CA . ALA A 1 442 ? 5.861 -0.195 -10.898 1.00 96.75 442 ALA A CA 1
ATOM 3411 C C . ALA A 1 442 ? 5.303 0.089 -9.507 1.00 96.75 442 ALA A C 1
ATOM 3413 O O . ALA A 1 442 ? 4.349 -0.557 -9.083 1.00 96.75 442 ALA A O 1
ATOM 3414 N N . TYR A 1 443 ? 5.828 1.109 -8.829 1.00 96.81 443 TYR A N 1
ATOM 3415 C CA . TYR A 1 443 ? 5.317 1.519 -7.527 1.00 96.81 443 TYR A CA 1
ATOM 3416 C C . TYR A 1 443 ? 3.834 1.920 -7.578 1.00 96.81 443 TYR A C 1
ATOM 3418 O O . TYR A 1 443 ? 3.050 1.485 -6.732 1.00 96.81 443 TYR A O 1
ATOM 3426 N N . GLN A 1 444 ? 3.415 2.697 -8.583 1.00 97.56 444 GLN A N 1
ATOM 3427 C CA . GLN A 1 444 ? 2.010 3.098 -8.726 1.00 97.56 444 GLN A CA 1
ATOM 3428 C C . GLN A 1 444 ? 1.094 1.914 -9.071 1.00 97.56 444 GLN A C 1
ATOM 3430 O O . GLN A 1 444 ? -0.002 1.801 -8.516 1.00 97.56 444 GLN A O 1
ATOM 3435 N N . LEU A 1 445 ? 1.535 1.000 -9.941 1.00 97.75 445 LEU A N 1
ATOM 3436 C CA . LEU A 1 445 ? 0.777 -0.212 -10.265 1.00 97.75 445 LEU A CA 1
ATOM 3437 C C . LEU A 1 445 ? 0.673 -1.172 -9.078 1.00 97.75 445 LEU A C 1
ATOM 3439 O O . LEU A 1 445 ? -0.394 -1.739 -8.858 1.00 97.75 445 LEU A O 1
ATOM 3443 N N . ASP A 1 446 ? 1.718 -1.310 -8.261 1.00 97.06 446 ASP A N 1
ATOM 3444 C CA . ASP A 1 446 ? 1.682 -2.102 -7.027 1.00 97.06 446 ASP A CA 1
ATOM 3445 C C . ASP A 1 446 ? 0.673 -1.560 -6.014 1.00 97.06 446 ASP A C 1
ATOM 3447 O O . ASP A 1 446 ? -0.023 -2.329 -5.338 1.00 97.06 446 ASP A O 1
ATOM 3451 N N . GLN A 1 447 ? 0.566 -0.235 -5.916 1.00 96.50 447 GLN A N 1
ATOM 3452 C CA . GLN A 1 447 ? -0.434 0.417 -5.081 1.00 96.50 447 GLN A CA 1
ATOM 3453 C C . GLN A 1 447 ? -1.860 0.147 -5.576 1.00 96.50 447 GLN A C 1
ATOM 3455 O O . GLN A 1 447 ? -2.715 -0.250 -4.780 1.00 96.50 447 GLN A O 1
ATOM 3460 N N . LEU A 1 448 ? -2.111 0.293 -6.881 1.00 97.56 448 LEU A N 1
ATOM 3461 C CA . LEU A 1 448 ? -3.410 -0.025 -7.484 1.00 97.56 448 LEU A CA 1
ATOM 3462 C C . LEU A 1 448 ? -3.753 -1.515 -7.332 1.00 97.56 448 LEU A C 1
ATOM 3464 O O . LEU A 1 448 ? -4.859 -1.850 -6.910 1.00 97.56 448 LEU A O 1
ATOM 3468 N N . ALA A 1 449 ? -2.791 -2.409 -7.573 1.00 96.75 449 ALA A N 1
ATOM 3469 C CA . ALA A 1 449 ? -2.949 -3.850 -7.391 1.00 96.75 449 ALA A CA 1
ATOM 3470 C C . ALA A 1 449 ? -3.286 -4.206 -5.938 1.00 96.75 449 ALA A C 1
ATOM 3472 O O . ALA A 1 449 ? -4.098 -5.094 -5.673 1.00 96.75 449 ALA A O 1
ATOM 3473 N N . PHE A 1 450 ? -2.660 -3.525 -4.975 1.00 95.75 450 PHE A N 1
ATOM 3474 C CA . PHE A 1 450 ? -2.959 -3.717 -3.564 1.00 95.75 450 PHE A CA 1
ATOM 3475 C C . PHE A 1 450 ? -4.389 -3.290 -3.218 1.00 95.75 450 PHE A C 1
ATOM 3477 O O . PHE A 1 450 ? -5.090 -4.070 -2.575 1.00 95.75 450 PHE A O 1
ATOM 3484 N N . LEU A 1 451 ? -4.843 -2.121 -3.681 1.00 95.38 451 LEU A N 1
ATOM 3485 C CA . LEU A 1 451 ? -6.223 -1.669 -3.469 1.00 95.38 451 LEU A CA 1
ATOM 3486 C C . LEU A 1 451 ? -7.245 -2.601 -4.131 1.00 95.38 451 LEU A C 1
ATOM 3488 O O . LEU A 1 451 ? -8.217 -2.978 -3.482 1.00 95.38 451 LEU A O 1
ATOM 3492 N N . HIS A 1 452 ? -6.994 -3.032 -5.371 1.00 95.00 452 HIS A N 1
ATOM 3493 C CA . HIS A 1 452 ? -7.827 -4.012 -6.070 1.00 95.00 452 HIS A CA 1
ATOM 3494 C C . HIS A 1 452 ? -7.973 -5.307 -5.256 1.00 95.00 452 HIS A C 1
ATOM 3496 O O . HIS A 1 452 ? -9.091 -5.760 -5.020 1.00 95.00 452 HIS A O 1
ATOM 3502 N N . ARG A 1 453 ? -6.866 -5.886 -4.767 1.00 94.00 453 ARG A N 1
ATOM 3503 C CA . ARG A 1 453 ? -6.921 -7.107 -3.943 1.00 94.00 453 ARG A CA 1
ATOM 3504 C C . ARG A 1 453 ? -7.677 -6.896 -2.634 1.00 94.00 453 ARG A C 1
ATOM 3506 O O . ARG A 1 453 ? -8.403 -7.784 -2.200 1.00 94.00 453 ARG A O 1
ATOM 3513 N N . LEU A 1 454 ? -7.483 -5.744 -1.999 1.00 91.19 454 LEU A N 1
ATOM 3514 C CA . LEU A 1 454 ? -8.055 -5.452 -0.690 1.00 91.19 454 LEU A CA 1
ATOM 3515 C C . LEU A 1 454 ? -9.567 -5.196 -0.750 1.00 91.19 454 LEU A C 1
ATOM 3517 O O . LEU A 1 454 ? -10.297 -5.585 0.157 1.00 91.19 454 LEU A O 1
ATOM 3521 N N . PHE A 1 455 ? -10.035 -4.579 -1.832 1.00 90.12 455 PHE A N 1
ATOM 3522 C CA . PHE A 1 455 ? -11.431 -4.212 -2.050 1.00 90.12 455 PHE A CA 1
ATOM 3523 C C . PHE A 1 455 ? -12.027 -4.955 -3.250 1.00 90.12 455 PHE A C 1
ATOM 3525 O O . PHE A 1 455 ? -12.720 -4.362 -4.068 1.00 90.12 455 PHE A O 1
ATOM 3532 N N . ALA A 1 456 ? -11.795 -6.268 -3.341 1.00 85.44 456 ALA A N 1
ATOM 3533 C CA . ALA A 1 456 ? -12.173 -7.094 -4.495 1.00 85.44 456 ALA A CA 1
ATOM 3534 C C . ALA A 1 456 ? -13.672 -7.058 -4.877 1.00 85.44 456 ALA A C 1
ATOM 3536 O O . ALA A 1 456 ? -14.038 -7.458 -5.979 1.00 85.44 456 ALA A O 1
ATOM 3537 N N . VAL A 1 457 ? -14.547 -6.608 -3.971 1.00 84.12 457 VAL A N 1
ATOM 3538 C CA . VAL A 1 457 ? -15.993 -6.464 -4.213 1.00 84.12 457 VAL A CA 1
ATOM 3539 C C . VAL A 1 457 ? -16.324 -5.185 -4.994 1.00 84.12 457 VAL A C 1
ATOM 3541 O O . VAL A 1 457 ? -17.337 -5.141 -5.688 1.00 84.12 457 VAL A O 1
ATOM 3544 N N . ASP A 1 458 ? -15.491 -4.149 -4.895 1.00 87.81 458 ASP A N 1
ATOM 3545 C CA . ASP A 1 458 ? -15.713 -2.870 -5.564 1.00 87.81 458 ASP A CA 1
ATOM 3546 C C . ASP A 1 458 ? -15.001 -2.856 -6.924 1.00 87.81 458 ASP A C 1
ATOM 3548 O O . ASP A 1 458 ? -13.770 -2.845 -7.022 1.00 87.81 458 ASP A O 1
ATOM 3552 N N . ALA A 1 459 ? -15.804 -2.865 -7.991 1.00 92.06 459 ALA A N 1
ATOM 3553 C CA . ALA A 1 459 ? -15.321 -2.903 -9.366 1.00 92.06 459 ALA A CA 1
ATOM 3554 C C . ALA A 1 459 ? -14.440 -1.696 -9.728 1.00 92.06 459 ALA A C 1
ATOM 3556 O O . ALA A 1 459 ? -13.546 -1.841 -10.555 1.00 92.06 459 ALA A O 1
ATOM 3557 N N . SER A 1 460 ? -14.619 -0.539 -9.080 1.00 93.81 460 SER A N 1
ATOM 3558 C CA . SER A 1 460 ? -13.894 0.686 -9.439 1.00 93.81 460 SER A CA 1
ATOM 3559 C C . SER A 1 460 ? -12.379 0.578 -9.227 1.00 93.81 460 SER A C 1
ATOM 3561 O O . SER A 1 460 ? -11.598 1.119 -10.011 1.00 93.81 460 SER A O 1
ATOM 3563 N N . TYR A 1 461 ? -11.931 -0.155 -8.201 1.00 93.50 461 TYR A N 1
ATOM 3564 C CA . TYR A 1 461 ? -10.501 -0.362 -7.945 1.00 93.50 461 TYR A CA 1
ATOM 3565 C C . TYR A 1 461 ? -9.884 -1.369 -8.909 1.00 93.50 461 TYR A C 1
ATOM 3567 O O . TYR A 1 461 ? -8.722 -1.226 -9.294 1.00 93.50 461 TYR A O 1
ATOM 3575 N N . ARG A 1 462 ? -10.667 -2.377 -9.306 1.00 95.19 462 ARG A N 1
ATOM 3576 C CA . ARG A 1 462 ? -10.273 -3.334 -10.336 1.00 95.19 462 ARG A CA 1
ATOM 3577 C C . ARG A 1 462 ? -10.121 -2.636 -11.684 1.00 95.19 462 ARG A C 1
ATOM 3579 O O . ARG A 1 462 ? -9.067 -2.768 -12.292 1.00 95.19 462 ARG A O 1
ATOM 3586 N N . GLU A 1 463 ? -11.121 -1.856 -12.090 1.00 96.50 463 GLU A N 1
ATOM 3587 C CA . GLU A 1 463 ? -11.093 -1.057 -13.319 1.00 96.50 463 GLU A CA 1
ATOM 3588 C C . GLU A 1 463 ? -9.868 -0.137 -13.341 1.00 96.50 463 GLU A C 1
ATOM 3590 O O . GLU A 1 463 ? -9.106 -0.162 -14.298 1.00 96.50 463 GLU A O 1
ATOM 3595 N N . ALA A 1 464 ? -9.592 0.586 -12.250 1.00 97.06 464 ALA A N 1
ATOM 3596 C CA . ALA A 1 464 ? -8.424 1.464 -12.179 1.00 97.06 464 ALA A CA 1
ATOM 3597 C C . ALA A 1 464 ? -7.081 0.723 -12.330 1.00 97.06 464 ALA A C 1
ATOM 3599 O O . ALA A 1 464 ? -6.142 1.270 -12.912 1.00 97.06 464 ALA A O 1
ATOM 3600 N N . TYR A 1 465 ? -6.968 -0.495 -11.790 1.00 97.81 465 TYR A N 1
ATOM 3601 C CA . TYR A 1 465 ? -5.782 -1.334 -11.967 1.00 97.81 465 TYR A CA 1
ATOM 3602 C C . TYR A 1 465 ? -5.668 -1.862 -13.403 1.00 97.81 465 TYR A C 1
ATOM 3604 O O . TYR A 1 465 ? -4.600 -1.753 -14.002 1.00 97.81 465 TYR A O 1
ATOM 3612 N N . GLU A 1 466 ? -6.758 -2.393 -13.961 1.00 96.38 466 GLU A N 1
ATOM 3613 C CA . GLU A 1 466 ? -6.812 -2.927 -15.327 1.00 96.38 466 GLU A CA 1
ATOM 3614 C C . GLU A 1 466 ? -6.522 -1.834 -16.368 1.00 96.38 466 GLU A C 1
ATOM 3616 O O . GLU A 1 466 ? -5.676 -2.036 -17.233 1.00 96.38 466 GLU A O 1
ATOM 3621 N N . GLU A 1 467 ? -7.092 -0.635 -16.218 1.00 97.06 467 GLU A N 1
ATOM 3622 C CA . GLU A 1 467 ? -6.761 0.532 -17.047 1.00 97.06 467 GLU A CA 1
ATOM 3623 C C . GLU A 1 467 ? -5.266 0.886 -16.957 1.00 97.06 467 GLU A C 1
ATOM 3625 O O . GLU A 1 467 ? -4.639 1.222 -17.960 1.00 97.06 467 GLU A O 1
ATOM 3630 N N . GLY A 1 468 ? -4.661 0.807 -15.766 1.00 97.31 468 GLY A N 1
ATOM 3631 C CA . GLY A 1 468 ? -3.223 1.031 -15.595 1.00 97.31 468 GLY A CA 1
ATOM 3632 C C . GLY A 1 468 ? -2.371 -0.003 -16.339 1.00 97.31 468 GLY A C 1
ATOM 3633 O O . GLY A 1 468 ? -1.371 0.351 -16.966 1.00 97.31 468 GLY A O 1
ATOM 3634 N N . VAL A 1 469 ? -2.786 -1.271 -16.301 1.00 96.88 469 VAL A N 1
ATOM 3635 C CA . VAL A 1 469 ? -2.163 -2.374 -17.045 1.00 96.88 469 VAL A CA 1
ATOM 3636 C C . VAL A 1 469 ? -2.307 -2.178 -18.559 1.00 96.88 469 VAL A C 1
ATOM 3638 O O . VAL A 1 469 ? -1.342 -2.381 -19.296 1.00 96.88 469 VAL A O 1
ATOM 3641 N N . GLU A 1 470 ? -3.467 -1.726 -19.033 1.00 95.69 470 GLU A N 1
ATOM 3642 C CA . GLU A 1 470 ? -3.693 -1.410 -20.448 1.00 95.69 470 GLU A CA 1
ATOM 3643 C C . GLU A 1 470 ? -2.810 -0.251 -20.930 1.00 95.69 470 GLU A C 1
ATOM 3645 O O . GLU A 1 470 ? -2.212 -0.338 -22.005 1.00 95.69 470 GLU A O 1
ATOM 3650 N N . VAL A 1 471 ? -2.668 0.813 -20.130 1.00 96.56 471 VAL A N 1
ATOM 3651 C CA . VAL A 1 471 ? -1.779 1.945 -20.447 1.00 96.56 471 VAL A CA 1
ATOM 3652 C C . VAL A 1 471 ? -0.320 1.490 -20.518 1.00 96.56 471 VAL A C 1
ATOM 3654 O O . VAL A 1 471 ? 0.393 1.873 -21.451 1.00 96.56 471 VAL A O 1
ATOM 3657 N N . LEU A 1 472 ? 0.120 0.637 -19.587 1.00 96.06 472 LEU A N 1
ATOM 3658 C CA . LEU A 1 472 ? 1.444 0.016 -19.633 1.00 96.06 472 LEU A CA 1
ATOM 3659 C C . LEU A 1 472 ? 1.638 -0.765 -20.938 1.00 96.06 472 LEU A C 1
ATOM 3661 O O . LEU A 1 472 ? 2.586 -0.497 -21.676 1.00 96.06 472 LEU A O 1
ATOM 3665 N N . LEU A 1 473 ? 0.724 -1.687 -21.249 1.00 95.19 473 LEU A N 1
ATOM 3666 C CA . LEU A 1 473 ? 0.812 -2.531 -22.438 1.00 95.19 473 LEU A CA 1
ATOM 3667 C C . LEU A 1 473 ? 0.835 -1.693 -23.722 1.00 95.19 473 LEU A C 1
ATOM 3669 O O . LEU A 1 473 ? 1.679 -1.911 -24.590 1.00 95.19 473 LEU A O 1
ATOM 3673 N N . SER A 1 474 ? -0.047 -0.696 -23.827 1.00 95.06 474 SER A N 1
ATOM 3674 C CA . SER A 1 474 ? -0.087 0.225 -24.965 1.00 95.06 474 SER A CA 1
ATOM 3675 C C . SER A 1 474 ? 1.205 1.029 -25.104 1.00 95.06 474 SER A C 1
ATOM 3677 O O . SER A 1 474 ? 1.647 1.271 -26.227 1.00 95.06 474 SER A O 1
ATOM 3679 N N . THR A 1 475 ? 1.814 1.451 -23.993 1.00 95.94 475 THR A N 1
ATOM 3680 C CA . THR A 1 475 ? 3.065 2.221 -24.017 1.00 95.94 475 THR A CA 1
ATOM 3681 C C . THR A 1 475 ? 4.222 1.353 -24.495 1.00 95.94 475 THR A C 1
ATOM 3683 O O . THR A 1 475 ? 4.929 1.739 -25.425 1.00 95.94 475 THR A O 1
ATOM 3686 N N . LEU A 1 476 ? 4.380 0.155 -23.923 1.00 95.38 476 LEU A N 1
ATOM 3687 C CA . LEU A 1 476 ? 5.436 -0.780 -24.317 1.00 95.38 476 LEU A CA 1
ATOM 3688 C C . LEU A 1 476 ? 5.285 -1.214 -25.779 1.00 95.38 476 LEU A C 1
ATOM 3690 O O . LEU A 1 476 ? 6.252 -1.166 -26.534 1.00 95.38 476 LEU A O 1
ATOM 3694 N N . ASN A 1 477 ? 4.064 -1.541 -26.214 1.00 95.06 477 ASN A N 1
ATOM 3695 C CA . ASN A 1 477 ? 3.784 -1.865 -27.613 1.00 95.06 477 ASN A CA 1
ATOM 3696 C C . ASN A 1 477 ? 4.068 -0.689 -28.552 1.00 95.06 477 ASN A C 1
ATOM 3698 O O . ASN A 1 477 ? 4.556 -0.910 -29.662 1.00 95.06 477 ASN A O 1
ATOM 3702 N N . GLY A 1 478 ? 3.804 0.546 -28.117 1.00 95.62 478 GLY A N 1
ATOM 3703 C CA . GLY A 1 478 ? 4.164 1.757 -28.849 1.00 95.62 478 GLY A CA 1
ATOM 3704 C C . GLY A 1 478 ? 5.676 1.899 -29.025 1.00 95.62 478 GLY A C 1
ATOM 3705 O O . GLY A 1 478 ? 6.136 2.068 -30.152 1.00 95.62 478 GLY A O 1
ATOM 3706 N N . VAL A 1 479 ? 6.448 1.757 -27.941 1.00 95.62 479 VAL A N 1
ATOM 3707 C CA . VAL A 1 479 ? 7.923 1.802 -27.973 1.00 95.62 479 VAL A CA 1
ATOM 3708 C C . VAL A 1 479 ? 8.480 0.712 -28.888 1.00 95.62 479 VAL A C 1
ATOM 3710 O O . VAL A 1 479 ? 9.278 1.009 -29.775 1.00 95.62 479 VAL A O 1
ATOM 3713 N N . THR A 1 480 ? 8.026 -0.535 -28.729 1.00 95.62 480 THR A N 1
ATOM 3714 C CA . THR A 1 480 ? 8.464 -1.660 -29.565 1.00 95.62 480 THR A CA 1
ATOM 3715 C C . THR A 1 480 ? 8.120 -1.435 -31.033 1.00 95.62 480 THR A C 1
ATOM 3717 O O . THR A 1 480 ? 9.002 -1.525 -31.879 1.00 95.62 480 THR A O 1
ATOM 3720 N N . SER A 1 481 ? 6.869 -1.096 -31.352 1.00 95.62 481 SER A N 1
ATOM 3721 C CA . SER A 1 481 ? 6.431 -0.940 -32.746 1.00 95.62 481 SER A CA 1
ATOM 3722 C C . SER A 1 481 ? 7.114 0.243 -33.435 1.00 95.62 481 SER A C 1
ATOM 3724 O O . SER A 1 481 ? 7.467 0.147 -34.610 1.00 95.62 481 SER A O 1
ATOM 3726 N N . GLN A 1 482 ? 7.337 1.348 -32.715 1.00 96.75 482 GLN A N 1
ATOM 3727 C CA . GLN A 1 482 ? 8.066 2.499 -33.243 1.00 96.75 482 GLN A CA 1
ATOM 3728 C C . GLN A 1 482 ? 9.529 2.136 -33.522 1.00 96.75 482 GLN A C 1
ATOM 3730 O O . GLN A 1 482 ? 10.012 2.389 -34.625 1.00 96.75 482 GLN A O 1
ATOM 3735 N N . ALA A 1 483 ? 10.205 1.485 -32.568 1.00 97.00 483 ALA A N 1
ATOM 3736 C CA . ALA A 1 483 ? 11.586 1.043 -32.733 1.00 97.00 483 ALA A CA 1
ATOM 3737 C C . ALA A 1 483 ? 11.734 0.043 -33.890 1.00 97.00 483 ALA A C 1
ATOM 3739 O O . ALA A 1 483 ? 12.650 0.177 -34.694 1.00 97.00 483 ALA A O 1
ATOM 3740 N N . GLU A 1 484 ? 10.814 -0.919 -34.029 1.00 96.25 484 GLU A N 1
ATOM 3741 C CA . GLU A 1 484 ? 10.779 -1.844 -35.168 1.00 96.25 484 GLU A CA 1
ATOM 3742 C C . GLU A 1 484 ? 10.598 -1.110 -36.493 1.00 96.25 484 GLU A C 1
ATOM 3744 O O . GLU A 1 484 ? 11.362 -1.340 -37.426 1.00 96.25 484 GLU A O 1
ATOM 3749 N N . SER A 1 485 ? 9.605 -0.223 -36.577 1.00 96.81 485 SER A N 1
ATOM 3750 C CA . SER A 1 485 ? 9.292 0.508 -37.803 1.00 96.81 485 SER A CA 1
ATOM 3751 C C . SER A 1 485 ? 10.449 1.408 -38.236 1.00 96.81 485 SER A C 1
ATOM 3753 O O . SER A 1 485 ? 10.814 1.422 -39.414 1.00 96.81 485 SER A O 1
ATOM 3755 N N . ASP A 1 486 ? 11.034 2.169 -37.307 1.00 96.69 486 ASP A N 1
ATOM 3756 C CA . ASP A 1 486 ? 12.170 3.042 -37.603 1.00 96.69 486 ASP A CA 1
ATOM 3757 C C . ASP A 1 486 ? 13.402 2.227 -38.000 1.00 96.69 486 ASP A C 1
ATOM 3759 O O . ASP A 1 486 ? 14.048 2.542 -39.003 1.00 96.69 486 ASP A O 1
ATOM 3763 N N . PHE A 1 487 ? 13.683 1.141 -37.278 1.00 96.56 487 PHE A N 1
ATOM 3764 C CA . PHE A 1 487 ? 14.822 0.279 -37.568 1.00 96.56 487 PHE A CA 1
ATOM 3765 C C . PHE A 1 487 ? 14.677 -0.416 -38.925 1.00 96.56 487 PHE A C 1
ATOM 3767 O O . PHE A 1 487 ? 15.586 -0.336 -39.750 1.00 96.56 487 PHE A O 1
ATOM 3774 N N . GLN A 1 488 ? 13.520 -1.019 -39.217 1.00 96.06 488 GLN A N 1
ATOM 3775 C CA . GLN A 1 488 ? 13.234 -1.660 -40.507 1.00 96.06 488 GLN A CA 1
ATOM 3776 C C . GLN A 1 488 ? 13.321 -0.674 -41.673 1.00 96.06 488 GLN A C 1
ATOM 3778 O O . GLN A 1 488 ? 13.881 -1.014 -42.717 1.00 96.06 488 GLN A O 1
ATOM 3783 N N . ARG A 1 489 ? 12.835 0.564 -41.503 1.00 96.88 489 ARG A N 1
ATOM 3784 C CA . ARG A 1 489 ? 13.010 1.623 -42.508 1.00 96.88 489 ARG A CA 1
ATOM 3785 C C . ARG A 1 489 ? 14.492 1.858 -42.798 1.00 96.88 489 ARG A C 1
ATOM 3787 O O . ARG A 1 489 ? 14.875 1.907 -43.963 1.00 96.88 489 ARG A O 1
ATOM 3794 N N . CYS A 1 490 ? 15.333 1.941 -41.767 1.00 96.38 490 CYS A N 1
ATOM 3795 C CA . CYS A 1 490 ? 16.777 2.124 -41.930 1.00 96.38 490 CYS A CA 1
ATOM 3796 C C . CYS A 1 490 ? 17.494 0.885 -42.499 1.00 96.38 490 CYS A C 1
ATOM 3798 O O . CYS A 1 490 ? 18.613 1.006 -43.001 1.00 96.38 490 CYS A O 1
ATOM 3800 N N . MET A 1 491 ? 16.875 -0.301 -42.491 1.00 95.69 491 MET A N 1
ATOM 3801 C CA . MET A 1 491 ? 17.433 -1.505 -43.125 1.00 95.69 491 MET A CA 1
ATOM 3802 C C . MET A 1 491 ? 17.239 -1.540 -44.644 1.00 95.69 491 MET A C 1
ATOM 3804 O O . MET A 1 491 ? 18.071 -2.128 -45.335 1.00 95.69 491 MET A O 1
ATOM 3808 N N . GLN A 1 492 ? 16.238 -0.843 -45.187 1.00 94.75 492 GLN A N 1
ATOM 3809 C CA . GLN A 1 492 ? 15.982 -0.780 -46.632 1.00 94.75 492 GLN A CA 1
ATOM 3810 C C . GLN A 1 492 ? 17.156 -0.164 -47.407 1.00 94.75 492 GLN A C 1
ATOM 3812 O O . GLN A 1 492 ? 17.814 0.761 -46.931 1.00 94.75 492 GLN A O 1
ATOM 3817 N N . ASP A 1 493 ? 17.421 -0.659 -48.615 1.00 90.81 493 ASP A N 1
ATOM 3818 C CA . ASP A 1 493 ? 18.621 -0.311 -49.393 1.00 90.81 493 ASP A CA 1
ATOM 3819 C C . ASP A 1 493 ? 18.772 1.180 -49.715 1.00 90.81 493 ASP A C 1
ATOM 3821 O O . ASP A 1 493 ? 19.895 1.679 -49.833 1.00 90.81 493 ASP A O 1
ATOM 3825 N N . ASP A 1 494 ? 17.650 1.887 -49.831 1.00 93.38 494 ASP A N 1
ATOM 3826 C CA . ASP A 1 494 ? 17.606 3.309 -50.173 1.00 93.38 494 ASP A CA 1
ATOM 3827 C C . ASP A 1 494 ? 17.883 4.230 -48.974 1.00 93.38 494 ASP A C 1
ATOM 3829 O O . ASP A 1 494 ? 18.109 5.430 -49.153 1.00 93.38 494 ASP A O 1
ATOM 3833 N N . TYR A 1 495 ? 17.910 3.686 -47.754 1.00 95.06 495 TYR A N 1
ATOM 3834 C CA . TYR A 1 495 ? 18.111 4.450 -46.526 1.00 95.06 495 TYR A CA 1
ATOM 3835 C C . TYR A 1 495 ? 19.458 4.118 -45.872 1.00 95.06 495 TYR A C 1
ATOM 3837 O O . TYR A 1 495 ? 19.762 2.943 -45.646 1.00 95.06 495 TYR A O 1
ATOM 3845 N N . PRO A 1 496 ? 20.283 5.126 -45.532 1.00 92.94 496 PRO A N 1
ATOM 3846 C CA . PRO A 1 496 ? 21.485 4.899 -44.742 1.00 92.94 496 PRO A CA 1
ATOM 3847 C C . PRO A 1 496 ? 21.111 4.624 -43.281 1.00 92.94 496 PRO A C 1
ATOM 3849 O O . PRO A 1 496 ? 20.253 5.310 -42.730 1.00 92.94 496 PRO A O 1
ATOM 3852 N N . LEU A 1 497 ? 21.793 3.666 -42.650 1.00 96.44 497 LEU A N 1
ATOM 3853 C CA . LEU A 1 497 ? 21.737 3.479 -41.200 1.00 96.44 497 LEU A CA 1
ATOM 3854 C C . LEU A 1 497 ? 22.758 4.411 -40.549 1.00 96.44 497 LEU A C 1
ATOM 3856 O O . LEU A 1 497 ? 23.946 4.333 -40.869 1.00 96.44 497 LEU A O 1
ATOM 3860 N N . ARG A 1 498 ? 22.308 5.286 -39.652 1.00 96.75 498 ARG A N 1
ATOM 3861 C CA . ARG A 1 498 ? 23.174 6.212 -38.918 1.00 96.75 498 ARG A CA 1
ATOM 3862 C C . ARG A 1 498 ? 23.407 5.728 -37.492 1.00 96.75 498 ARG A C 1
ATOM 3864 O O . ARG A 1 498 ? 22.692 4.867 -36.983 1.00 96.75 498 ARG A O 1
ATOM 3871 N N . LEU A 1 499 ? 24.408 6.310 -36.835 1.00 95.50 499 LEU A N 1
ATOM 3872 C CA . LEU A 1 499 ? 24.717 6.006 -35.439 1.00 95.50 499 LEU A CA 1
ATOM 3873 C C . LEU A 1 499 ? 23.537 6.347 -34.518 1.00 95.50 499 LEU A C 1
ATOM 3875 O O . LEU A 1 499 ? 23.240 5.588 -33.601 1.00 95.50 499 LEU A O 1
ATOM 3879 N N . GLU A 1 500 ? 22.838 7.448 -34.793 1.00 97.56 500 GLU A N 1
ATOM 3880 C CA . GLU A 1 500 ? 21.683 7.887 -34.010 1.00 97.56 500 GLU A CA 1
ATOM 3881 C C . GLU A 1 500 ? 20.524 6.880 -34.084 1.00 97.56 500 GLU A C 1
ATOM 3883 O O . GLU A 1 500 ? 19.855 6.648 -33.082 1.00 97.56 500 GLU A O 1
ATOM 3888 N N . ASP A 1 501 ? 20.324 6.223 -35.234 1.00 97.44 501 ASP A N 1
ATOM 3889 C CA . ASP A 1 501 ? 19.286 5.195 -35.399 1.00 97.44 501 ASP A CA 1
ATOM 3890 C C . ASP A 1 501 ? 19.598 3.954 -34.547 1.00 97.44 501 ASP A C 1
ATOM 3892 O O . ASP A 1 501 ? 18.719 3.372 -33.909 1.00 97.44 501 ASP A O 1
ATOM 3896 N N . VAL A 1 502 ? 20.875 3.557 -34.513 1.00 96.69 502 VAL A N 1
ATOM 3897 C CA . VAL A 1 502 ? 21.356 2.434 -33.698 1.00 96.69 502 VAL A CA 1
ATOM 3898 C C . VAL A 1 502 ? 21.230 2.754 -32.211 1.00 96.69 502 VAL A C 1
ATOM 3900 O O . VAL A 1 502 ? 20.765 1.910 -31.447 1.00 96.69 502 VAL A O 1
ATOM 3903 N N . GLN A 1 503 ? 21.593 3.972 -31.803 1.00 97.00 503 GLN A N 1
ATOM 3904 C CA . GLN A 1 503 ? 21.438 4.436 -30.424 1.00 97.00 503 GLN A CA 1
ATOM 3905 C C . GLN A 1 503 ? 19.966 4.470 -30.006 1.00 97.00 503 GLN A C 1
ATOM 3907 O O . GLN A 1 503 ? 19.641 3.931 -28.953 1.00 97.00 503 GLN A O 1
ATOM 3912 N N . ALA A 1 504 ? 19.068 4.989 -30.848 1.00 96.88 504 ALA A N 1
ATOM 3913 C CA . ALA A 1 504 ? 17.631 4.988 -30.574 1.00 96.88 504 ALA A CA 1
ATOM 3914 C C . ALA A 1 504 ? 17.076 3.561 -30.393 1.00 96.88 504 ALA A C 1
ATOM 3916 O O . ALA A 1 504 ? 16.285 3.304 -29.485 1.00 96.88 504 ALA A O 1
ATOM 3917 N N . PHE A 1 505 ? 17.533 2.599 -31.202 1.00 97.31 505 PHE A N 1
ATOM 3918 C CA . PHE A 1 505 ? 17.154 1.192 -31.039 1.00 97.31 505 PHE A CA 1
ATOM 3919 C C . PHE A 1 505 ? 17.715 0.574 -29.743 1.00 97.31 505 PHE A C 1
ATOM 3921 O O . PHE A 1 505 ? 17.019 -0.181 -29.063 1.00 97.31 505 PHE A O 1
ATOM 3928 N N . GLN A 1 506 ? 18.956 0.912 -29.362 1.00 96.69 506 GLN A N 1
ATOM 3929 C CA . GLN A 1 506 ? 19.556 0.494 -28.086 1.00 96.69 506 GLN A CA 1
ATOM 3930 C C . GLN A 1 506 ? 18.821 1.089 -26.879 1.00 96.69 506 GLN A C 1
ATOM 3932 O O . GLN A 1 506 ? 18.617 0.393 -25.886 1.00 96.69 506 GLN A O 1
ATOM 3937 N N . GLU A 1 507 ? 18.404 2.351 -26.960 1.00 96.06 507 GLU A N 1
ATOM 3938 C CA . GLU A 1 507 ? 17.598 3.010 -25.932 1.00 96.06 507 GLU A CA 1
ATOM 3939 C C . GLU A 1 507 ? 16.238 2.327 -25.773 1.00 96.06 507 GLU A C 1
ATOM 3941 O O . GLU A 1 507 ? 15.826 2.066 -24.644 1.00 96.06 507 GLU A O 1
ATOM 3946 N N . ALA A 1 508 ? 15.582 1.949 -26.875 1.00 96.69 508 ALA A N 1
ATOM 3947 C CA . ALA A 1 508 ? 14.337 1.185 -26.831 1.00 96.69 508 ALA A CA 1
ATOM 3948 C C . ALA A 1 508 ? 14.521 -0.199 -26.180 1.00 96.69 508 ALA A C 1
ATOM 3950 O O . ALA A 1 508 ? 13.717 -0.588 -25.334 1.00 96.69 508 ALA A O 1
ATOM 3951 N N . LEU A 1 509 ? 15.595 -0.926 -26.516 1.00 96.00 509 LEU A N 1
ATOM 3952 C CA . LEU A 1 509 ? 15.941 -2.195 -25.859 1.00 96.00 509 LEU A CA 1
ATOM 3953 C C . LEU A 1 509 ? 16.161 -2.009 -24.355 1.00 96.00 509 LEU A C 1
ATOM 3955 O O . LEU A 1 509 ? 15.537 -2.703 -23.556 1.00 96.00 509 LEU A O 1
ATOM 3959 N N . LYS A 1 510 ? 16.983 -1.025 -23.972 1.00 95.31 510 LYS A N 1
ATOM 3960 C CA . LYS A 1 510 ? 17.262 -0.701 -22.568 1.00 95.31 510 LYS A CA 1
ATOM 3961 C C . LYS A 1 510 ? 15.983 -0.354 -21.811 1.00 95.31 510 LYS A C 1
ATOM 3963 O O . LYS A 1 510 ? 15.800 -0.812 -20.690 1.00 95.31 510 LYS A O 1
ATOM 3968 N N . ALA A 1 511 ? 15.094 0.423 -22.425 1.00 94.25 511 ALA A N 1
ATOM 3969 C CA . ALA A 1 511 ? 13.814 0.787 -21.838 1.00 94.25 511 ALA A CA 1
ATOM 3970 C C . ALA A 1 511 ? 12.925 -0.446 -21.591 1.00 94.25 511 ALA A C 1
ATOM 3972 O O . ALA A 1 511 ? 12.330 -0.564 -20.524 1.00 94.25 511 ALA A O 1
ATOM 3973 N N . LEU A 1 512 ? 12.867 -1.395 -22.533 1.00 95.00 512 LEU A N 1
ATOM 3974 C CA . LEU A 1 512 ? 12.121 -2.648 -22.353 1.00 95.00 512 LEU A CA 1
ATOM 3975 C C . LEU A 1 512 ? 12.753 -3.563 -21.293 1.00 95.00 512 LEU A C 1
ATOM 3977 O O . LEU A 1 512 ? 12.023 -4.212 -20.546 1.00 95.00 512 LEU A O 1
ATOM 3981 N N . ASP A 1 513 ? 14.083 -3.597 -21.194 1.00 93.69 513 ASP A N 1
ATOM 3982 C CA . ASP A 1 513 ? 14.791 -4.355 -20.156 1.00 93.69 513 ASP A CA 1
ATOM 3983 C C . ASP A 1 513 ? 14.559 -3.754 -18.760 1.00 93.69 513 ASP A C 1
ATOM 3985 O O . ASP A 1 513 ? 14.307 -4.478 -17.798 1.00 93.69 513 ASP A O 1
ATOM 3989 N N . GLU A 1 514 ? 14.576 -2.425 -18.633 1.00 93.62 514 GLU A N 1
ATOM 3990 C CA . GLU A 1 514 ? 14.236 -1.726 -17.386 1.00 93.62 514 GLU A CA 1
ATOM 3991 C C . GLU A 1 514 ? 12.764 -1.914 -16.995 1.00 93.62 514 GLU A C 1
ATOM 3993 O O . GLU A 1 514 ? 12.443 -1.987 -15.806 1.00 93.62 514 GLU A O 1
ATOM 3998 N N . ALA A 1 515 ? 11.875 -2.049 -17.981 1.00 95.00 515 ALA A N 1
ATOM 3999 C CA . ALA A 1 515 ? 10.472 -2.380 -17.772 1.00 95.00 515 ALA A CA 1
ATOM 4000 C C . ALA A 1 515 ? 10.238 -3.871 -17.462 1.00 95.00 515 ALA A C 1
ATOM 4002 O O . ALA A 1 515 ? 9.136 -4.242 -17.055 1.00 95.00 515 ALA A O 1
ATOM 4003 N N . HIS A 1 516 ? 11.237 -4.745 -17.613 1.00 92.62 516 HIS A N 1
ATOM 4004 C CA . HIS A 1 516 ? 11.057 -6.190 -17.459 1.00 92.62 516 HIS A CA 1
ATOM 4005 C C . HIS A 1 516 ? 10.487 -6.611 -16.089 1.00 92.62 516 HIS A C 1
ATOM 4007 O O . HIS A 1 516 ? 9.505 -7.356 -16.076 1.00 92.62 516 HIS A O 1
ATOM 4013 N N . PRO A 1 517 ? 10.962 -6.086 -14.937 1.00 91.75 517 PRO A N 1
ATOM 4014 C CA . PRO A 1 517 ? 10.379 -6.430 -13.637 1.00 91.75 517 PRO A CA 1
ATOM 4015 C C . PRO A 1 517 ? 8.908 -6.012 -13.497 1.00 91.75 517 PRO A C 1
ATOM 4017 O O . PRO A 1 517 ? 8.155 -6.618 -12.735 1.00 91.75 517 PRO A O 1
ATOM 4020 N N . LEU A 1 518 ? 8.502 -4.954 -14.206 1.00 93.44 518 LEU A N 1
ATOM 4021 C CA . LEU A 1 518 ? 7.127 -4.463 -14.241 1.00 93.44 518 LEU A CA 1
ATOM 4022 C C . LEU A 1 518 ? 6.242 -5.389 -15.093 1.00 93.44 518 LEU A C 1
ATOM 4024 O O . LEU A 1 518 ? 5.134 -5.723 -14.673 1.00 93.44 518 LEU A O 1
ATOM 4028 N N . ILE A 1 519 ? 6.759 -5.853 -16.237 1.00 92.94 519 ILE A N 1
ATOM 4029 C CA . ILE A 1 519 ? 6.109 -6.847 -17.103 1.00 92.94 519 ILE A CA 1
ATOM 4030 C C . ILE A 1 519 ? 5.868 -8.146 -16.330 1.00 92.94 519 ILE A C 1
ATOM 4032 O O . ILE A 1 519 ? 4.729 -8.591 -16.250 1.00 92.94 519 ILE A O 1
ATOM 4036 N N . GLU A 1 520 ? 6.904 -8.715 -15.704 1.00 92.44 520 GLU A N 1
ATOM 4037 C CA . GLU A 1 520 ? 6.793 -9.982 -14.963 1.00 92.44 520 GLU A CA 1
ATOM 4038 C C . GLU A 1 520 ? 5.787 -9.918 -13.807 1.00 92.44 520 GLU A C 1
ATOM 4040 O O . GLU A 1 520 ? 5.142 -10.913 -13.476 1.00 92.44 520 GLU A O 1
ATOM 4045 N N . ARG A 1 521 ? 5.662 -8.751 -13.164 1.00 94.00 521 ARG A N 1
ATOM 4046 C CA . ARG A 1 521 ? 4.809 -8.576 -11.984 1.00 94.00 521 ARG A CA 1
ATOM 4047 C C . ARG A 1 521 ? 3.341 -8.344 -12.327 1.00 94.00 521 ARG A C 1
ATOM 4049 O O . ARG A 1 521 ? 2.477 -8.784 -11.568 1.00 94.00 521 ARG A O 1
ATOM 4056 N N . HIS A 1 522 ? 3.060 -7.616 -13.407 1.00 95.25 522 HIS A N 1
ATOM 4057 C CA . HIS A 1 522 ? 1.714 -7.104 -13.686 1.00 95.25 522 HIS A CA 1
ATOM 4058 C C . HIS A 1 522 ? 1.072 -7.647 -14.960 1.00 95.25 522 HIS A C 1
ATOM 4060 O O . HIS A 1 522 ? -0.153 -7.573 -15.072 1.00 95.25 522 HIS A O 1
ATOM 4066 N N . LEU A 1 523 ? 1.852 -8.180 -15.902 1.00 93.12 523 LEU A N 1
ATOM 4067 C CA . LEU A 1 523 ? 1.339 -8.730 -17.154 1.00 93.12 523 LEU A CA 1
ATOM 4068 C C . LEU A 1 523 ? 1.325 -10.258 -17.097 1.00 93.12 523 LEU A C 1
ATOM 4070 O O . LEU A 1 523 ? 2.230 -10.889 -16.557 1.00 93.12 523 LEU A O 1
ATOM 4074 N N . ASP A 1 524 ? 0.281 -10.861 -17.665 1.00 87.69 524 ASP A N 1
ATOM 4075 C CA . ASP A 1 524 ? 0.198 -12.313 -17.803 1.00 87.69 524 ASP A CA 1
ATOM 4076 C C . ASP A 1 524 ? 1.183 -12.771 -18.890 1.00 87.69 524 ASP A C 1
ATOM 4078 O O . ASP A 1 524 ? 0.960 -12.428 -20.050 1.00 87.69 524 ASP A O 1
ATOM 4082 N N . PRO A 1 525 ? 2.221 -13.571 -18.579 1.00 82.69 525 PRO A N 1
ATOM 4083 C CA . PRO A 1 525 ? 3.223 -14.004 -19.557 1.00 82.69 525 PRO A CA 1
ATOM 4084 C C . PRO A 1 525 ? 2.640 -14.822 -20.720 1.00 82.69 525 PRO A C 1
ATOM 4086 O O . PRO A 1 525 ? 3.316 -15.013 -21.729 1.00 82.69 525 PRO A O 1
ATOM 4089 N N . SER A 1 526 ? 1.407 -15.323 -20.596 1.00 82.00 526 SER A N 1
ATOM 4090 C CA . SER A 1 526 ? 0.697 -16.016 -21.674 1.00 82.00 526 SER A CA 1
ATOM 4091 C C . SER A 1 526 ? -0.008 -15.079 -22.661 1.00 82.00 526 SER A C 1
ATOM 4093 O O . SER A 1 526 ? -0.493 -15.547 -23.695 1.00 82.00 526 SER A O 1
ATOM 4095 N N . ALA A 1 527 ? -0.059 -13.772 -22.382 1.00 80.31 527 ALA A N 1
ATOM 4096 C CA . ALA A 1 527 ? -0.656 -12.806 -23.287 1.00 80.31 527 ALA A CA 1
ATOM 4097 C C . ALA A 1 527 ? 0.165 -12.737 -24.596 1.00 80.31 527 ALA A C 1
ATOM 4099 O O . ALA A 1 527 ? 1.361 -12.438 -24.563 1.00 80.31 527 ALA A O 1
ATOM 4100 N N . PRO A 1 528 ? -0.457 -13.002 -25.762 1.00 68.38 528 PRO A N 1
ATOM 4101 C CA . PRO A 1 528 ? 0.246 -13.171 -27.038 1.00 68.38 528 PRO A CA 1
ATOM 4102 C C . PRO A 1 528 ? 0.934 -11.897 -27.556 1.00 68.38 528 PRO A C 1
ATOM 4104 O O . PRO A 1 528 ? 1.766 -11.985 -28.455 1.00 68.38 528 PRO A O 1
ATOM 4107 N N . ASP A 1 529 ? 0.623 -10.739 -26.968 1.00 73.88 529 ASP A N 1
ATOM 4108 C CA . ASP A 1 529 ? 1.021 -9.413 -27.447 1.00 73.88 529 ASP A CA 1
ATOM 4109 C C . ASP A 1 529 ? 1.922 -8.651 -26.460 1.00 73.88 529 ASP A C 1
ATOM 4111 O O . ASP A 1 529 ? 1.953 -7.418 -26.471 1.00 73.88 529 ASP A O 1
ATOM 4115 N N . ILE A 1 530 ? 2.645 -9.346 -25.574 1.00 78.88 530 ILE A N 1
ATOM 4116 C CA . ILE A 1 530 ? 3.580 -8.661 -24.674 1.00 78.88 530 ILE A CA 1
ATOM 4117 C C . ILE A 1 530 ? 4.795 -8.181 -25.468 1.00 78.88 530 ILE A C 1
ATOM 4119 O O . ILE A 1 530 ? 5.668 -8.962 -25.855 1.00 78.88 530 ILE A O 1
ATOM 4123 N N . ALA A 1 531 ? 4.871 -6.866 -25.669 1.00 76.88 531 ALA A N 1
ATOM 4124 C CA . ALA A 1 531 ? 6.107 -6.190 -26.026 1.00 76.88 531 ALA A CA 1
ATOM 4125 C C . ALA A 1 531 ? 7.191 -6.497 -24.987 1.00 76.88 531 ALA A C 1
ATOM 4127 O O . ALA A 1 531 ? 7.060 -6.180 -23.807 1.00 76.88 531 ALA A O 1
ATOM 4128 N N . GLY A 1 532 ? 8.281 -7.101 -25.447 1.00 84.25 532 GLY A N 1
ATOM 4129 C CA . GLY A 1 532 ? 9.473 -7.353 -24.650 1.00 84.25 532 GLY A CA 1
ATOM 4130 C C . GLY A 1 532 ? 10.721 -7.193 -25.504 1.00 84.25 532 GLY A C 1
ATOM 4131 O O . GLY A 1 532 ? 10.652 -7.228 -26.739 1.00 84.25 532 GLY A O 1
ATOM 4132 N N . SER A 1 533 ? 11.876 -7.049 -24.855 1.00 89.00 533 SER A N 1
ATOM 4133 C CA . SER A 1 533 ? 13.164 -6.918 -25.546 1.00 89.00 533 SER A CA 1
ATOM 4134 C C . SER A 1 533 ? 13.446 -8.096 -26.482 1.00 89.00 533 SER A C 1
ATOM 4136 O O . SER A 1 533 ? 14.025 -7.903 -27.548 1.00 89.00 533 SER A O 1
ATOM 4138 N N . GLY A 1 534 ? 12.926 -9.292 -26.178 1.00 90.62 534 GLY A N 1
ATOM 4139 C CA . GLY A 1 534 ? 12.995 -10.463 -27.060 1.00 90.62 534 GLY A CA 1
ATOM 4140 C C . GLY A 1 534 ? 12.436 -10.227 -28.470 1.00 90.62 534 GLY A C 1
ATOM 4141 O O . GLY A 1 534 ? 13.026 -10.693 -29.444 1.00 90.62 534 GLY A O 1
ATOM 4142 N N . ARG A 1 535 ? 11.354 -9.451 -28.611 1.00 92.00 535 ARG A N 1
ATOM 4143 C CA . ARG A 1 535 ? 10.766 -9.130 -29.920 1.00 92.00 535 ARG A CA 1
ATOM 4144 C C . ARG A 1 535 ? 11.670 -8.189 -30.727 1.00 92.00 535 ARG A C 1
ATOM 4146 O O . ARG A 1 535 ? 11.898 -8.423 -31.912 1.00 92.00 535 ARG A O 1
ATOM 4153 N N . LEU A 1 536 ? 12.266 -7.186 -30.078 1.00 94.12 536 LEU A N 1
ATOM 4154 C CA . LEU A 1 536 ? 13.260 -6.314 -30.717 1.00 94.12 536 LEU A CA 1
ATOM 4155 C C . LEU A 1 536 ? 14.546 -7.069 -31.073 1.00 94.12 536 LEU A C 1
ATOM 4157 O O . LEU A 1 536 ? 15.093 -6.857 -32.153 1.00 94.12 536 LEU A O 1
ATOM 4161 N N . HIS A 1 537 ? 15.003 -7.993 -30.224 1.00 93.75 537 HIS A N 1
ATOM 4162 C CA . HIS A 1 537 ? 16.121 -8.876 -30.555 1.00 93.75 537 HIS A CA 1
ATOM 4163 C C . HIS A 1 537 ? 15.823 -9.731 -31.788 1.00 93.75 537 HIS A C 1
ATOM 4165 O O . HIS A 1 537 ? 16.656 -9.806 -32.687 1.00 93.75 537 HIS A O 1
ATOM 4171 N N . GLN A 1 538 ? 14.621 -10.300 -31.888 1.00 94.19 538 GLN A N 1
ATOM 4172 C CA . GLN A 1 538 ? 14.202 -11.039 -33.075 1.00 94.19 538 GLN A CA 1
ATOM 4173 C C . GLN A 1 538 ? 14.163 -10.143 -34.324 1.00 94.19 538 GLN A C 1
ATOM 4175 O O . GLN A 1 538 ? 14.636 -10.551 -35.383 1.00 94.19 538 GLN A O 1
ATOM 4180 N N . CYS A 1 539 ? 13.646 -8.914 -34.210 1.00 94.75 539 CYS A N 1
ATOM 4181 C CA . CYS A 1 539 ? 13.659 -7.935 -35.301 1.00 94.75 539 CYS A CA 1
ATOM 4182 C C . CYS A 1 539 ? 15.093 -7.634 -35.773 1.00 94.75 539 CYS A C 1
ATOM 4184 O O . CYS A 1 539 ? 15.370 -7.657 -36.974 1.00 94.75 539 CYS A O 1
ATOM 4186 N N . LEU A 1 540 ? 16.022 -7.439 -34.831 1.00 95.69 540 LEU A N 1
ATOM 4187 C CA . LEU A 1 540 ? 17.444 -7.234 -35.106 1.00 95.69 540 LEU A CA 1
ATOM 4188 C C . LEU A 1 540 ? 18.073 -8.443 -35.817 1.00 95.69 540 LEU A C 1
ATOM 4190 O O . LEU A 1 540 ? 18.772 -8.272 -36.815 1.00 95.69 540 LEU A O 1
ATOM 4194 N N . GLU A 1 541 ? 17.820 -9.662 -35.340 1.00 94.81 541 GLU A N 1
ATOM 4195 C CA . GLU A 1 541 ? 18.336 -10.892 -35.952 1.00 94.81 541 GLU A CA 1
ATOM 4196 C C . GLU A 1 541 ? 17.809 -11.102 -37.374 1.00 94.81 541 GLU A C 1
ATOM 4198 O O . GLU A 1 541 ? 18.589 -11.430 -38.274 1.00 94.81 541 GLU A O 1
ATOM 4203 N N . ILE A 1 542 ? 16.509 -10.875 -37.593 1.00 95.00 542 ILE A N 1
ATOM 4204 C CA . ILE A 1 542 ? 15.886 -10.951 -38.919 1.00 95.00 542 ILE A CA 1
ATOM 4205 C C . ILE A 1 542 ? 16.537 -9.930 -39.851 1.00 95.00 542 ILE A C 1
ATOM 4207 O O . ILE A 1 542 ? 17.030 -10.314 -40.909 1.00 95.00 542 ILE A O 1
ATOM 4211 N N . ALA A 1 543 ? 16.620 -8.664 -39.439 1.00 94.88 543 ALA A N 1
ATOM 4212 C CA . ALA A 1 543 ? 17.227 -7.597 -40.230 1.00 94.88 543 ALA A CA 1
ATOM 4213 C C . ALA A 1 543 ? 18.681 -7.906 -40.624 1.00 94.88 543 ALA A C 1
ATOM 4215 O O . ALA A 1 543 ? 19.057 -7.782 -41.791 1.00 94.88 543 ALA A O 1
ATOM 4216 N N . ILE A 1 544 ? 19.501 -8.366 -39.674 1.00 94.50 544 ILE A N 1
ATOM 4217 C CA . ILE A 1 544 ? 20.886 -8.778 -39.941 1.00 94.50 544 ILE A CA 1
ATOM 4218 C C . ILE A 1 544 ? 20.921 -9.954 -40.929 1.00 94.50 544 ILE A C 1
ATOM 4220 O O . ILE A 1 544 ? 21.751 -9.971 -41.843 1.00 94.50 544 ILE A O 1
ATOM 4224 N N . GLY A 1 545 ? 20.028 -10.933 -40.766 1.00 92.38 545 GLY A N 1
ATOM 4225 C CA . GLY A 1 545 ? 19.896 -12.070 -41.675 1.00 92.38 545 GLY A CA 1
ATOM 4226 C C . GLY A 1 545 ? 19.517 -11.654 -43.098 1.00 92.38 545 GLY A C 1
ATOM 4227 O O . GLY A 1 545 ? 20.076 -12.182 -44.060 1.00 92.38 545 GLY A O 1
ATOM 4228 N N . GLU A 1 546 ? 18.622 -10.679 -43.249 1.00 94.88 546 GLU A N 1
ATOM 4229 C CA . GLU A 1 546 ? 18.215 -10.136 -44.547 1.00 94.88 546 GLU A CA 1
ATOM 4230 C C . GLU A 1 546 ? 19.334 -9.353 -45.231 1.00 94.88 546 GLU A C 1
ATOM 4232 O O . GLU A 1 546 ? 19.581 -9.575 -46.418 1.00 94.88 546 GLU A O 1
ATOM 4237 N N . LEU A 1 547 ? 20.060 -8.509 -44.487 1.00 92.75 547 LEU A N 1
ATOM 4238 C CA . LEU A 1 547 ? 21.249 -7.819 -44.997 1.00 92.75 547 LEU A CA 1
ATOM 4239 C C . LEU A 1 547 ? 22.280 -8.825 -45.514 1.00 92.75 547 LEU A C 1
ATOM 4241 O O . LEU A 1 547 ? 22.792 -8.676 -46.624 1.00 92.75 547 LEU A O 1
ATOM 4245 N N . ARG A 1 548 ? 22.546 -9.877 -44.732 1.00 91.31 548 ARG A N 1
ATOM 4246 C CA . ARG A 1 548 ? 23.464 -10.953 -45.110 1.00 91.31 548 ARG A CA 1
ATOM 4247 C C . ARG A 1 548 ? 23.006 -11.676 -46.373 1.00 91.31 548 ARG A C 1
ATOM 4249 O O . ARG A 1 548 ? 23.785 -11.780 -47.314 1.00 91.31 548 ARG A O 1
ATOM 4256 N N . ARG A 1 549 ? 21.760 -12.153 -46.420 1.00 92.12 549 ARG A N 1
ATOM 4257 C CA . ARG A 1 549 ? 21.212 -12.847 -47.597 1.00 92.12 549 ARG A CA 1
ATOM 4258 C C . ARG A 1 549 ? 21.292 -11.959 -48.837 1.00 92.12 549 ARG A C 1
ATOM 4260 O O . ARG A 1 549 ? 21.741 -12.403 -49.886 1.00 92.12 549 ARG A O 1
ATOM 4267 N N . GLY A 1 550 ? 20.944 -10.682 -48.692 1.00 91.94 550 GLY A N 1
ATOM 4268 C CA . GLY A 1 550 ? 21.055 -9.709 -49.767 1.00 91.94 550 GLY A CA 1
ATOM 4269 C C . GLY A 1 550 ? 22.493 -9.513 -50.262 1.00 91.94 550 GLY A C 1
ATOM 4270 O O . GLY A 1 550 ? 22.698 -9.282 -51.449 1.00 91.94 550 GLY A O 1
ATOM 4271 N N . ILE A 1 551 ? 23.493 -9.599 -49.384 1.00 87.19 551 ILE A N 1
ATOM 4272 C CA . ILE A 1 551 ? 24.910 -9.567 -49.771 1.00 87.19 551 ILE A CA 1
ATOM 4273 C C . ILE A 1 551 ? 25.323 -10.861 -50.491 1.00 87.19 551 ILE A C 1
ATOM 4275 O O . ILE A 1 551 ? 26.057 -10.797 -51.472 1.00 87.19 551 ILE A O 1
ATOM 4279 N N . GLU A 1 552 ? 24.864 -12.019 -50.013 1.00 86.62 552 GLU A N 1
ATOM 4280 C CA . GLU A 1 552 ? 25.195 -13.336 -50.579 1.00 86.62 552 GLU A CA 1
ATOM 4281 C C . GLU A 1 552 ? 24.578 -13.558 -51.972 1.00 86.62 552 GLU A C 1
ATOM 4283 O O . GLU A 1 552 ? 25.190 -14.208 -52.819 1.00 86.62 552 GLU A O 1
ATOM 4288 N N . GLU A 1 553 ? 23.384 -13.016 -52.219 1.00 89.50 553 GLU A N 1
ATOM 4289 C CA . GLU A 1 553 ? 22.644 -13.175 -53.479 1.00 89.50 553 GLU A CA 1
ATOM 4290 C C . GLU A 1 553 ? 23.010 -12.128 -54.545 1.00 89.50 553 GLU A C 1
ATOM 4292 O O . GLU A 1 553 ? 22.832 -12.372 -55.742 1.00 89.50 553 GLU A O 1
ATOM 4297 N N . ALA A 1 554 ? 23.505 -10.955 -54.139 1.00 87.31 554 ALA A N 1
ATOM 4298 C CA . ALA A 1 554 ? 23.791 -9.857 -55.055 1.00 87.31 554 ALA A CA 1
ATOM 4299 C C . ALA A 1 554 ? 25.132 -10.021 -55.788 1.00 87.31 554 ALA A C 1
ATOM 4301 O O . ALA A 1 554 ? 26.103 -10.600 -55.299 1.00 87.31 554 ALA A O 1
ATOM 4302 N N . SER A 1 555 ? 25.210 -9.443 -56.990 1.00 81.81 555 SER A N 1
ATOM 4303 C CA . SER A 1 555 ? 26.478 -9.336 -57.711 1.00 81.81 555 SER A CA 1
ATOM 4304 C C . SER A 1 555 ? 27.448 -8.447 -56.922 1.00 81.81 555 SER A C 1
ATOM 4306 O O . SER A 1 555 ? 27.042 -7.376 -56.479 1.00 81.81 555 SER A O 1
ATOM 4308 N N . PRO A 1 556 ? 28.752 -8.775 -56.836 1.00 72.38 556 PRO A N 1
ATOM 4309 C CA . PRO A 1 556 ? 29.747 -7.911 -56.190 1.00 72.38 556 PRO A CA 1
ATOM 4310 C C . PRO A 1 556 ? 29.855 -6.497 -56.789 1.00 72.38 556 PRO A C 1
ATOM 4312 O O . PRO A 1 556 ? 30.509 -5.630 -56.215 1.00 72.38 556 PRO A O 1
ATOM 4315 N N . ARG A 1 557 ? 29.270 -6.273 -57.975 1.00 69.94 557 ARG A N 1
ATOM 4316 C CA . ARG A 1 557 ? 29.210 -4.968 -58.655 1.00 69.94 557 ARG A CA 1
ATOM 4317 C C . ARG A 1 557 ? 28.014 -4.113 -58.226 1.00 69.94 557 ARG A C 1
ATOM 4319 O O . ARG A 1 557 ? 27.917 -2.975 -58.673 1.00 69.94 557 ARG A O 1
ATOM 4326 N N . ASP A 1 558 ? 27.106 -4.660 -57.428 1.00 82.31 558 ASP A N 1
ATOM 4327 C CA . ASP A 1 558 ? 25.910 -3.969 -56.970 1.00 82.31 558 ASP A CA 1
ATOM 4328 C C . ASP A 1 558 ? 26.268 -2.933 -55.888 1.00 82.31 558 ASP A C 1
ATOM 4330 O O . ASP A 1 558 ? 26.882 -3.253 -54.867 1.00 82.31 558 ASP A O 1
ATOM 4334 N N . GLU A 1 559 ? 25.887 -1.672 -56.111 1.00 83.75 559 GLU A N 1
ATOM 4335 C CA . GLU A 1 559 ? 26.093 -0.573 -55.159 1.00 83.75 559 GLU A CA 1
ATOM 4336 C C . GLU A 1 559 ? 25.425 -0.869 -53.803 1.00 83.75 559 GLU A C 1
ATOM 4338 O O . GLU A 1 559 ? 25.943 -0.483 -52.750 1.00 83.75 559 GLU A O 1
ATOM 4343 N N . HIS A 1 560 ? 24.324 -1.628 -53.809 1.00 88.69 560 HIS A N 1
ATOM 4344 C CA . HIS A 1 560 ? 23.604 -2.023 -52.604 1.00 88.69 560 HIS A CA 1
ATOM 4345 C C . HIS A 1 560 ? 24.428 -2.948 -51.697 1.00 88.69 560 HIS A C 1
ATOM 4347 O O . HIS A 1 560 ? 24.277 -2.885 -50.478 1.00 88.69 560 HIS A O 1
ATOM 4353 N N . VAL A 1 561 ? 25.365 -3.742 -52.236 1.00 86.62 561 VAL A N 1
ATOM 4354 C CA . VAL A 1 561 ? 26.259 -4.592 -51.421 1.00 86.62 561 VAL A CA 1
ATOM 4355 C C . VAL A 1 561 ? 27.132 -3.741 -50.504 1.00 86.62 561 VAL A C 1
ATOM 4357 O O . VAL A 1 561 ? 27.278 -4.063 -49.326 1.00 86.62 561 VAL A O 1
ATOM 4360 N N . THR A 1 562 ? 27.669 -2.628 -51.014 1.00 81.94 562 THR A N 1
ATOM 4361 C CA . THR A 1 562 ? 28.509 -1.725 -50.209 1.00 81.94 562 THR A CA 1
ATOM 4362 C C . THR A 1 562 ? 27.693 -1.095 -49.084 1.00 81.94 562 THR A C 1
ATOM 4364 O O . THR A 1 562 ? 28.091 -1.182 -47.925 1.00 81.94 562 THR A O 1
ATOM 4367 N N . LYS A 1 563 ? 26.500 -0.570 -49.399 1.00 88.62 563 LYS A N 1
ATOM 4368 C CA . LYS A 1 563 ? 25.594 0.022 -48.401 1.00 88.62 563 LYS A CA 1
ATOM 4369 C C . LYS A 1 563 ? 25.193 -0.988 -47.323 1.00 88.62 563 LYS A C 1
ATOM 4371 O O . LYS A 1 563 ? 25.239 -0.674 -46.139 1.00 88.62 563 LYS A O 1
ATOM 4376 N N . ARG A 1 564 ? 24.834 -2.222 -47.697 1.00 91.56 564 ARG A N 1
ATOM 4377 C CA . ARG A 1 564 ? 24.469 -3.286 -46.739 1.00 91.56 564 ARG A CA 1
ATOM 4378 C C . ARG A 1 564 ? 25.637 -3.678 -45.830 1.00 91.56 564 ARG A C 1
ATOM 4380 O O . ARG A 1 564 ? 25.426 -3.916 -44.643 1.00 91.56 564 ARG A O 1
ATOM 4387 N N . LEU A 1 565 ? 26.863 -3.719 -46.356 1.00 85.44 565 LEU A N 1
ATOM 4388 C CA . LEU A 1 565 ? 28.061 -3.986 -45.555 1.00 85.44 565 LEU A CA 1
ATOM 4389 C C . LEU A 1 565 ? 28.340 -2.871 -44.551 1.00 85.44 565 LEU A C 1
ATOM 4391 O O . LEU A 1 565 ? 28.620 -3.178 -43.399 1.00 85.44 565 LEU A O 1
ATOM 4395 N N . GLU A 1 566 ? 28.220 -1.606 -44.955 1.00 87.38 566 GLU A N 1
ATOM 4396 C CA . GLU A 1 566 ? 28.373 -0.459 -44.049 1.00 87.38 566 GLU A CA 1
ATOM 4397 C C . GLU A 1 566 ? 27.386 -0.545 -42.874 1.00 87.38 566 GLU A C 1
ATOM 4399 O O . GLU A 1 566 ? 27.782 -0.373 -41.720 1.00 87.38 566 GLU A O 1
ATOM 4404 N N . LYS A 1 567 ? 26.127 -0.928 -43.140 1.00 94.19 567 LYS A N 1
ATOM 4405 C CA . LYS A 1 567 ? 25.137 -1.195 -42.082 1.00 94.19 567 LYS A CA 1
ATOM 4406 C C . LYS A 1 567 ? 25.582 -2.324 -41.152 1.00 94.19 567 LYS A C 1
ATOM 4408 O O . LYS A 1 567 ? 25.513 -2.170 -39.937 1.00 94.19 567 LYS A O 1
ATOM 4413 N N . LEU A 1 568 ? 26.058 -3.450 -41.696 1.00 91.12 568 LEU A N 1
ATOM 4414 C CA . LEU A 1 568 ? 26.539 -4.577 -40.885 1.00 91.12 568 LEU A CA 1
ATOM 4415 C C . LEU A 1 568 ? 27.773 -4.227 -40.046 1.00 91.12 568 LEU A C 1
ATOM 4417 O O . LEU A 1 568 ? 27.891 -4.736 -38.934 1.00 91.12 568 LEU A O 1
ATOM 4421 N N . VAL A 1 569 ? 28.678 -3.381 -40.550 1.00 87.25 569 VAL A N 1
ATOM 4422 C CA . VAL A 1 569 ? 29.828 -2.883 -39.779 1.00 87.25 569 VAL A CA 1
ATOM 4423 C C . VAL A 1 569 ? 29.331 -2.104 -38.567 1.00 87.25 569 VAL A C 1
ATOM 4425 O O . VAL A 1 569 ? 29.690 -2.443 -37.442 1.00 87.25 569 VAL A O 1
ATOM 4428 N N . LEU A 1 570 ? 28.438 -1.137 -38.783 1.00 91.69 570 LEU A N 1
ATOM 4429 C CA . LEU A 1 570 ? 27.891 -0.328 -37.698 1.00 91.69 570 LEU A CA 1
ATOM 4430 C C . LEU A 1 570 ? 27.119 -1.186 -36.678 1.00 91.69 570 LEU A C 1
ATOM 4432 O O . LEU A 1 570 ? 27.307 -1.057 -35.470 1.00 91.69 570 LEU A O 1
ATOM 4436 N N . LEU A 1 571 ? 26.302 -2.136 -37.146 1.00 94.19 571 LEU A N 1
ATOM 4437 C CA . LEU A 1 571 ? 25.596 -3.072 -36.266 1.00 94.19 571 LEU A CA 1
ATOM 4438 C C . LEU A 1 571 ? 26.553 -4.001 -35.507 1.00 94.19 571 LEU A C 1
ATOM 4440 O O . LEU A 1 571 ? 26.275 -4.339 -34.362 1.00 94.19 571 LEU A O 1
ATOM 4444 N N . LYS A 1 572 ? 27.683 -4.410 -36.094 1.00 91.44 572 LYS A N 1
ATOM 4445 C CA . LYS A 1 572 ? 28.706 -5.229 -35.419 1.00 91.44 572 LYS A CA 1
ATOM 4446 C C . LYS A 1 572 ? 29.367 -4.485 -34.263 1.00 91.44 572 LYS A C 1
ATOM 4448 O O . LYS A 1 572 ? 29.660 -5.115 -33.249 1.00 91.44 572 LYS A O 1
ATOM 4453 N N . GLU A 1 573 ? 29.587 -3.183 -34.400 1.00 91.31 573 GLU A N 1
ATOM 4454 C CA . GLU A 1 573 ? 30.173 -2.362 -33.336 1.00 91.31 573 GLU A CA 1
ATOM 4455 C C . GLU A 1 573 ? 29.247 -2.259 -32.116 1.00 91.31 573 GLU A C 1
ATOM 4457 O O . GLU A 1 573 ? 29.712 -2.340 -30.979 1.00 91.31 573 GLU A O 1
ATOM 4462 N N . HIS A 1 574 ? 27.935 -2.156 -32.344 1.00 94.38 574 HIS A N 1
ATOM 4463 C CA . HIS A 1 574 ? 26.939 -1.945 -31.288 1.00 94.38 574 HIS A CA 1
ATOM 4464 C C . HIS A 1 574 ? 26.256 -3.230 -30.790 1.00 94.38 574 HIS A C 1
ATOM 4466 O O . HIS A 1 574 ? 25.801 -3.283 -29.647 1.00 94.38 574 HIS A O 1
ATOM 4472 N N . PHE A 1 575 ? 26.217 -4.280 -31.612 1.00 94.31 575 PHE A N 1
ATOM 4473 C CA . PHE A 1 575 ? 25.603 -5.579 -31.320 1.00 94.31 575 PHE A CA 1
ATOM 4474 C C . PHE A 1 575 ? 26.537 -6.741 -31.708 1.00 94.31 575 PHE A C 1
ATOM 4476 O O . PHE A 1 575 ? 26.196 -7.575 -32.557 1.00 94.31 575 PHE A O 1
ATOM 4483 N N . PRO A 1 576 ? 27.730 -6.844 -31.090 1.00 90.50 576 PRO A N 1
ATOM 4484 C CA . PRO A 1 576 ? 28.776 -7.769 -31.527 1.00 90.50 576 PRO A CA 1
ATOM 4485 C C . PRO A 1 576 ? 28.367 -9.244 -31.443 1.00 90.50 576 PRO A C 1
ATOM 4487 O O . PRO A 1 576 ? 28.799 -10.044 -32.272 1.00 90.50 576 PRO A O 1
ATOM 4490 N N . SER A 1 577 ? 27.514 -9.607 -30.480 1.00 89.25 577 SER A N 1
ATOM 4491 C CA . SER A 1 577 ? 27.017 -10.976 -30.298 1.00 89.25 577 SER A CA 1
ATOM 4492 C C . SER A 1 577 ? 26.142 -11.455 -31.460 1.00 89.25 577 SER A C 1
ATOM 4494 O O . SER A 1 577 ? 26.231 -12.620 -31.842 1.00 89.25 577 SER A O 1
ATOM 4496 N N . CYS A 1 578 ? 25.334 -10.563 -32.040 1.00 86.44 578 CYS A N 1
ATOM 4497 C CA . CYS A 1 578 ? 24.374 -10.895 -33.095 1.00 86.44 578 CYS A CA 1
ATOM 4498 C C . CYS A 1 578 ? 24.964 -10.631 -34.488 1.00 86.44 578 CYS A C 1
ATOM 4500 O O . CYS A 1 578 ? 24.959 -11.502 -35.359 1.00 86.44 578 CYS A O 1
ATOM 4502 N N . ALA A 1 579 ? 25.523 -9.436 -34.697 1.00 81.25 579 ALA A N 1
ATOM 4503 C CA . ALA A 1 579 ? 25.998 -8.986 -36.003 1.00 81.25 579 ALA A CA 1
ATOM 4504 C C . ALA A 1 579 ? 27.421 -9.463 -36.330 1.00 81.25 579 ALA A C 1
ATOM 4506 O O . ALA A 1 579 ? 27.736 -9.668 -37.501 1.00 81.25 579 ALA A O 1
ATOM 4507 N N . GLY A 1 580 ? 28.277 -9.699 -35.328 1.00 79.75 580 GLY A N 1
ATOM 4508 C CA . GLY A 1 580 ? 29.670 -10.113 -35.535 1.00 79.75 580 GLY A CA 1
ATOM 4509 C C . GLY A 1 580 ? 29.817 -11.381 -36.386 1.00 79.75 580 GLY A C 1
ATOM 4510 O O . GLY A 1 580 ? 30.440 -11.318 -37.451 1.00 79.75 580 GLY A O 1
ATOM 4511 N N . PRO A 1 581 ? 29.200 -12.513 -35.990 1.00 85.31 581 PRO A N 1
ATOM 4512 C CA . PRO A 1 581 ? 29.263 -13.755 -36.759 1.00 85.31 581 PRO A CA 1
ATOM 4513 C C . PRO A 1 581 ? 28.691 -13.625 -38.178 1.00 85.31 581 PRO A C 1
ATOM 4515 O O . PRO A 1 581 ? 29.215 -14.236 -39.112 1.00 85.31 581 PRO A O 1
ATOM 4518 N N . GLN A 1 582 ? 27.633 -12.826 -38.347 1.00 81.12 582 GLN A N 1
ATOM 4519 C CA . GLN A 1 582 ? 26.947 -12.641 -39.629 1.00 81.12 582 GLN A CA 1
ATOM 4520 C C . GLN A 1 582 ? 27.744 -11.747 -40.579 1.00 81.12 582 GLN A C 1
ATOM 4522 O O . GLN A 1 582 ? 27.833 -12.053 -41.767 1.00 81.12 582 GLN A O 1
ATOM 4527 N N . TYR A 1 583 ? 28.392 -10.699 -40.069 1.00 78.69 583 TYR A N 1
ATOM 4528 C CA . TYR A 1 583 ? 29.348 -9.901 -40.831 1.00 78.69 583 TYR A CA 1
ATOM 4529 C C . TYR A 1 583 ? 30.517 -10.771 -41.302 1.00 78.69 583 TYR A C 1
ATOM 4531 O O . TYR A 1 583 ? 30.802 -10.831 -42.496 1.00 78.69 583 TYR A O 1
ATOM 4539 N N . ASP A 1 584 ? 31.145 -11.530 -40.399 1.00 76.12 584 ASP A N 1
ATOM 4540 C CA . ASP A 1 584 ? 32.280 -12.389 -40.753 1.00 76.12 584 ASP A CA 1
ATOM 4541 C C . ASP A 1 584 ? 31.874 -13.492 -41.754 1.00 76.12 584 ASP A C 1
ATOM 4543 O O . ASP A 1 584 ? 32.668 -13.901 -42.605 1.00 76.12 584 ASP A O 1
ATOM 4547 N N . ALA A 1 585 ? 30.635 -13.993 -41.681 1.00 80.44 585 ALA A N 1
ATOM 4548 C CA . ALA A 1 585 ? 30.066 -14.903 -42.675 1.00 80.44 585 ALA A CA 1
ATOM 4549 C C . ALA A 1 585 ? 29.827 -14.215 -44.029 1.00 80.44 585 ALA A C 1
ATOM 4551 O O . ALA A 1 585 ? 30.259 -14.750 -45.046 1.00 80.44 585 ALA A O 1
ATOM 4552 N N . SER A 1 586 ? 29.228 -13.022 -44.040 1.00 75.62 586 SER A N 1
ATOM 4553 C CA . SER A 1 586 ? 28.944 -12.248 -45.260 1.00 75.62 586 SER A CA 1
ATOM 4554 C C . SER A 1 586 ? 30.229 -11.885 -46.002 1.00 75.62 586 SER A C 1
ATOM 4556 O O . SER A 1 586 ? 30.339 -12.087 -47.210 1.00 75.62 586 SER A O 1
ATOM 4558 N N . VAL A 1 587 ? 31.256 -11.425 -45.279 1.00 72.44 587 VAL A N 1
ATOM 4559 C CA . VAL A 1 587 ? 32.555 -11.114 -45.885 1.00 72.44 587 VAL A CA 1
ATOM 4560 C C . VAL A 1 587 ? 33.221 -12.388 -46.419 1.00 72.44 587 VAL A C 1
ATOM 4562 O O . VAL A 1 587 ? 33.758 -12.375 -47.525 1.00 72.44 587 VAL A O 1
ATOM 4565 N N . ARG A 1 588 ? 33.139 -13.522 -45.704 1.00 75.69 588 ARG A N 1
ATOM 4566 C CA . ARG A 1 588 ? 33.612 -14.816 -46.233 1.00 75.69 588 ARG A CA 1
ATOM 4567 C C . ARG A 1 588 ? 32.848 -15.248 -47.483 1.00 75.69 588 ARG A C 1
ATOM 4569 O O . ARG A 1 588 ? 33.480 -15.755 -48.403 1.00 75.69 588 ARG A O 1
ATOM 4576 N N . ALA A 1 589 ? 31.537 -15.039 -47.537 1.00 75.25 589 ALA A N 1
ATOM 4577 C CA . ALA A 1 589 ? 30.711 -15.375 -48.690 1.00 75.25 589 ALA A CA 1
ATOM 4578 C C . ALA A 1 589 ? 31.029 -14.502 -49.911 1.00 75.25 589 ALA A C 1
ATOM 4580 O O . ALA A 1 589 ? 31.015 -15.009 -51.023 1.00 75.25 589 ALA A O 1
ATOM 4581 N N . LEU A 1 590 ? 31.410 -13.236 -49.723 1.00 69.12 590 LEU A N 1
ATOM 4582 C CA . LEU A 1 590 ? 31.907 -12.384 -50.811 1.00 69.12 590 LEU A CA 1
ATOM 4583 C C . LEU A 1 590 ? 33.317 -12.776 -51.271 1.00 69.12 590 LEU A C 1
ATOM 4585 O O . LEU A 1 590 ? 33.626 -12.746 -52.462 1.00 69.12 590 LEU A O 1
ATOM 4589 N N . ILE A 1 591 ? 34.179 -13.174 -50.333 1.00 65.12 591 ILE A N 1
ATOM 4590 C CA . ILE A 1 591 ? 35.551 -13.598 -50.630 1.00 65.12 591 ILE A CA 1
ATOM 4591 C C . ILE A 1 591 ? 35.584 -14.998 -51.263 1.00 65.12 591 ILE A C 1
ATOM 4593 O O . ILE A 1 591 ? 36.451 -15.263 -52.090 1.00 65.12 591 ILE A O 1
ATOM 4597 N N . SER A 1 592 ? 34.665 -15.901 -50.916 1.00 71.19 592 SER A N 1
ATOM 4598 C CA . SER A 1 592 ? 34.710 -17.308 -51.335 1.00 71.19 592 SER A CA 1
ATOM 4599 C C . SER A 1 592 ? 34.613 -17.503 -52.857 1.00 71.19 592 SER A C 1
ATOM 4601 O O . SER A 1 592 ? 35.491 -18.179 -53.384 1.00 71.19 592 SER A O 1
ATOM 4603 N N . PRO A 1 593 ? 33.688 -16.877 -53.613 1.00 64.69 593 PRO A N 1
ATOM 4604 C CA . PRO A 1 593 ? 33.671 -16.933 -55.076 1.00 64.69 593 PRO A CA 1
ATOM 4605 C C . PRO A 1 593 ? 34.955 -16.395 -55.701 1.00 64.69 593 PRO A C 1
ATOM 4607 O O . PRO A 1 593 ? 35.385 -16.883 -56.738 1.00 64.69 593 PRO A O 1
ATOM 4610 N N . ILE A 1 594 ? 35.598 -15.422 -55.056 1.00 58.41 594 ILE A N 1
ATOM 4611 C CA . ILE A 1 594 ? 36.859 -14.829 -55.508 1.00 58.41 594 ILE A CA 1
ATOM 4612 C C . ILE A 1 594 ? 38.026 -15.772 -55.210 1.00 58.41 594 ILE A C 1
ATOM 4614 O O . ILE A 1 594 ? 38.903 -15.938 -56.045 1.00 58.41 594 ILE A O 1
ATOM 4618 N N . GLN A 1 595 ? 38.022 -16.442 -54.058 1.00 59.03 595 GLN A N 1
ATOM 4619 C CA . GLN A 1 595 ? 38.991 -17.478 -53.702 1.00 59.03 595 GLN A CA 1
ATOM 4620 C C . GLN A 1 595 ? 38.794 -18.770 -54.488 1.00 59.03 595 GLN A C 1
ATOM 4622 O O . GLN A 1 595 ? 39.772 -19.468 -54.708 1.00 59.03 595 GLN A O 1
ATOM 4627 N N . VAL A 1 596 ? 37.570 -19.094 -54.906 1.00 61.84 596 VAL A N 1
ATOM 4628 C CA . VAL A 1 596 ? 37.260 -20.223 -55.786 1.00 61.84 596 VAL A CA 1
ATOM 4629 C C . VAL A 1 596 ? 37.604 -19.863 -57.222 1.00 61.84 596 VAL A C 1
ATOM 4631 O O . VAL A 1 596 ? 38.209 -20.683 -57.872 1.00 61.84 596 VAL A O 1
ATOM 4634 N N . GLN A 1 597 ? 37.350 -18.648 -57.710 1.00 50.09 597 GLN A N 1
ATOM 4635 C CA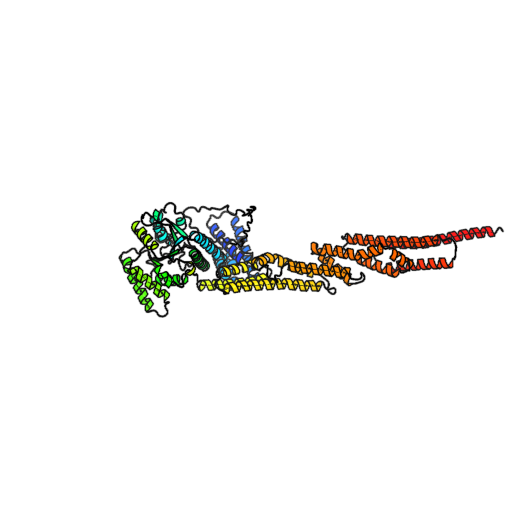 . GLN A 1 597 ? 37.848 -18.202 -59.023 1.00 50.09 597 GLN A CA 1
ATOM 4636 C C . GLN A 1 597 ? 39.367 -18.003 -59.051 1.00 50.09 597 GLN A C 1
ATOM 4638 O O . GLN A 1 597 ? 39.986 -18.147 -60.101 1.00 50.09 597 GLN A O 1
ATOM 4643 N N . ALA A 1 598 ? 39.973 -17.672 -57.910 1.00 48.06 598 ALA A N 1
ATOM 4644 C CA . ALA A 1 598 ? 41.413 -17.735 -57.745 1.00 48.06 598 ALA A CA 1
ATOM 4645 C C . ALA A 1 598 ? 41.843 -19.207 -57.721 1.00 48.06 598 ALA A C 1
ATOM 4647 O O . ALA A 1 598 ? 42.544 -19.628 -58.606 1.00 48.06 598 ALA A O 1
ATOM 4648 N N . GLY A 1 599 ? 41.389 -20.047 -56.796 1.00 49.09 599 GLY A N 1
ATOM 4649 C CA . GLY A 1 599 ? 41.788 -21.460 -56.696 1.00 49.09 599 GLY A CA 1
ATOM 4650 C C . GLY A 1 599 ? 41.493 -22.308 -57.942 1.00 49.09 599 GLY A C 1
ATOM 4651 O O . GLY A 1 599 ? 42.299 -23.163 -58.299 1.00 49.09 599 GLY A O 1
ATOM 4652 N N . ASP A 1 600 ? 40.397 -22.023 -58.641 1.00 46.06 600 ASP A N 1
ATOM 4653 C CA . ASP A 1 600 ? 40.028 -22.509 -59.972 1.00 46.06 600 ASP A CA 1
ATOM 4654 C C . ASP A 1 600 ? 40.674 -21.618 -61.047 1.00 46.06 600 ASP A C 1
ATOM 4656 O O . ASP A 1 600 ? 40.031 -21.038 -61.926 1.00 46.06 600 ASP A O 1
ATOM 4660 N N . PHE A 1 601 ? 42.006 -21.507 -60.976 1.00 50.06 601 PHE A N 1
ATOM 4661 C CA . PHE A 1 601 ? 42.833 -20.809 -61.964 1.00 50.06 601 PHE A CA 1
ATOM 4662 C C . PHE A 1 601 ? 42.715 -21.420 -63.373 1.00 50.06 601 PHE A C 1
ATOM 4664 O O . PHE A 1 601 ? 43.335 -20.892 -64.290 1.00 50.06 601 PHE A O 1
ATOM 4671 N N . GLY A 1 602 ? 41.932 -22.488 -63.585 1.00 51.31 602 GLY A N 1
ATOM 4672 C CA . GLY A 1 602 ? 41.566 -22.978 -64.914 1.00 51.31 602 GLY A CA 1
ATOM 4673 C C . GLY A 1 602 ? 40.805 -21.920 -65.714 1.00 51.31 602 GLY A C 1
ATOM 4674 O O . GLY A 1 602 ? 41.225 -21.581 -66.812 1.00 51.31 602 GLY A O 1
ATOM 4675 N N . GLY A 1 603 ? 39.790 -21.281 -65.121 1.00 51.66 603 GLY A N 1
ATOM 4676 C CA . GLY A 1 603 ? 39.006 -20.237 -65.794 1.00 51.66 603 GLY A CA 1
ATOM 4677 C C . GLY A 1 603 ? 39.758 -18.917 -65.993 1.00 51.66 603 GLY A C 1
ATOM 4678 O O . GLY A 1 603 ? 39.567 -18.248 -67.003 1.00 51.66 603 GLY A O 1
ATOM 4679 N N . LEU A 1 604 ? 40.655 -18.541 -65.071 1.00 49.75 604 LEU A N 1
ATOM 4680 C CA . LEU A 1 604 ? 41.533 -17.379 -65.262 1.00 49.75 604 LEU A CA 1
ATOM 4681 C C . LEU A 1 604 ? 42.655 -17.690 -66.263 1.00 49.75 604 LEU A C 1
ATOM 4683 O O . LEU A 1 604 ? 43.051 -16.808 -67.010 1.00 49.75 604 LEU A O 1
ATOM 4687 N N . SER A 1 605 ? 43.152 -18.931 -66.303 1.00 49.62 605 SER A N 1
ATOM 4688 C CA . SER A 1 605 ? 44.075 -19.405 -67.339 1.00 49.62 605 SER A CA 1
ATOM 4689 C C . SER A 1 605 ? 43.396 -19.387 -68.702 1.00 49.62 605 SER A C 1
ATOM 4691 O O . SER A 1 605 ? 44.013 -18.931 -69.657 1.00 49.62 605 SER A O 1
ATOM 4693 N N . ASP A 1 606 ? 42.134 -19.804 -68.791 1.00 56.12 606 ASP A N 1
ATOM 4694 C CA . ASP A 1 606 ? 41.346 -19.751 -70.020 1.00 56.12 606 ASP A CA 1
ATOM 4695 C C . ASP A 1 606 ? 41.042 -18.302 -70.422 1.00 56.12 606 ASP A C 1
ATOM 4697 O O . ASP A 1 606 ? 41.271 -17.964 -71.574 1.00 56.12 606 ASP A O 1
ATOM 4701 N N . ALA A 1 607 ? 40.668 -17.419 -69.485 1.00 56.25 607 ALA A N 1
ATOM 4702 C CA . ALA A 1 607 ? 40.438 -15.984 -69.720 1.00 56.25 607 ALA A CA 1
ATOM 4703 C C . ALA A 1 607 ? 41.717 -15.209 -70.107 1.00 56.25 607 ALA A C 1
ATOM 4705 O O . ALA A 1 607 ? 41.698 -14.331 -70.970 1.00 56.25 607 ALA A O 1
ATOM 4706 N N . LEU A 1 608 ? 42.855 -15.542 -69.485 1.00 54.38 608 LEU A N 1
ATOM 4707 C CA . LEU A 1 608 ? 44.181 -15.027 -69.849 1.00 54.38 608 LEU A CA 1
ATOM 4708 C C . LEU A 1 608 ? 44.644 -15.588 -71.198 1.00 54.38 608 LEU A C 1
ATOM 4710 O O . LEU A 1 608 ? 45.357 -14.901 -71.922 1.00 54.38 608 LEU A O 1
ATOM 4714 N N . SER A 1 609 ? 44.232 -16.809 -71.549 1.00 58.19 609 SER A N 1
ATOM 4715 C CA . SER A 1 609 ? 44.494 -17.415 -72.861 1.00 58.19 609 SER A CA 1
ATOM 4716 C C . SER A 1 609 ? 43.545 -16.880 -73.943 1.00 58.19 609 SER A C 1
ATOM 4718 O O . SER A 1 609 ? 43.938 -16.796 -75.103 1.00 58.19 609 SER A O 1
ATOM 4720 N N . SER A 1 610 ? 42.329 -16.454 -73.585 1.00 60.69 610 SER A N 1
ATOM 4721 C CA . SER A 1 610 ? 41.319 -15.859 -74.474 1.00 60.69 610 SER A CA 1
ATOM 4722 C C . SER A 1 610 ? 41.361 -14.327 -74.534 1.00 60.69 610 SER A C 1
ATOM 4724 O O . SER A 1 610 ? 40.545 -13.723 -75.223 1.00 60.69 610 SER A O 1
ATOM 4726 N N . HIS A 1 611 ? 42.358 -13.704 -73.895 1.00 58.72 611 HIS A N 1
ATOM 4727 C CA . HIS A 1 611 ? 42.666 -12.271 -73.978 1.00 58.72 611 HIS A CA 1
ATOM 4728 C C . HIS A 1 611 ? 41.619 -11.345 -73.317 1.00 58.72 611 HIS A C 1
ATOM 4730 O O . HIS A 1 611 ? 41.529 -10.159 -73.633 1.00 58.72 611 HIS A O 1
ATOM 4736 N N . GLU A 1 612 ? 40.862 -11.839 -72.333 1.00 63.53 612 GLU A N 1
ATOM 4737 C CA . GLU A 1 612 ? 39.823 -11.081 -71.611 1.00 63.53 612 GLU A CA 1
ATOM 4738 C C . GLU A 1 612 ? 40.385 -10.213 -70.459 1.00 63.53 612 GLU A C 1
ATOM 4740 O O . GLU A 1 612 ? 39.847 -10.161 -69.348 1.00 63.53 612 GLU A O 1
ATOM 4745 N N . TYR A 1 613 ? 41.484 -9.493 -70.702 1.00 61.16 613 TYR A N 1
ATOM 4746 C CA . TYR A 1 613 ? 42.207 -8.718 -69.678 1.00 61.16 613 TYR A CA 1
ATOM 4747 C C . TYR A 1 613 ? 41.365 -7.613 -69.024 1.00 61.16 613 TYR A C 1
ATOM 4749 O O . TYR A 1 613 ? 41.528 -7.327 -67.837 1.00 61.16 613 TYR A O 1
ATOM 4757 N N . GLN A 1 614 ? 40.419 -7.033 -69.767 1.00 57.12 614 GLN A N 1
ATOM 4758 C CA . GLN A 1 614 ? 39.508 -6.010 -69.253 1.00 57.12 614 GLN A CA 1
ATOM 4759 C C . GLN A 1 614 ? 38.586 -6.562 -68.154 1.00 57.12 614 GLN A C 1
ATOM 4761 O O . GLN A 1 614 ? 38.419 -5.930 -67.112 1.00 57.12 614 GLN A O 1
ATOM 4766 N N . MET A 1 615 ? 38.046 -7.772 -68.334 1.00 58.09 615 MET A N 1
ATOM 4767 C CA . MET A 1 615 ? 37.202 -8.419 -67.325 1.00 58.09 615 MET A CA 1
ATOM 4768 C C . MET A 1 615 ? 37.998 -8.703 -66.043 1.00 58.09 615 MET A C 1
ATOM 4770 O O . MET A 1 615 ? 37.489 -8.505 -64.937 1.00 58.09 615 MET A O 1
ATOM 4774 N N . ILE A 1 616 ? 39.252 -9.144 -66.187 1.00 58.88 616 ILE A N 1
ATOM 4775 C CA . ILE A 1 616 ? 40.158 -9.412 -65.063 1.00 58.88 616 ILE A CA 1
ATOM 4776 C C . ILE A 1 616 ? 40.467 -8.111 -64.307 1.00 58.88 616 ILE A C 1
ATOM 4778 O O . ILE A 1 616 ? 40.357 -8.077 -63.080 1.00 58.88 616 ILE A O 1
ATOM 4782 N N . GLY A 1 617 ? 40.772 -7.027 -65.028 1.00 59.53 617 GLY A N 1
ATOM 4783 C CA . GLY A 1 617 ? 40.998 -5.700 -64.453 1.00 59.53 617 GLY A CA 1
ATOM 4784 C C . GLY A 1 617 ? 39.787 -5.176 -63.678 1.00 59.53 617 GLY A C 1
ATOM 4785 O O . GLY A 1 617 ? 39.918 -4.781 -62.523 1.00 59.53 617 GLY A O 1
ATOM 4786 N N . GLU A 1 618 ? 38.585 -5.252 -64.253 1.00 57.59 618 GLU A N 1
ATOM 4787 C CA . GLU A 1 618 ? 37.351 -4.830 -63.575 1.00 57.59 618 GLU A CA 1
ATOM 4788 C C . GLU A 1 618 ? 37.069 -5.636 -62.298 1.00 57.59 618 GLU A C 1
ATOM 4790 O O . GLU A 1 618 ? 36.624 -5.072 -61.296 1.00 57.59 618 GLU A O 1
ATOM 4795 N N . ARG A 1 619 ? 37.340 -6.949 -62.302 1.00 58.88 619 ARG A N 1
ATOM 4796 C CA . ARG A 1 619 ? 37.173 -7.806 -61.114 1.00 58.88 619 ARG A CA 1
ATOM 4797 C C . ARG A 1 619 ? 38.185 -7.477 -60.018 1.00 58.88 619 ARG A C 1
ATOM 4799 O O . ARG A 1 619 ? 37.809 -7.439 -58.850 1.00 58.88 619 ARG A O 1
ATOM 4806 N N . LEU A 1 620 ? 39.437 -7.190 -60.378 1.00 60.16 620 LEU A N 1
ATOM 4807 C CA . LEU A 1 620 ? 40.466 -6.755 -59.429 1.00 60.16 620 LEU A CA 1
ATOM 4808 C C . LEU A 1 620 ? 40.159 -5.384 -58.826 1.00 60.16 620 LEU A C 1
ATOM 4810 O O . LEU A 1 620 ? 40.357 -5.192 -57.630 1.00 60.16 620 LEU A O 1
ATOM 4814 N N . ILE A 1 621 ? 39.639 -4.450 -59.625 1.00 62.94 621 ILE A N 1
ATOM 4815 C CA . ILE A 1 621 ? 39.213 -3.129 -59.147 1.00 62.94 621 ILE A CA 1
ATOM 4816 C C . ILE A 1 621 ? 38.037 -3.271 -58.179 1.00 62.94 621 ILE A C 1
ATOM 4818 O O . ILE A 1 621 ? 38.061 -2.664 -57.109 1.00 62.94 621 ILE A O 1
ATOM 4822 N N . ALA A 1 622 ? 37.038 -4.092 -58.518 1.00 57.12 622 ALA A N 1
ATOM 4823 C CA . ALA A 1 622 ? 35.906 -4.369 -57.636 1.00 57.12 622 ALA A CA 1
ATOM 4824 C C . ALA A 1 622 ? 36.361 -5.005 -56.310 1.00 57.12 622 ALA A C 1
ATOM 4826 O O . ALA A 1 622 ? 35.967 -4.540 -55.244 1.00 57.12 622 ALA A O 1
ATOM 4827 N N . LEU A 1 623 ? 37.257 -5.998 -56.366 1.00 61.97 623 LEU A N 1
ATOM 4828 C CA . LEU A 1 623 ? 37.835 -6.643 -55.185 1.00 61.97 623 LEU A CA 1
ATOM 4829 C C . LEU A 1 623 ? 38.666 -5.670 -54.337 1.00 61.97 623 LEU A C 1
ATOM 4831 O O . LEU A 1 623 ? 38.541 -5.666 -53.118 1.00 61.97 623 LEU A O 1
ATOM 4835 N N . ASN A 1 624 ? 39.500 -4.834 -54.954 1.00 66.19 624 ASN A N 1
ATOM 4836 C CA . ASN A 1 624 ? 40.310 -3.864 -54.224 1.00 66.19 624 ASN A CA 1
ATOM 4837 C C . ASN A 1 624 ? 39.430 -2.809 -53.540 1.00 66.19 624 ASN A C 1
ATOM 4839 O O . ASN A 1 624 ? 39.633 -2.518 -52.367 1.00 66.19 624 ASN A O 1
ATOM 4843 N N . ARG A 1 625 ? 38.409 -2.296 -54.240 1.00 62.50 625 ARG A N 1
ATOM 4844 C CA . ARG A 1 625 ? 37.439 -1.341 -53.682 1.00 62.50 625 ARG A CA 1
ATOM 4845 C C . ARG A 1 625 ? 36.659 -1.965 -52.517 1.00 62.50 625 ARG A C 1
ATOM 4847 O O . ARG A 1 625 ? 36.496 -1.327 -51.484 1.00 62.50 625 ARG A O 1
ATOM 4854 N N . PHE A 1 626 ? 36.278 -3.236 -52.647 1.00 61.50 626 PHE A N 1
ATOM 4855 C CA . PHE A 1 626 ? 35.680 -4.023 -51.570 1.00 61.50 626 PHE A CA 1
ATOM 4856 C C . PHE A 1 626 ? 36.619 -4.172 -50.359 1.00 61.50 626 PHE A C 1
ATOM 4858 O O . PHE A 1 626 ? 36.217 -3.866 -49.241 1.00 61.50 626 PHE A O 1
ATOM 4865 N N . ILE A 1 627 ? 37.883 -4.565 -50.563 1.00 64.56 627 ILE A N 1
ATOM 4866 C CA . ILE A 1 627 ? 38.880 -4.717 -49.485 1.00 64.56 627 ILE A CA 1
ATOM 4867 C C . ILE A 1 627 ? 39.178 -3.380 -48.795 1.00 64.56 627 ILE A C 1
ATOM 4869 O O . ILE A 1 627 ? 39.365 -3.350 -47.579 1.00 64.56 627 ILE A O 1
ATOM 4873 N N . SER A 1 628 ? 39.227 -2.272 -49.540 1.00 66.25 628 SER A N 1
ATOM 4874 C CA . SER A 1 628 ? 39.452 -0.936 -48.974 1.00 66.25 628 SER A CA 1
ATOM 4875 C C . SER A 1 628 ? 38.354 -0.518 -47.996 1.00 66.25 628 SER A C 1
ATOM 4877 O O . SER A 1 628 ? 38.665 0.178 -47.033 1.00 66.25 628 SER A O 1
ATOM 4879 N N . ASN A 1 629 ? 37.123 -0.998 -48.197 1.00 57.41 629 ASN A N 1
ATOM 4880 C CA . ASN A 1 629 ? 35.979 -0.725 -47.326 1.00 57.41 629 ASN A CA 1
ATOM 4881 C C . ASN A 1 629 ? 35.894 -1.666 -46.107 1.00 57.41 629 ASN A C 1
ATOM 4883 O O . ASN A 1 629 ? 35.055 -1.454 -45.236 1.00 57.41 629 ASN A O 1
ATOM 4887 N N . LEU A 1 630 ? 36.740 -2.700 -46.016 1.00 61.47 630 LEU A N 1
ATOM 4888 C CA . LEU A 1 630 ? 36.810 -3.564 -44.833 1.00 61.47 630 LEU A CA 1
ATOM 4889 C C . LEU A 1 630 ? 37.595 -2.880 -43.702 1.00 61.47 630 LEU A C 1
ATOM 4891 O O . LEU A 1 630 ? 38.611 -2.224 -43.949 1.00 61.47 630 LEU A O 1
ATOM 4895 N N . ASP A 1 631 ? 37.172 -3.108 -42.456 1.00 61.19 631 ASP A N 1
ATOM 4896 C CA . ASP A 1 631 ? 37.872 -2.650 -41.247 1.00 61.19 631 ASP A CA 1
ATOM 4897 C C . ASP A 1 631 ? 39.333 -3.145 -41.212 1.00 61.19 631 ASP A C 1
ATOM 4899 O O . ASP A 1 631 ? 39.603 -4.342 -41.389 1.00 61.19 631 ASP A O 1
ATOM 4903 N N . ASP A 1 632 ? 40.264 -2.217 -40.955 1.00 65.00 632 ASP A N 1
ATOM 4904 C CA . ASP A 1 632 ? 41.716 -2.426 -40.863 1.00 65.00 632 ASP A CA 1
ATOM 4905 C C . ASP A 1 632 ? 42.113 -3.512 -39.862 1.00 65.00 632 ASP A C 1
ATOM 4907 O O . ASP A 1 632 ? 43.133 -4.179 -40.042 1.00 65.00 632 ASP A O 1
ATOM 4911 N N . LYS A 1 633 ? 41.307 -3.717 -38.816 1.00 52.81 633 LYS A N 1
ATOM 4912 C CA . LYS A 1 633 ? 41.588 -4.708 -37.768 1.00 52.81 633 LYS A CA 1
ATOM 4913 C C . LYS A 1 633 ? 40.969 -6.075 -38.031 1.00 52.81 633 LYS A C 1
ATOM 4915 O O . LYS A 1 633 ? 41.231 -7.015 -37.278 1.00 52.81 633 LYS A O 1
ATOM 4920 N N . SER A 1 634 ? 40.164 -6.222 -39.081 1.00 59.75 634 SER A N 1
ATOM 4921 C CA . SER A 1 634 ? 39.537 -7.505 -39.377 1.00 59.75 634 SER A CA 1
ATOM 4922 C C . SER A 1 634 ? 40.561 -8.487 -39.956 1.00 59.75 634 SER A C 1
ATOM 4924 O O . SER A 1 634 ? 41.258 -8.202 -40.933 1.00 59.75 634 SER A O 1
ATOM 4926 N N . SER A 1 635 ? 40.618 -9.700 -39.394 1.00 61.53 635 SER A N 1
ATOM 4927 C CA . SER A 1 635 ? 41.354 -10.826 -39.996 1.00 61.53 635 SER A CA 1
ATOM 4928 C C . SER A 1 635 ? 40.918 -11.066 -41.446 1.00 61.53 635 SER A C 1
ATOM 4930 O O . SER A 1 635 ? 41.693 -11.545 -42.271 1.00 61.53 635 SER A O 1
ATOM 4932 N N . THR A 1 636 ? 39.697 -10.656 -41.776 1.00 58.22 636 THR A N 1
ATOM 4933 C CA . THR A 1 636 ? 39.102 -10.724 -43.100 1.00 58.22 636 THR A CA 1
ATOM 4934 C C . THR A 1 636 ? 39.687 -9.724 -44.096 1.00 58.22 636 THR A C 1
ATOM 4936 O O . THR A 1 636 ? 39.901 -10.106 -45.245 1.00 58.22 636 THR A O 1
ATOM 4939 N N . LYS A 1 637 ? 40.044 -8.493 -43.690 1.00 68.44 637 LYS A N 1
ATOM 4940 C CA . LYS A 1 637 ? 40.813 -7.574 -44.551 1.00 68.44 637 LYS A CA 1
ATOM 4941 C C . LYS A 1 637 ? 42.191 -8.145 -44.851 1.00 68.44 637 LYS A C 1
ATOM 4943 O O . LYS A 1 637 ? 42.610 -8.134 -46.003 1.00 68.44 637 LYS A O 1
ATOM 4948 N N . ALA A 1 638 ? 42.857 -8.724 -43.850 1.00 68.00 638 ALA A N 1
ATOM 4949 C CA . ALA A 1 638 ? 44.140 -9.397 -44.048 1.00 68.00 638 ALA A CA 1
ATOM 4950 C C . ALA A 1 638 ? 44.024 -10.593 -45.013 1.00 68.00 638 ALA A C 1
ATOM 4952 O O . ALA A 1 638 ? 44.851 -10.743 -45.907 1.00 68.00 638 ALA A O 1
ATOM 4953 N N . GLN A 1 639 ? 42.970 -11.409 -44.896 1.00 60.81 639 GLN A N 1
ATOM 4954 C CA . GLN A 1 639 ? 42.695 -12.510 -45.830 1.00 60.81 639 GLN A CA 1
ATOM 4955 C C . GLN A 1 639 ? 42.340 -12.020 -47.241 1.00 60.81 639 GLN A C 1
ATOM 4957 O O . GLN A 1 639 ? 42.779 -12.621 -48.221 1.00 60.81 639 GLN A O 1
ATOM 4962 N N . GLY A 1 640 ? 41.575 -10.932 -47.357 1.00 63.81 640 GLY A N 1
ATOM 4963 C CA . GLY A 1 640 ? 41.255 -10.282 -48.626 1.00 63.81 640 GLY A CA 1
ATOM 4964 C C . GLY A 1 640 ? 42.505 -9.726 -49.308 1.00 63.81 640 GLY A C 1
ATOM 4965 O O . GLY A 1 640 ? 42.747 -10.029 -50.473 1.00 63.81 640 GLY A O 1
ATOM 4966 N N . LEU A 1 641 ? 43.346 -8.999 -48.565 1.00 69.00 641 LEU A N 1
ATOM 4967 C CA . LEU A 1 641 ? 44.651 -8.515 -49.025 1.00 69.00 641 LEU A CA 1
ATOM 4968 C C . LEU A 1 641 ? 45.561 -9.674 -49.443 1.00 69.00 641 LEU A C 1
ATOM 4970 O O . LEU A 1 641 ? 46.155 -9.620 -50.512 1.00 69.00 641 LEU A O 1
ATOM 4974 N N . GLN A 1 642 ? 45.606 -10.760 -48.670 1.00 67.69 642 GLN A N 1
ATOM 4975 C CA . GLN A 1 642 ? 46.384 -11.950 -49.015 1.00 67.69 642 GLN A CA 1
ATOM 4976 C C . GLN A 1 642 ? 45.865 -12.639 -50.291 1.00 67.69 642 GLN A C 1
ATOM 4978 O O . GLN A 1 642 ? 46.653 -13.126 -51.101 1.00 67.69 642 GLN A O 1
ATOM 4983 N N . ALA A 1 643 ? 44.546 -12.704 -50.493 1.00 59.28 643 ALA A N 1
ATOM 4984 C CA . ALA A 1 643 ? 43.954 -13.238 -51.719 1.00 59.28 643 ALA A CA 1
ATOM 4985 C C . ALA A 1 643 ? 44.264 -12.337 -52.926 1.00 59.28 643 ALA A C 1
ATOM 4987 O O . ALA A 1 643 ? 44.665 -12.842 -53.975 1.00 59.28 643 ALA A O 1
ATOM 4988 N N . LEU A 1 644 ? 44.155 -11.016 -52.755 1.00 65.88 644 LEU A N 1
ATOM 4989 C CA . LEU A 1 644 ? 44.531 -10.017 -53.754 1.00 65.88 644 LEU A CA 1
ATOM 4990 C C . LEU A 1 644 ? 46.012 -10.152 -54.135 1.00 65.88 644 LEU A C 1
ATOM 4992 O O . LEU A 1 644 ? 46.335 -10.182 -55.320 1.00 65.88 644 LEU A O 1
ATOM 4996 N N . GLU A 1 645 ? 46.902 -10.308 -53.151 1.00 67.12 645 GLU A N 1
ATOM 4997 C CA . GLU A 1 645 ? 48.334 -10.548 -53.355 1.00 67.12 645 GLU A CA 1
ATOM 4998 C C . GLU A 1 645 ? 48.614 -11.859 -54.095 1.00 67.12 645 GLU A C 1
ATOM 5000 O O . GLU A 1 645 ? 49.450 -11.874 -54.997 1.00 67.12 645 GLU A O 1
ATOM 5005 N N . LYS A 1 646 ? 47.895 -12.945 -53.781 1.00 64.25 646 LYS A N 1
ATOM 5006 C CA . LYS A 1 646 ? 48.018 -14.220 -54.507 1.00 64.25 646 LYS A CA 1
ATOM 5007 C C . LYS A 1 646 ? 47.611 -14.087 -55.973 1.00 64.25 646 LYS A C 1
ATOM 5009 O O . LYS A 1 646 ? 48.356 -14.526 -56.844 1.00 64.25 646 LYS A O 1
ATOM 5014 N N . VAL A 1 647 ? 46.466 -13.460 -56.257 1.00 60.06 647 VAL A N 1
ATOM 5015 C CA . VAL A 1 647 ? 46.018 -13.221 -57.643 1.00 60.06 647 VAL A CA 1
ATOM 5016 C C . VAL A 1 647 ? 47.033 -12.351 -58.382 1.00 60.06 647 VAL A C 1
ATOM 5018 O O . VAL A 1 647 ? 47.409 -12.654 -59.513 1.00 60.06 647 VAL A O 1
ATOM 5021 N N . ARG A 1 648 ? 47.550 -11.319 -57.710 1.00 64.75 648 ARG A N 1
ATOM 5022 C CA . ARG A 1 648 ? 48.639 -10.479 -58.209 1.00 64.75 648 ARG A CA 1
ATOM 5023 C C . ARG A 1 648 ? 49.888 -11.295 -58.561 1.00 64.75 648 ARG A C 1
ATOM 5025 O O . ARG A 1 648 ? 50.412 -11.134 -59.660 1.00 64.75 648 ARG A O 1
ATOM 5032 N N . ALA A 1 649 ? 50.354 -12.159 -57.663 1.00 66.12 649 ALA A N 1
ATOM 5033 C CA . ALA A 1 649 ? 51.547 -12.973 -57.883 1.00 66.12 649 ALA A CA 1
ATOM 5034 C C . ALA A 1 649 ? 51.382 -13.898 -59.099 1.00 66.12 649 ALA A C 1
ATOM 5036 O O . ALA A 1 649 ? 52.286 -13.989 -59.924 1.00 66.12 649 ALA A O 1
ATOM 5037 N N . LEU A 1 650 ? 50.203 -14.502 -59.262 1.00 60.66 650 LEU A N 1
ATOM 5038 C CA . LEU A 1 650 ? 49.892 -15.364 -60.404 1.00 60.66 650 LEU A CA 1
ATOM 5039 C C . LEU A 1 650 ? 49.811 -14.614 -61.737 1.00 60.66 650 LEU A C 1
ATOM 5041 O O . LEU A 1 650 ? 50.299 -15.122 -62.747 1.00 60.66 650 LEU A O 1
ATOM 5045 N N . ILE A 1 651 ? 49.241 -13.406 -61.758 1.00 62.03 651 ILE A N 1
ATOM 5046 C CA . ILE A 1 651 ? 49.239 -12.559 -62.961 1.00 62.03 651 ILE A CA 1
ATOM 5047 C C . ILE A 1 651 ? 50.677 -12.233 -63.370 1.00 62.03 651 ILE A C 1
ATOM 5049 O O . ILE A 1 651 ? 51.039 -12.410 -64.533 1.00 62.03 651 ILE A O 1
ATOM 5053 N N . VAL A 1 652 ? 51.518 -11.827 -62.414 1.00 63.62 652 VAL A N 1
ATOM 5054 C CA . VAL A 1 652 ? 52.937 -11.534 -62.665 1.00 63.62 652 VAL A CA 1
ATOM 5055 C C . VAL A 1 652 ? 53.675 -12.778 -63.162 1.00 63.62 652 VAL A C 1
ATOM 5057 O O . VAL A 1 652 ? 54.375 -12.702 -64.169 1.00 63.62 652 VAL A O 1
ATOM 5060 N N . GLU A 1 653 ? 53.495 -13.933 -62.518 1.00 65.38 653 GLU A N 1
ATOM 5061 C CA . GLU A 1 653 ? 54.116 -15.202 -62.918 1.00 65.38 653 GLU A CA 1
ATOM 5062 C C . GLU A 1 653 ? 53.733 -15.598 -64.349 1.00 65.38 653 GLU A C 1
ATOM 5064 O O . GLU A 1 653 ? 54.593 -15.992 -65.142 1.00 65.38 653 GLU A O 1
ATOM 5069 N N . ARG A 1 654 ? 52.455 -15.462 -64.716 1.00 61.28 654 ARG A N 1
ATOM 5070 C CA . ARG A 1 654 ? 51.956 -15.836 -66.045 1.00 61.28 654 ARG A CA 1
ATOM 5071 C C . ARG A 1 654 ? 52.376 -14.861 -67.130 1.00 61.28 654 ARG A C 1
ATOM 5073 O O . ARG A 1 654 ? 52.801 -15.328 -68.182 1.00 61.28 654 ARG A O 1
ATOM 5080 N N . ILE A 1 655 ? 52.346 -13.552 -66.875 1.00 60.25 655 ILE A N 1
ATOM 5081 C CA . ILE A 1 655 ? 52.912 -12.553 -67.795 1.00 60.25 655 ILE A CA 1
ATOM 5082 C C . ILE A 1 655 ? 54.403 -12.843 -68.000 1.00 60.25 655 ILE A C 1
ATOM 5084 O O . ILE A 1 655 ? 54.868 -12.942 -69.133 1.00 60.25 655 ILE A O 1
ATOM 5088 N N . THR A 1 656 ? 55.144 -13.083 -66.916 1.00 61.53 656 THR A N 1
ATOM 5089 C CA . THR A 1 656 ? 56.576 -13.416 -66.971 1.00 61.53 656 THR A CA 1
ATOM 5090 C C . THR A 1 656 ? 56.826 -14.705 -67.756 1.00 61.53 656 THR A C 1
ATOM 5092 O O . THR A 1 656 ? 57.762 -14.775 -68.554 1.00 61.53 656 THR A O 1
ATOM 5095 N N . SER A 1 657 ? 55.975 -15.717 -67.580 1.00 61.59 657 SER A N 1
ATOM 5096 C CA . SER A 1 657 ? 56.054 -16.993 -68.296 1.00 61.59 657 SER A CA 1
ATOM 5097 C C . SER A 1 657 ? 55.705 -16.849 -69.778 1.00 61.59 657 SER A C 1
ATOM 5099 O O . SER A 1 657 ? 56.431 -17.380 -70.611 1.00 61.59 657 SER A O 1
ATOM 5101 N N . ALA A 1 658 ? 54.657 -16.100 -70.133 1.00 57.59 658 ALA A N 1
ATOM 5102 C CA . ALA A 1 658 ? 54.278 -15.822 -71.521 1.00 57.59 658 ALA A CA 1
ATOM 5103 C C . ALA A 1 658 ? 55.389 -15.059 -72.259 1.00 57.59 658 ALA A C 1
ATOM 5105 O O . ALA A 1 658 ? 55.792 -15.437 -73.361 1.00 57.59 658 ALA A O 1
ATOM 5106 N N . VAL A 1 659 ? 55.970 -14.054 -71.598 1.00 57.44 659 VAL A N 1
ATOM 5107 C CA . VAL A 1 659 ? 57.148 -13.328 -72.080 1.00 57.44 659 VAL A CA 1
ATOM 5108 C C . VAL A 1 659 ? 58.338 -14.284 -72.254 1.00 57.44 659 VAL A C 1
ATOM 5110 O O . VAL A 1 659 ? 58.965 -14.308 -73.312 1.00 57.44 659 VAL A O 1
ATOM 5113 N N . SER A 1 660 ? 58.630 -15.133 -71.265 1.00 55.25 660 SER A N 1
ATOM 5114 C CA . SER A 1 660 ? 59.786 -16.046 -71.289 1.00 55.25 660 SER A CA 1
ATOM 5115 C C . SER A 1 660 ? 59.661 -17.186 -72.311 1.00 55.25 660 SER A C 1
ATOM 5117 O O . SER A 1 660 ? 60.660 -17.580 -72.918 1.00 55.25 660 SER A O 1
ATOM 5119 N N . ILE A 1 661 ? 58.452 -17.720 -72.525 1.00 53.31 661 ILE A N 1
ATOM 5120 C CA . ILE A 1 661 ? 58.161 -18.752 -73.534 1.00 53.31 661 ILE A CA 1
ATOM 5121 C C . ILE A 1 661 ? 58.366 -18.177 -74.939 1.00 53.31 661 ILE A C 1
ATOM 5123 O O . ILE A 1 661 ? 59.020 -18.819 -75.765 1.00 53.31 661 ILE A O 1
ATOM 5127 N N . ASN A 1 662 ? 57.919 -16.941 -75.183 1.00 51.53 662 ASN A N 1
ATOM 5128 C CA . ASN A 1 662 ? 58.149 -16.260 -76.457 1.00 51.53 662 ASN A CA 1
ATOM 5129 C C . ASN A 1 662 ? 59.638 -15.954 -76.688 1.00 51.53 662 ASN A C 1
ATOM 5131 O O . ASN A 1 662 ? 60.143 -16.167 -77.786 1.00 51.53 662 ASN A O 1
ATOM 5135 N N . PHE A 1 663 ? 60.407 -15.572 -75.664 1.00 49.53 663 PHE A N 1
ATOM 5136 C CA . PHE A 1 663 ? 61.847 -15.315 -75.831 1.00 49.53 663 PHE A CA 1
ATOM 5137 C C . PHE A 1 663 ? 62.694 -16.564 -76.154 1.00 49.53 663 PHE A C 1
ATOM 5139 O O . PHE A 1 663 ? 63.757 -16.441 -76.772 1.00 49.53 663 PHE A O 1
ATOM 5146 N N . ASN A 1 664 ? 62.247 -17.765 -75.770 1.00 46.59 664 ASN A N 1
ATOM 5147 C CA . ASN A 1 664 ? 63.014 -19.005 -75.944 1.00 46.59 664 ASN A CA 1
ATOM 5148 C C . ASN A 1 664 ? 62.726 -19.765 -77.248 1.00 46.59 664 ASN A C 1
ATOM 5150 O O . ASN A 1 664 ? 63.531 -20.621 -77.631 1.00 46.59 664 ASN A O 1
ATOM 5154 N N . GLN A 1 665 ? 61.661 -19.433 -77.984 1.00 49.34 665 GLN A N 1
ATOM 5155 C CA . GLN A 1 665 ? 61.426 -19.978 -79.325 1.00 49.34 665 GLN A CA 1
ATOM 5156 C C . GLN A 1 665 ? 62.352 -19.306 -80.352 1.00 49.34 665 GLN A C 1
ATOM 5158 O O . GLN A 1 665 ? 61.988 -18.436 -81.143 1.00 49.34 665 GLN A O 1
ATOM 5163 N N . LYS A 1 666 ? 63.624 -19.715 -80.335 1.00 52.88 666 LYS A N 1
ATOM 5164 C CA . LYS A 1 666 ? 64.595 -19.370 -81.373 1.00 52.88 666 LYS A CA 1
ATOM 5165 C C . LYS A 1 666 ? 64.230 -20.106 -82.659 1.00 52.88 666 LYS A C 1
ATOM 5167 O O . LYS A 1 666 ? 64.360 -21.320 -82.719 1.00 52.88 666 LYS A O 1
ATOM 5172 N N . HIS A 1 667 ? 63.927 -19.309 -83.684 1.00 51.09 667 HIS A N 1
ATOM 5173 C CA . HIS A 1 667 ? 63.699 -19.661 -85.091 1.00 51.09 667 HIS A CA 1
ATOM 5174 C C . HIS A 1 667 ? 62.233 -19.910 -85.466 1.00 51.09 667 HIS A C 1
ATOM 5176 O O . HIS A 1 667 ? 61.785 -21.045 -85.508 1.00 51.09 667 HIS A O 1
ATOM 5182 N N . VAL A 1 668 ? 61.530 -18.845 -85.871 1.00 47.88 668 VAL A N 1
ATOM 5183 C CA . VAL A 1 668 ? 61.057 -18.559 -87.247 1.00 47.88 668 VAL A CA 1
ATOM 5184 C C . VAL A 1 668 ? 60.048 -17.386 -87.179 1.00 47.88 668 VAL A C 1
ATOM 5186 O O . VAL A 1 668 ? 59.290 -17.281 -86.229 1.00 47.88 668 VAL A O 1
ATOM 5189 N N . LEU A 1 669 ? 60.077 -16.501 -88.189 1.00 43.69 669 LEU A N 1
ATOM 5190 C CA . LEU A 1 669 ? 59.179 -15.353 -88.466 1.00 43.69 669 LEU A CA 1
ATOM 5191 C C . LEU A 1 669 ? 59.312 -14.084 -87.598 1.00 43.69 669 LEU A C 1
ATOM 5193 O O . LEU A 1 669 ? 58.650 -13.898 -86.584 1.00 43.69 669 LEU A O 1
ATOM 5197 N N . ARG A 1 670 ? 60.094 -13.127 -88.122 1.00 50.59 670 ARG A N 1
ATOM 5198 C CA . ARG A 1 670 ? 60.232 -11.742 -87.636 1.00 50.59 670 ARG A CA 1
ATOM 5199 C C . ARG A 1 670 ? 58.888 -11.005 -87.512 1.00 50.59 670 ARG A C 1
ATOM 5201 O O . ARG A 1 670 ? 58.737 -10.231 -86.578 1.00 50.59 670 ARG A O 1
ATOM 5208 N N . ASP A 1 671 ? 57.924 -11.265 -88.391 1.00 48.44 671 ASP A N 1
ATOM 5209 C CA . ASP A 1 671 ? 56.670 -10.496 -88.419 1.00 48.44 671 ASP A CA 1
ATOM 5210 C C . ASP A 1 671 ? 55.600 -11.057 -87.467 1.00 48.44 671 ASP A C 1
ATOM 5212 O O . ASP A 1 671 ? 54.873 -10.287 -86.847 1.00 48.44 671 ASP A O 1
ATOM 5216 N N . HIS A 1 672 ? 55.570 -12.378 -87.247 1.00 48.06 672 HIS A N 1
ATOM 5217 C CA . HIS A 1 672 ? 54.724 -12.992 -86.213 1.00 48.06 672 HIS A CA 1
ATOM 5218 C C . HIS A 1 672 ? 55.231 -12.639 -84.807 1.00 48.06 672 HIS A C 1
ATOM 5220 O O . HIS A 1 672 ? 54.452 -12.266 -83.935 1.00 48.06 672 HIS A O 1
ATOM 5226 N N . PHE A 1 673 ? 56.555 -12.645 -84.629 1.00 50.25 673 PHE A N 1
ATOM 5227 C CA . PHE A 1 673 ? 57.205 -12.289 -83.370 1.00 50.25 673 PHE A CA 1
ATOM 5228 C C . PHE A 1 673 ? 57.008 -10.811 -83.001 1.00 50.25 673 PHE A C 1
ATOM 5230 O O . PHE A 1 673 ? 56.744 -10.490 -81.848 1.00 50.25 673 PHE A O 1
ATOM 5237 N N . MET A 1 674 ? 57.089 -9.899 -83.980 1.00 51.97 674 MET A N 1
ATOM 5238 C CA . MET A 1 674 ? 56.813 -8.475 -83.752 1.00 51.97 674 MET A CA 1
ATOM 5239 C C . MET A 1 674 ? 55.325 -8.203 -83.501 1.00 51.97 674 MET A C 1
ATOM 5241 O O . MET A 1 674 ? 55.017 -7.312 -82.718 1.00 51.97 674 MET A O 1
ATOM 5245 N N . GLY A 1 675 ? 54.417 -8.981 -84.106 1.00 56.22 675 GLY A N 1
ATOM 5246 C CA . GLY A 1 675 ? 52.987 -8.950 -83.787 1.00 56.22 675 GLY A CA 1
ATOM 5247 C C . GLY A 1 675 ? 52.709 -9.351 -82.337 1.00 56.22 675 GLY A C 1
ATOM 5248 O O . GLY A 1 675 ? 52.070 -8.594 -81.620 1.00 56.22 675 GLY A O 1
ATOM 5249 N N . GLN A 1 676 ? 53.288 -10.464 -81.876 1.00 52.59 676 GLN A N 1
ATOM 5250 C CA . GLN A 1 676 ? 53.151 -10.941 -80.493 1.00 52.59 676 GLN A CA 1
ATOM 5251 C C . GLN A 1 676 ? 53.824 -10.019 -79.466 1.00 52.59 676 GLN A C 1
ATOM 5253 O O . GLN A 1 676 ? 53.291 -9.818 -78.382 1.00 52.59 676 GLN A O 1
ATOM 5258 N N . ILE A 1 677 ? 54.975 -9.418 -79.794 1.00 52.47 677 ILE A N 1
ATOM 5259 C CA . ILE A 1 677 ? 55.618 -8.409 -78.933 1.00 52.47 677 ILE A CA 1
ATOM 5260 C C . ILE A 1 677 ? 54.758 -7.151 -78.835 1.00 52.47 677 ILE A C 1
ATOM 5262 O O . ILE A 1 677 ? 54.631 -6.594 -77.749 1.00 52.47 677 ILE A O 1
ATOM 5266 N N . LYS A 1 678 ? 54.177 -6.701 -79.953 1.00 56.91 678 LYS A N 1
ATOM 5267 C CA . LYS A 1 678 ? 53.297 -5.533 -79.980 1.00 56.91 678 LYS A CA 1
ATOM 5268 C C . LYS A 1 678 ? 52.008 -5.796 -79.203 1.00 56.91 678 LYS A C 1
ATOM 5270 O O . LYS A 1 678 ? 51.614 -4.957 -78.412 1.00 56.91 678 LYS A O 1
ATOM 5275 N N . GLU A 1 679 ? 51.421 -6.976 -79.359 1.00 56.66 679 GLU A N 1
ATOM 5276 C CA . GLU A 1 679 ? 50.243 -7.417 -78.613 1.00 56.66 679 GLU A CA 1
ATOM 5277 C C . GLU A 1 679 ? 50.541 -7.564 -77.111 1.00 56.66 679 GLU A C 1
ATOM 5279 O O . GLU A 1 679 ? 49.806 -7.020 -76.296 1.00 56.66 679 GLU A O 1
ATOM 5284 N N . CYS A 1 680 ? 51.668 -8.171 -76.719 1.00 51.25 680 CYS A N 1
ATOM 5285 C CA . CYS A 1 680 ? 52.104 -8.206 -75.317 1.00 51.25 680 CYS A CA 1
ATOM 5286 C C . CYS A 1 680 ? 52.388 -6.807 -74.746 1.00 51.25 680 CYS A C 1
ATOM 5288 O O . CYS A 1 680 ? 52.105 -6.565 -73.575 1.00 51.25 680 CYS A O 1
ATOM 5290 N N . ALA A 1 681 ? 52.943 -5.887 -75.543 1.00 53.94 681 ALA A N 1
ATOM 5291 C CA . ALA A 1 681 ? 53.181 -4.504 -75.132 1.00 53.94 681 ALA A CA 1
ATOM 5292 C C . ALA A 1 681 ? 51.867 -3.719 -74.974 1.00 53.94 681 ALA A C 1
ATOM 5294 O O . ALA A 1 681 ? 51.697 -3.043 -73.966 1.00 53.94 681 ALA A O 1
ATOM 5295 N N . GLU A 1 682 ? 50.916 -3.873 -75.900 1.00 58.53 682 GLU A N 1
ATOM 5296 C CA . GLU A 1 682 ? 49.572 -3.279 -75.835 1.00 58.53 682 GLU A CA 1
ATOM 5297 C C . GLU A 1 682 ? 48.755 -3.866 -74.658 1.00 58.53 682 GLU A C 1
ATOM 5299 O O . GLU A 1 682 ? 48.035 -3.138 -73.975 1.00 58.53 682 GLU A O 1
ATOM 5304 N N . GLN A 1 683 ? 48.920 -5.157 -74.341 1.00 56.06 683 GLN A N 1
ATOM 5305 C CA . GLN A 1 683 ? 48.320 -5.820 -73.171 1.00 56.06 683 GLN A CA 1
ATOM 5306 C C . GLN A 1 683 ? 48.931 -5.345 -71.842 1.00 56.06 683 GLN A C 1
ATOM 5308 O O . GLN A 1 683 ? 48.200 -5.094 -70.881 1.00 56.06 683 GLN A O 1
ATOM 5313 N N . LEU A 1 684 ? 50.259 -5.186 -71.781 1.00 52.62 684 LEU A N 1
ATOM 5314 C CA . LEU A 1 684 ? 50.960 -4.611 -70.628 1.00 52.62 684 LEU A CA 1
ATOM 5315 C C . LEU A 1 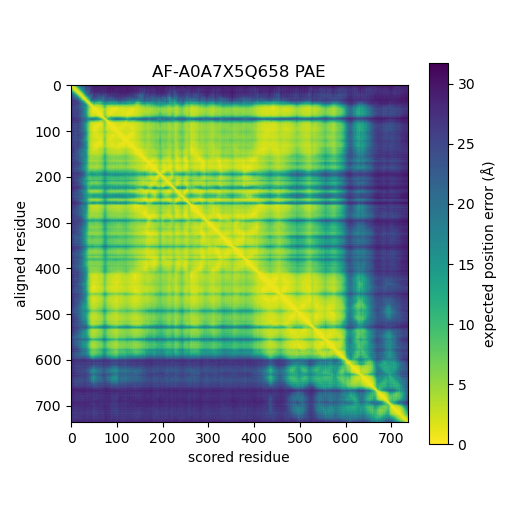684 ? 50.580 -3.138 -70.424 1.00 52.62 684 LEU A C 1
ATOM 5317 O O . LEU A 1 684 ? 50.308 -2.738 -69.294 1.00 52.62 684 LEU A O 1
ATOM 5321 N N . GLU A 1 685 ? 50.492 -2.343 -71.494 1.00 54.84 685 GLU A N 1
ATOM 5322 C CA . GLU A 1 685 ? 50.020 -0.955 -71.436 1.00 54.84 685 GLU A CA 1
ATOM 5323 C C . GLU A 1 685 ? 48.549 -0.860 -71.025 1.00 54.84 685 GLU A C 1
ATOM 5325 O O . GLU A 1 685 ? 48.208 0.018 -70.236 1.00 54.84 685 GLU A O 1
ATOM 5330 N N . SER A 1 686 ? 47.679 -1.761 -71.493 1.00 55.69 686 SER A N 1
ATOM 5331 C CA . SER A 1 686 ? 46.269 -1.825 -71.085 1.00 55.69 686 SER A CA 1
ATOM 5332 C C . SER A 1 686 ? 46.125 -2.128 -69.590 1.00 55.69 686 SER A C 1
ATOM 5334 O O . SER A 1 686 ? 45.412 -1.409 -68.891 1.00 55.69 686 SER A O 1
ATOM 5336 N N . LEU A 1 687 ? 46.864 -3.113 -69.067 1.00 51.03 687 LEU A N 1
ATOM 5337 C CA . LEU A 1 687 ? 46.889 -3.446 -67.637 1.00 51.03 687 LEU A CA 1
ATOM 5338 C C . LEU A 1 687 ? 47.432 -2.293 -66.779 1.00 51.03 687 LEU A C 1
ATOM 5340 O O . LEU A 1 687 ? 46.839 -1.962 -65.752 1.00 51.03 687 LEU A O 1
ATOM 5344 N N . VAL A 1 688 ? 48.512 -1.640 -67.219 1.00 53.53 688 VAL A N 1
ATOM 5345 C CA . VAL A 1 688 ? 49.095 -0.472 -66.535 1.00 53.53 688 VAL A CA 1
ATOM 5346 C C . VAL A 1 688 ? 48.152 0.741 -66.597 1.00 53.53 688 VAL A C 1
ATOM 5348 O O . VAL A 1 688 ? 48.010 1.463 -65.609 1.00 53.53 688 VAL A O 1
ATOM 5351 N N . SER A 1 689 ? 47.443 0.942 -67.711 1.00 50.59 689 SER A N 1
ATOM 5352 C CA . SER A 1 689 ? 46.492 2.048 -67.905 1.00 50.59 689 SER A CA 1
ATOM 5353 C C . SER A 1 689 ? 45.185 1.855 -67.129 1.00 50.59 689 SER A C 1
ATOM 5355 O O . SER A 1 689 ? 44.675 2.814 -66.551 1.00 50.59 689 SER A O 1
ATOM 5357 N N . CYS A 1 690 ? 44.668 0.623 -67.030 1.00 45.12 690 CYS A N 1
ATOM 5358 C CA . CYS A 1 690 ? 43.541 0.284 -66.152 1.00 45.12 690 CYS A CA 1
ATOM 5359 C C . CYS A 1 690 ? 43.872 0.519 -64.667 1.00 45.12 690 CYS A C 1
ATOM 5361 O O . CYS A 1 690 ? 42.976 0.810 -63.876 1.00 45.12 690 CYS A O 1
ATOM 5363 N N . GLN A 1 691 ? 45.149 0.429 -64.289 1.00 47.97 691 GLN A N 1
ATOM 5364 C CA . GLN A 1 691 ? 45.613 0.598 -62.913 1.00 47.97 691 GLN A CA 1
ATOM 5365 C C . GLN A 1 691 ? 45.949 2.055 -62.547 1.00 47.97 691 GLN A C 1
ATOM 5367 O O . GLN A 1 691 ? 45.788 2.440 -61.390 1.00 47.97 691 GLN A O 1
ATOM 5372 N N . ALA A 1 692 ? 46.317 2.900 -63.518 1.00 43.25 692 ALA A N 1
ATOM 5373 C CA . ALA A 1 692 ? 46.517 4.341 -63.314 1.00 43.25 692 ALA A CA 1
ATOM 5374 C C . ALA A 1 692 ? 45.233 5.088 -62.884 1.00 43.25 692 ALA A C 1
ATOM 5376 O O . ALA A 1 692 ? 45.310 6.167 -62.300 1.00 43.25 692 ALA A O 1
ATOM 5377 N N . LEU A 1 693 ? 44.055 4.495 -63.110 1.00 39.28 693 LEU A N 1
ATOM 5378 C CA . LEU A 1 693 ? 42.763 4.989 -62.617 1.00 39.28 693 LEU A CA 1
ATOM 5379 C C . LEU A 1 693 ? 42.503 4.678 -61.125 1.00 39.28 693 LEU A C 1
ATOM 5381 O O . LEU A 1 693 ? 41.497 5.132 -60.583 1.00 39.28 693 LEU A O 1
ATOM 5385 N N . VAL A 1 694 ? 43.388 3.934 -60.443 1.00 44.22 694 VAL A N 1
ATOM 5386 C CA . VAL A 1 694 ? 43.240 3.542 -59.029 1.00 44.22 694 VAL A CA 1
ATOM 5387 C C . VAL A 1 694 ? 44.478 3.957 -58.230 1.00 44.22 694 VAL A C 1
ATOM 5389 O O . VAL A 1 694 ? 45.450 3.216 -58.078 1.00 44.22 694 VAL A O 1
ATOM 5392 N N . THR A 1 695 ? 44.431 5.164 -57.672 1.00 41.81 695 THR A N 1
ATOM 5393 C CA . THR A 1 695 ? 45.417 5.683 -56.716 1.00 41.81 695 THR A CA 1
ATOM 5394 C C . THR A 1 695 ? 45.356 4.886 -55.410 1.00 41.81 695 THR A C 1
ATOM 5396 O O . THR A 1 695 ? 44.514 5.154 -54.556 1.00 41.81 695 THR A O 1
ATOM 5399 N N . GLY A 1 696 ? 46.224 3.883 -55.254 1.00 49.47 696 GLY A N 1
ATOM 5400 C CA . GLY A 1 696 ? 46.356 3.140 -53.992 1.00 49.47 696 GLY A CA 1
ATOM 5401 C C . GLY A 1 696 ? 47.212 1.867 -54.018 1.00 49.47 696 GLY A C 1
ATOM 5402 O O . GLY A 1 696 ? 47.536 1.344 -52.958 1.00 49.47 696 GLY A O 1
ATOM 5403 N N . MET A 1 697 ? 47.627 1.356 -55.184 1.00 48.19 697 MET A N 1
ATOM 5404 C CA . MET A 1 697 ? 48.346 0.070 -55.288 1.00 48.19 697 MET A CA 1
ATOM 5405 C C . MET A 1 697 ? 49.868 0.233 -55.487 1.00 48.19 697 MET A C 1
ATOM 5407 O O . MET A 1 697 ? 50.428 -0.211 -56.487 1.00 48.19 697 MET A O 1
ATOM 5411 N N . GLY A 1 698 ? 50.553 0.855 -54.523 1.00 55.56 698 GLY A N 1
ATOM 5412 C CA . GLY A 1 698 ? 51.972 1.244 -54.633 1.00 55.56 698 GLY A CA 1
ATOM 5413 C C . GLY A 1 698 ? 52.990 0.134 -54.970 1.00 55.56 698 GLY A C 1
ATOM 5414 O O . GLY A 1 698 ? 53.883 0.381 -55.779 1.00 55.56 698 GLY A O 1
ATOM 5415 N N . PRO A 1 699 ? 52.900 -1.102 -54.435 1.00 52.09 699 PRO A N 1
ATOM 5416 C CA . PRO A 1 699 ? 53.942 -2.088 -54.713 1.00 52.09 699 PRO A CA 1
ATOM 5417 C C . PRO A 1 699 ? 53.792 -2.754 -56.092 1.00 52.09 699 PRO A C 1
ATOM 5419 O O . PRO A 1 699 ? 54.783 -3.252 -56.612 1.00 52.09 699 PRO A O 1
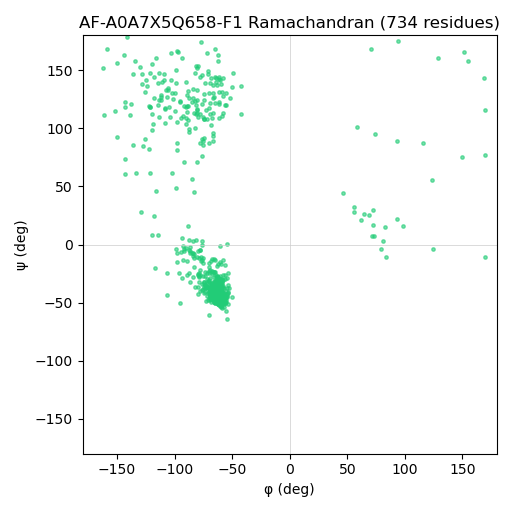ATOM 5422 N N . LEU A 1 700 ? 52.584 -2.828 -56.685 1.00 45.59 700 LEU A N 1
ATOM 5423 C CA . LEU A 1 700 ? 52.377 -3.501 -57.989 1.00 45.59 700 LEU A CA 1
ATOM 5424 C C . LEU A 1 700 ? 52.825 -2.616 -59.147 1.00 45.59 700 LEU A C 1
ATOM 5426 O O . LEU A 1 700 ? 53.341 -3.122 -60.135 1.00 45.59 700 LEU A O 1
ATOM 5430 N N . GLU A 1 701 ? 52.693 -1.300 -58.991 1.00 51.81 701 GLU A N 1
ATOM 5431 C CA . GLU A 1 701 ? 53.253 -0.327 -59.924 1.00 51.81 701 GLU A CA 1
ATOM 5432 C C . GLU A 1 701 ? 54.769 -0.503 -60.052 1.00 51.81 701 GLU A C 1
ATOM 5434 O O . GLU A 1 701 ? 55.282 -0.513 -61.166 1.00 51.81 701 GLU A O 1
ATOM 5439 N N . GLY A 1 702 ? 55.469 -0.707 -58.930 1.00 56.97 702 GLY A N 1
ATOM 5440 C CA . GLY A 1 702 ? 56.902 -0.997 -58.910 1.00 56.97 702 GLY A CA 1
ATOM 5441 C C . GLY A 1 702 ? 57.242 -2.274 -59.673 1.00 56.97 702 GLY A C 1
ATOM 5442 O O . GLY A 1 702 ? 58.065 -2.227 -60.580 1.00 56.97 702 GLY A O 1
ATOM 5443 N N . ASP A 1 703 ? 56.569 -3.384 -59.367 1.00 53.09 703 ASP A N 1
ATOM 5444 C CA . ASP A 1 703 ? 56.845 -4.680 -59.997 1.00 53.09 703 ASP A CA 1
ATOM 5445 C C . ASP A 1 703 ? 56.459 -4.717 -61.481 1.00 53.09 703 ASP A C 1
ATOM 5447 O O . ASP A 1 703 ? 57.234 -5.220 -62.286 1.00 53.09 703 ASP A O 1
ATOM 5451 N N . LEU A 1 704 ? 55.307 -4.160 -61.877 1.00 52.75 704 LEU A N 1
ATOM 5452 C CA . LEU A 1 704 ? 54.875 -4.103 -63.279 1.00 52.75 704 LEU A CA 1
ATOM 5453 C C . LEU A 1 704 ? 55.690 -3.097 -64.085 1.00 52.75 704 LEU A C 1
ATOM 5455 O O . LEU A 1 704 ? 56.011 -3.384 -65.235 1.00 52.75 704 LEU A O 1
ATOM 5459 N N . ARG A 1 705 ? 56.089 -1.956 -63.503 1.00 58.03 705 ARG A N 1
ATOM 5460 C CA . ARG A 1 705 ? 57.067 -1.067 -64.146 1.00 58.03 705 ARG A CA 1
ATOM 5461 C C . ARG A 1 705 ? 58.418 -1.740 -64.257 1.00 58.03 705 ARG A C 1
ATOM 5463 O O . ARG A 1 705 ? 59.027 -1.625 -65.309 1.00 58.03 705 ARG A O 1
ATOM 5470 N N . HIS A 1 706 ? 58.878 -2.458 -63.236 1.00 57.81 706 HIS A N 1
ATOM 5471 C CA . HIS A 1 706 ? 60.113 -3.229 -63.323 1.00 57.81 706 HIS A CA 1
ATOM 5472 C C . HIS A 1 706 ? 60.014 -4.330 -64.374 1.00 57.81 706 HIS A C 1
ATOM 5474 O O . HIS A 1 706 ? 60.971 -4.511 -65.113 1.00 57.81 706 HIS A O 1
ATOM 5480 N N . LEU A 1 707 ? 58.874 -5.013 -64.504 1.00 52.56 707 LEU A N 1
ATOM 5481 C CA . LEU A 1 707 ? 58.650 -6.023 -65.537 1.00 52.56 707 LEU A CA 1
ATOM 5482 C C . LEU A 1 707 ? 58.596 -5.396 -66.932 1.00 52.56 707 LEU A C 1
ATOM 5484 O O . LEU A 1 707 ? 59.199 -5.922 -67.857 1.00 52.56 707 LEU A O 1
ATOM 5488 N N . HIS A 1 708 ? 57.915 -4.259 -67.077 1.00 59.22 708 HIS A N 1
ATOM 5489 C CA . HIS A 1 708 ? 57.822 -3.497 -68.319 1.00 59.22 708 HIS A CA 1
ATOM 5490 C C . HIS A 1 708 ? 59.198 -2.961 -68.736 1.00 59.22 708 HIS A C 1
ATOM 5492 O O . HIS A 1 708 ? 59.624 -3.151 -69.871 1.00 59.22 708 HIS A O 1
ATOM 5498 N N . VAL A 1 709 ? 59.942 -2.363 -67.803 1.00 60.66 709 VAL A N 1
ATOM 5499 C CA . VAL A 1 709 ? 61.319 -1.896 -68.013 1.00 60.66 709 VAL A CA 1
ATOM 5500 C C . VAL A 1 709 ? 62.238 -3.073 -68.329 1.00 60.66 709 VAL A C 1
ATOM 5502 O O . VAL A 1 709 ? 62.947 -3.015 -69.323 1.00 60.66 709 VAL A O 1
ATOM 5505 N N . ALA A 1 710 ? 62.190 -4.170 -67.572 1.00 55.16 710 ALA A N 1
ATOM 5506 C CA . ALA A 1 710 ? 63.000 -5.362 -67.827 1.00 55.16 710 ALA A CA 1
ATOM 5507 C C . ALA A 1 710 ? 62.649 -6.036 -69.162 1.00 55.16 710 ALA A C 1
ATOM 5509 O O . ALA A 1 710 ? 63.539 -6.552 -69.838 1.00 55.16 710 ALA A O 1
ATOM 5510 N N . PHE A 1 711 ? 61.377 -6.008 -69.570 1.00 56.47 711 PHE A N 1
ATOM 5511 C CA . PHE A 1 711 ? 60.925 -6.474 -70.878 1.00 56.47 711 PHE A CA 1
ATOM 5512 C C . PHE A 1 711 ? 61.556 -5.641 -71.992 1.00 56.47 711 PHE A C 1
ATOM 5514 O O . PHE A 1 711 ? 62.191 -6.208 -72.881 1.00 56.47 711 PHE A O 1
ATOM 5521 N N . TRP A 1 712 ? 61.464 -4.309 -71.908 1.00 60.16 712 TRP A N 1
ATOM 5522 C CA . TRP A 1 712 ? 62.062 -3.398 -72.886 1.00 60.16 712 TRP A CA 1
ATOM 5523 C C . TRP A 1 712 ? 63.596 -3.445 -72.886 1.00 60.16 712 TRP A C 1
ATOM 5525 O O . TRP A 1 712 ? 64.197 -3.498 -73.957 1.00 60.16 712 TRP A O 1
ATOM 5535 N N . GLU A 1 713 ? 64.242 -3.520 -71.722 1.00 57.78 713 GLU A N 1
ATOM 5536 C CA . GLU A 1 713 ? 65.695 -3.693 -71.592 1.00 57.78 713 GLU A CA 1
ATOM 5537 C C . GLU A 1 713 ? 66.166 -5.049 -72.135 1.00 57.78 713 GLU A C 1
ATOM 5539 O O . GLU A 1 713 ? 67.219 -5.140 -72.768 1.00 57.78 713 GLU A O 1
ATOM 5544 N N . GLY A 1 714 ? 65.398 -6.117 -71.911 1.00 55.81 714 GLY A N 1
ATOM 5545 C CA . GLY A 1 714 ? 65.656 -7.444 -72.467 1.00 55.81 714 GLY A CA 1
ATOM 5546 C C . GLY A 1 714 ? 65.526 -7.457 -73.990 1.00 55.81 714 GLY A C 1
ATOM 5547 O O . GLY A 1 714 ? 66.393 -7.997 -74.680 1.00 55.81 714 GLY A O 1
ATOM 5548 N N . LEU A 1 715 ? 64.496 -6.793 -74.519 1.00 53.66 715 LEU A N 1
ATOM 5549 C CA . LEU A 1 715 ? 64.298 -6.548 -75.949 1.00 53.66 715 LEU A CA 1
ATOM 5550 C C . LEU A 1 715 ? 65.469 -5.767 -76.552 1.00 53.66 715 LEU A C 1
ATOM 5552 O O . LEU A 1 715 ? 66.016 -6.163 -77.583 1.00 53.66 715 LEU A O 1
ATOM 5556 N N . GLN A 1 716 ? 65.901 -4.704 -75.877 1.00 58.66 716 GLN A N 1
ATOM 5557 C CA . GLN A 1 716 ? 67.032 -3.885 -76.290 1.00 58.66 716 GLN A CA 1
ATOM 5558 C C . GLN A 1 716 ? 68.335 -4.699 -76.313 1.00 58.66 716 GLN A C 1
ATOM 5560 O O . GLN A 1 716 ? 68.991 -4.766 -77.353 1.00 58.66 716 GLN A O 1
ATOM 5565 N N . LYS A 1 717 ? 68.668 -5.412 -75.229 1.00 55.72 717 LYS A N 1
ATOM 5566 C CA . LYS A 1 717 ? 69.856 -6.286 -75.152 1.00 55.72 717 LYS A CA 1
ATOM 5567 C C . LYS A 1 717 ? 69.824 -7.411 -76.189 1.00 55.72 717 LYS A C 1
ATOM 5569 O O . LYS A 1 717 ? 70.861 -7.779 -76.743 1.00 55.72 717 LYS A O 1
ATOM 5574 N N . PHE A 1 718 ? 68.645 -7.960 -76.487 1.00 56.78 718 PHE A N 1
ATOM 5575 C CA . PHE A 1 718 ? 68.464 -8.961 -77.539 1.00 56.78 718 PHE A CA 1
ATOM 5576 C C . PHE A 1 718 ? 68.785 -8.393 -78.930 1.00 56.78 718 PHE A C 1
ATOM 5578 O O . PHE A 1 718 ? 69.486 -9.041 -79.718 1.00 56.78 718 PHE A O 1
ATOM 5585 N N . PHE A 1 719 ? 68.321 -7.176 -79.230 1.00 57.56 719 PHE A N 1
ATOM 5586 C CA . PHE A 1 719 ? 68.636 -6.490 -80.483 1.00 57.56 719 PHE A CA 1
ATOM 5587 C C . PHE A 1 719 ? 70.112 -6.082 -80.577 1.00 57.56 719 PHE A C 1
ATOM 5589 O O . PHE A 1 719 ? 70.727 -6.295 -81.624 1.00 57.56 719 PHE A O 1
ATOM 5596 N N . GLU A 1 720 ? 70.712 -5.594 -79.491 1.00 58.72 720 GLU A N 1
ATOM 5597 C CA . GLU A 1 720 ? 72.141 -5.258 -79.407 1.00 58.72 720 GLU A CA 1
ATOM 5598 C C . GLU A 1 720 ? 73.027 -6.499 -79.623 1.00 58.72 720 GLU A C 1
ATOM 5600 O O . GLU A 1 720 ? 73.934 -6.488 -80.457 1.00 58.72 720 GLU A O 1
ATOM 5605 N N . GLY A 1 721 ? 72.702 -7.631 -78.986 1.00 58.00 721 GLY A N 1
ATOM 5606 C CA . GLY A 1 721 ? 73.420 -8.897 -79.177 1.00 58.00 721 GLY A CA 1
ATOM 5607 C C . GLY A 1 721 ? 73.314 -9.466 -80.600 1.00 58.00 721 GLY A C 1
ATOM 5608 O O . GLY A 1 721 ? 74.226 -10.157 -81.072 1.00 58.00 721 GLY A O 1
ATOM 5609 N N . ARG A 1 722 ? 72.227 -9.164 -81.327 1.00 56.62 722 ARG A N 1
ATOM 5610 C CA . ARG A 1 722 ? 72.098 -9.498 -82.755 1.00 56.62 722 ARG A CA 1
ATOM 5611 C C . ARG A 1 722 ? 72.837 -8.520 -83.662 1.00 56.62 722 ARG A C 1
ATOM 5613 O O . ARG A 1 722 ? 73.423 -8.986 -84.637 1.00 56.62 722 ARG A O 1
ATOM 5620 N N . GLN A 1 723 ? 72.868 -7.223 -83.351 1.00 54.59 723 GLN A N 1
ATOM 5621 C CA . GLN A 1 723 ? 73.710 -6.270 -84.081 1.00 54.59 723 GLN A CA 1
ATOM 5622 C C . GLN A 1 723 ? 75.188 -6.664 -84.002 1.00 54.59 723 GLN A C 1
ATOM 5624 O O . GLN A 1 723 ? 75.876 -6.642 -85.021 1.00 54.59 723 GLN A O 1
ATOM 5629 N N . GLU A 1 724 ? 75.658 -7.118 -82.841 1.00 52.69 724 GLU A N 1
ATOM 5630 C CA . GLU A 1 724 ? 77.049 -7.538 -82.665 1.00 52.69 724 GLU A CA 1
ATOM 5631 C C . GLU A 1 724 ? 77.367 -8.829 -83.443 1.00 52.69 724 GLU A C 1
ATOM 5633 O O . GLU A 1 724 ? 78.400 -8.917 -84.106 1.00 52.69 724 GLU A O 1
ATOM 5638 N N . LYS A 1 725 ? 76.438 -9.798 -83.494 1.00 51.38 725 LYS A N 1
ATOM 5639 C CA . LYS A 1 725 ? 76.569 -10.988 -84.363 1.00 51.38 725 LYS A CA 1
ATOM 5640 C C . LYS A 1 725 ? 76.524 -10.656 -85.857 1.00 51.38 725 LYS A C 1
ATOM 5642 O O . LYS A 1 725 ? 77.247 -11.279 -86.631 1.00 51.38 725 LYS A O 1
ATOM 5647 N N . ILE A 1 726 ? 75.718 -9.678 -86.267 1.00 51.62 726 ILE A N 1
ATOM 5648 C CA . ILE A 1 726 ? 75.671 -9.198 -87.656 1.00 51.62 726 ILE A CA 1
ATOM 5649 C C . ILE A 1 726 ? 76.977 -8.473 -88.020 1.00 51.62 726 ILE A C 1
ATOM 5651 O O . ILE A 1 726 ? 77.497 -8.691 -89.111 1.00 51.62 726 ILE A O 1
ATOM 5655 N N . LYS A 1 727 ? 77.570 -7.696 -87.101 1.00 53.12 727 LYS A N 1
ATOM 5656 C CA . LYS A 1 727 ? 78.896 -7.076 -87.290 1.00 53.12 727 LYS A CA 1
ATOM 5657 C C . LYS A 1 727 ? 80.020 -8.111 -87.417 1.00 53.12 727 LYS A C 1
ATOM 5659 O O . LYS A 1 727 ? 80.928 -7.914 -88.222 1.00 53.12 727 LYS A O 1
ATOM 5664 N N . VAL A 1 728 ? 79.962 -9.211 -86.661 1.00 52.88 728 VAL A N 1
ATOM 5665 C CA . VAL A 1 728 ? 80.928 -10.323 -86.769 1.00 52.88 728 VAL A CA 1
ATOM 5666 C C . VAL A 1 728 ? 80.776 -11.057 -88.108 1.00 52.88 728 VAL A C 1
ATOM 5668 O O . VAL A 1 728 ? 81.772 -11.279 -88.790 1.00 52.88 728 VAL A O 1
ATOM 5671 N N . LEU A 1 729 ? 79.542 -11.328 -88.551 1.00 45.19 729 LEU A N 1
ATOM 5672 C CA . LEU A 1 729 ? 79.274 -11.938 -89.862 1.00 45.19 729 LEU A CA 1
ATOM 5673 C C . LEU A 1 729 ? 79.697 -11.040 -91.041 1.00 45.19 729 LEU A C 1
ATOM 5675 O O . LEU A 1 729 ? 80.168 -11.544 -92.058 1.00 45.19 729 LEU A O 1
ATOM 5679 N N . TYR A 1 730 ? 79.607 -9.713 -90.895 1.00 47.50 730 TYR A N 1
ATOM 5680 C CA . TYR A 1 730 ? 80.088 -8.758 -91.902 1.00 47.50 730 TYR A CA 1
ATOM 5681 C C . TYR A 1 730 ? 81.621 -8.643 -91.970 1.00 47.50 730 TYR A C 1
ATOM 5683 O O . TYR A 1 730 ? 82.156 -8.261 -93.011 1.00 47.50 730 TYR A O 1
ATOM 5691 N N . LYS A 1 731 ? 82.347 -8.973 -90.891 1.00 49.59 731 LYS A N 1
ATOM 5692 C CA . LYS A 1 731 ? 83.820 -9.009 -90.898 1.00 49.59 731 LYS A CA 1
ATOM 5693 C C . LYS A 1 731 ? 84.365 -10.233 -91.641 1.00 49.59 731 LYS A C 1
ATOM 5695 O O . LYS A 1 731 ? 85.337 -10.084 -92.375 1.00 49.59 731 LYS A O 1
ATOM 5700 N N . ASP A 1 732 ? 83.705 -11.386 -91.530 1.00 45.78 732 ASP A N 1
ATOM 5701 C CA . ASP A 1 732 ? 84.112 -12.617 -92.230 1.00 45.78 732 ASP A CA 1
ATOM 5702 C C . ASP A 1 732 ? 83.807 -12.592 -93.738 1.00 45.78 732 ASP A C 1
ATOM 5704 O O . ASP A 1 732 ? 84.537 -13.195 -94.524 1.00 45.78 732 ASP A O 1
ATOM 5708 N N . GLN A 1 733 ? 82.793 -11.841 -94.185 1.00 47.19 733 GLN A N 1
ATOM 5709 C CA . GLN A 1 733 ? 82.507 -11.670 -95.618 1.00 47.19 733 GLN A CA 1
ATOM 5710 C C . GLN A 1 733 ? 83.473 -10.731 -96.353 1.00 47.19 733 GLN A C 1
ATOM 5712 O O . GLN A 1 733 ? 83.464 -10.709 -97.576 1.00 47.19 733 GLN A O 1
ATOM 5717 N N . LYS A 1 734 ? 84.319 -9.967 -95.648 1.00 45.59 734 LYS A N 1
ATOM 5718 C CA . LYS A 1 734 ? 85.299 -9.063 -96.278 1.00 45.59 734 LYS A CA 1
ATOM 5719 C C . LYS A 1 734 ? 86.641 -9.749 -96.600 1.00 45.59 734 LYS A C 1
ATOM 5721 O O . LYS A 1 734 ? 87.512 -9.120 -97.195 1.00 45.59 734 LYS A O 1
ATOM 5726 N N . HIS A 1 735 ? 86.813 -11.014 -96.200 1.00 44.66 735 HIS A N 1
ATOM 5727 C CA . HIS A 1 735 ? 88.009 -11.833 -96.452 1.00 44.66 735 HIS A CA 1
ATOM 5728 C C . HIS A 1 735 ? 87.768 -13.052 -97.367 1.00 44.66 735 HIS A C 1
ATOM 5730 O O . HIS A 1 735 ? 88.678 -13.858 -97.559 1.00 44.66 735 HIS A O 1
ATOM 5736 N N . ARG A 1 736 ? 86.581 -13.164 -97.970 1.00 40.53 736 ARG A N 1
ATOM 5737 C CA . ARG A 1 736 ? 86.297 -14.015 -99.136 1.00 40.53 736 ARG A CA 1
ATOM 5738 C C . ARG A 1 736 ? 85.929 -13.123 -100.308 1.00 40.53 736 ARG A C 1
ATOM 5740 O O . ARG A 1 736 ? 86.208 -13.549 -101.447 1.00 40.53 736 ARG A O 1
#

Solvent-accessible surface area (backbone atoms only — not comparable to full-atom values): 41193 Å² total; per-residue (Å²): 141,80,93,84,84,82,82,80,83,85,77,86,84,82,88,87,82,90,79,81,79,86,87,82,84,88,79,87,77,79,77,67,96,82,69,79,78,74,82,68,84,82,72,66,64,88,79,44,51,99,39,37,69,38,28,50,54,52,45,51,52,53,41,50,52,52,59,56,53,70,77,48,81,96,80,68,83,64,61,60,56,54,51,53,50,51,53,51,39,55,54,50,25,53,55,30,25,59,75,58,68,65,70,41,77,68,47,50,51,37,49,56,52,25,53,52,22,55,75,70,68,37,48,69,61,22,46,54,29,48,50,52,44,40,50,72,75,46,53,45,52,59,68,63,20,47,56,41,23,52,51,10,45,61,32,19,63,78,32,51,66,32,46,34,40,41,38,42,39,49,56,77,20,46,56,50,55,47,49,41,45,70,66,55,30,41,63,44,83,42,79,46,82,54,98,92,41,81,46,78,41,80,38,78,76,42,74,43,87,91,54,70,51,58,76,78,52,71,78,72,90,56,80,64,69,83,49,73,39,47,41,61,33,75,40,55,36,56,78,71,79,40,98,85,39,70,59,71,40,30,42,31,41,50,45,30,61,83,56,84,84,40,58,39,54,47,49,18,39,41,48,20,47,32,58,24,41,41,45,24,46,23,40,26,41,37,38,33,43,15,57,73,53,30,48,100,79,42,53,40,56,54,53,50,43,57,52,47,41,46,39,21,74,65,44,79,82,46,50,77,23,54,42,70,36,35,20,79,64,88,44,72,66,60,57,70,42,46,37,61,54,41,44,50,51,43,59,50,52,72,72,44,80,90,62,58,66,66,51,52,50,51,47,48,50,53,28,54,46,32,65,78,54,68,44,67,58,58,84,86,58,56,71,66,61,48,50,55,51,51,49,56,60,66,72,43,46,57,37,68,62,31,55,86,47,48,42,66,63,76,51,71,70,37,48,52,24,46,51,54,29,52,54,47,35,54,54,42,27,54,51,19,59,75,70,66,37,41,65,53,26,39,52,33,49,53,52,34,49,49,48,18,67,75,41,68,87,47,62,68,40,43,50,57,31,51,53,50,49,48,53,49,51,53,48,44,38,47,52,48,52,50,44,49,53,56,49,54,53,33,67,39,87,92,36,80,64,50,71,69,59,54,48,53,44,51,50,49,40,50,50,36,56,65,34,40,70,45,43,71,72,73,47,65,89,81,51,93,77,71,60,44,41,68,57,56,50,50,52,51,52,50,51,52,50,50,44,33,48,52,46,68,73,46,58,91,84,41,71,60,44,57,56,43,47,55,43,38,53,56,41,23,77,78,37,47,86,70,30,34,65,47,41,58,47,40,54,47,56,63,44,44,62,54,51,44,50,50,74,43,42,64,60,50,49,48,35,65,72,69,66,45,58,66,62,54,49,54,51,52,51,48,49,49,57,52,44,70,72,40,58,92,85,38,71,60,32,56,51,45,50,51,51,52,50,50,54,50,51,51,53,52,52,48,52,51,45,56,53,50,56,62,72,67,64,78,84,79,59,75,67,63,51,50,50,52,52,50,50,53,48,52,51,51,49,47,58,53,55,66,44,71,78,51,92,80,60,69,72,56,55,53,53,51,48,48,49,52,50,49,48,52,52,50,54,48,53,53,51,52,57,48,51,53,52,51,54,52,56,57,57,61,62,75,79,111